Protein AF-0000000068241062 (afdb_homodimer)

Structure (mmCIF, N/CA/C/O backbone):
data_AF-0000000068241062-model_v1
#
loop_
_entity.id
_entity.type
_entity.pdbx_description
1 polymer 'Transcriptional regulator, RpiR family'
#
loop_
_atom_site.group_PDB
_atom_site.id
_atom_site.type_symbol
_atom_site.label_atom_id
_atom_site.label_alt_id
_atom_site.label_comp_id
_atom_site.label_asym_id
_atom_site.label_entity_id
_atom_site.label_seq_id
_atom_site.pdbx_PDB_ins_code
_atom_site.Cartn_x
_atom_site.Cartn_y
_atom_site.Cartn_z
_atom_site.occupancy
_atom_site.B_iso_or_equiv
_atom_site.auth_seq_id
_atom_site.auth_comp_id
_atom_site.auth_asym_id
_atom_site.auth_atom_id
_atom_site.pdbx_PDB_model_num
ATOM 1 N N . MET A 1 1 ? -17.297 17.781 17.875 1 52.09 1 MET A N 1
ATOM 2 C CA . MET A 1 1 ? -16.797 19.109 18.219 1 52.09 1 MET A CA 1
ATOM 3 C C . MET A 1 1 ? -17.516 20.188 17.406 1 52.09 1 MET A C 1
ATOM 5 O O . MET A 1 1 ? -17.906 19.953 16.25 1 52.09 1 MET A O 1
ATOM 9 N N . ASN A 1 2 ? -18.156 20.984 18.125 1 62 2 ASN A N 1
ATOM 10 C CA . ASN A 1 2 ? -18.906 22.125 17.594 1 62 2 ASN A CA 1
ATOM 11 C C . ASN A 1 2 ? -17.969 23.172 16.969 1 62 2 ASN A C 1
ATOM 13 O O . ASN A 1 2 ? -17.547 24.109 17.641 1 62 2 ASN A O 1
ATOM 17 N N . LEU A 1 3 ? -17.375 22.672 15.812 1 67.88 3 LEU A N 1
ATOM 18 C CA . LEU A 1 3 ? -16.531 23.656 15.133 1 67.88 3 LEU A CA 1
ATOM 19 C C . LEU A 1 3 ? -17.359 24.812 14.602 1 67.88 3 LEU A C 1
ATOM 21 O O . LEU A 1 3 ? -18.438 24.594 14.031 1 67.88 3 LEU A O 1
ATOM 25 N N . PRO A 1 4 ? -16.891 26.031 14.969 1 72.12 4 PRO A N 1
ATOM 26 C CA . PRO A 1 4 ? -17.625 27.141 14.367 1 72.12 4 PRO A CA 1
ATOM 27 C C . PRO A 1 4 ? -17.797 26.984 12.859 1 72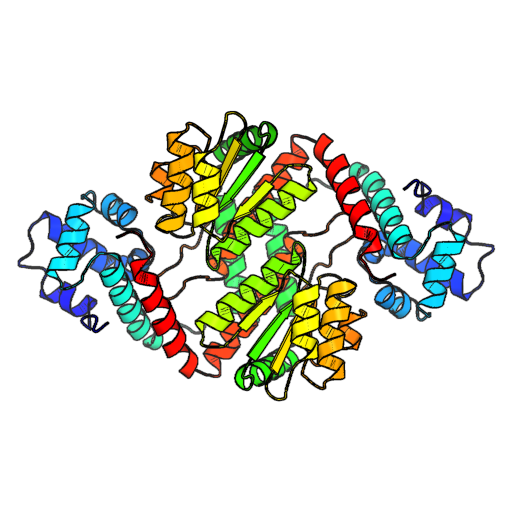.12 4 PRO A C 1
ATOM 29 O O . PRO A 1 4 ? -16.875 26.562 12.164 1 72.12 4 PRO A O 1
ATOM 32 N N . LYS A 1 5 ? -19 27.203 12.445 1 76.69 5 LYS A N 1
ATOM 33 C CA . LYS A 1 5 ? -19.344 27.016 11.031 1 76.69 5 LYS A CA 1
ATOM 34 C C . LYS A 1 5 ? -19 28.266 10.219 1 76.69 5 LYS A C 1
ATOM 36 O O . LYS A 1 5 ? -18.688 29.312 10.789 1 76.69 5 LYS A O 1
ATOM 41 N N . ASN A 1 6 ? -18.828 28.125 8.945 1 81.56 6 ASN A N 1
ATOM 42 C CA . ASN A 1 6 ? -18.656 29.219 7.988 1 81.56 6 ASN A CA 1
ATOM 43 C C . ASN A 1 6 ? -17.344 29.953 8.188 1 81.56 6 ASN A C 1
ATOM 45 O O . ASN A 1 6 ? -17.312 31.172 8.297 1 81.56 6 ASN A O 1
ATOM 49 N N . LEU A 1 7 ? -16.266 29.172 8.266 1 89.19 7 LEU A N 1
ATOM 50 C CA . LEU A 1 7 ? -14.938 29.703 8.531 1 89.19 7 LEU A CA 1
ATOM 51 C C . LEU A 1 7 ? -14.562 30.781 7.508 1 89.19 7 LEU A C 1
ATOM 53 O O . LEU A 1 7 ? -14.086 31.859 7.875 1 89.19 7 LEU A O 1
ATOM 57 N N . MET A 1 8 ? -14.844 30.516 6.289 1 89.38 8 MET A N 1
ATOM 58 C CA . MET A 1 8 ? -14.43 31.438 5.23 1 89.38 8 MET A CA 1
ATOM 59 C C . MET A 1 8 ? -15.156 32.781 5.352 1 89.38 8 MET A C 1
ATOM 61 O O . MET A 1 8 ? -14.562 33.844 5.141 1 89.38 8 MET A O 1
ATOM 65 N N . VAL A 1 9 ? -16.438 32.688 5.699 1 87.56 9 VAL A N 1
ATOM 66 C CA . VAL A 1 9 ? -17.234 33.906 5.871 1 87.56 9 VAL A CA 1
ATOM 67 C C . VAL A 1 9 ? -16.719 34.688 7.074 1 87.56 9 VAL A C 1
ATOM 69 O O . VAL A 1 9 ? -16.594 35.938 7.008 1 87.56 9 VAL A O 1
ATOM 72 N N . ARG A 1 10 ? -16.422 34.031 8.086 1 86.75 10 ARG A N 1
ATOM 73 C CA . ARG A 1 10 ? -15.93 34.656 9.305 1 86.75 10 ARG A CA 1
ATOM 74 C C . ARG A 1 10 ? -14.547 35.281 9.078 1 86.75 10 ARG A C 1
ATOM 76 O O . ARG A 1 10 ? -14.25 36.344 9.602 1 86.75 10 ARG A O 1
ATOM 83 N N . LEU A 1 11 ? -13.797 34.594 8.352 1 88.88 11 LEU A N 1
ATOM 84 C CA . LEU A 1 11 ? -12.453 35.062 8.047 1 88.88 11 LEU A CA 1
ATOM 85 C C . LEU A 1 11 ? -12.516 36.375 7.23 1 88.88 11 LEU A C 1
ATOM 87 O O . LEU A 1 11 ? -11.727 37.281 7.445 1 88.88 11 LEU A O 1
ATOM 91 N N . ARG A 1 12 ? -13.43 36.5 6.41 1 87.12 12 ARG A N 1
ATOM 92 C CA . ARG A 1 12 ? -13.602 37.656 5.566 1 87.12 12 ARG A CA 1
ATOM 93 C C . ARG A 1 12 ? -14.133 38.844 6.375 1 87.12 12 ARG A C 1
ATOM 95 O O . ARG A 1 12 ? -13.742 40 6.141 1 87.12 12 ARG A O 1
ATOM 102 N N . SER A 1 13 ? -14.984 38.531 7.316 1 84.56 13 SER A N 1
ATOM 103 C CA . SER A 1 13 ? -15.672 39.562 8.07 1 84.56 13 SER A CA 1
ATOM 104 C C . SER A 1 13 ? -14.812 40.062 9.227 1 84.56 13 SER A C 1
ATOM 106 O O . SER A 1 13 ? -15 41.188 9.695 1 84.56 13 SER A O 1
ATOM 108 N N . ASN A 1 14 ? -13.898 39.312 9.641 1 78.25 14 ASN A N 1
ATOM 109 C CA . ASN A 1 14 ? -13.164 39.656 10.852 1 78.25 14 ASN A CA 1
ATOM 110 C C . ASN A 1 14 ? -11.719 40.031 10.547 1 78.25 14 ASN A C 1
ATOM 112 O O . ASN A 1 14 ? -10.844 39.938 11.406 1 78.25 14 ASN A O 1
ATOM 116 N N . THR A 1 15 ? -11.43 40.5 9.445 1 73.88 15 THR A N 1
ATOM 117 C CA . THR A 1 15 ? -10.039 40.781 9.078 1 73.88 15 THR A CA 1
ATOM 118 C C . THR A 1 15 ? -9.609 42.156 9.562 1 73.88 15 THR A C 1
ATOM 120 O O . THR A 1 15 ? -8.43 42.375 9.852 1 73.88 15 THR A O 1
ATOM 123 N N . GLU A 1 16 ? -10.469 43.031 9.789 1 72.06 16 GLU A N 1
ATOM 124 C CA . GLU A 1 16 ? -10.117 44.406 10.047 1 72.06 16 GLU A CA 1
ATOM 125 C C . GLU A 1 16 ? -9.461 44.562 11.414 1 72.06 16 GLU A C 1
ATOM 127 O O . GLU A 1 16 ? -8.445 45.25 11.539 1 72.06 16 GLU A O 1
ATOM 132 N N . PRO A 1 17 ? -9.891 43.875 12.32 1 79.31 17 PRO A N 1
ATOM 133 C CA . PRO A 1 17 ? -9.305 44.094 13.648 1 79.31 17 PRO A CA 1
ATOM 134 C C . PRO A 1 17 ? -8 43.344 13.867 1 79.31 17 PRO A C 1
ATOM 136 O O . PRO A 1 17 ? -7.348 43.531 14.898 1 79.31 17 PRO A O 1
ATOM 139 N N . LEU A 1 18 ? -7.562 42.75 12.859 1 84.62 18 LEU A N 1
ATOM 140 C CA . LEU A 1 18 ? -6.395 41.906 13.047 1 84.62 18 LEU A CA 1
ATOM 141 C C . LEU A 1 18 ? -5.105 42.719 12.953 1 84.62 18 LEU A C 1
ATOM 143 O O . LEU A 1 18 ? -5.02 43.656 12.172 1 84.62 18 LEU A O 1
ATOM 147 N N . SER A 1 19 ? -4.18 42.344 13.852 1 87.56 19 SER A N 1
ATOM 148 C CA . SER A 1 19 ? -2.844 42.906 13.703 1 87.56 19 SER A CA 1
ATOM 149 C C . SER A 1 19 ? -2.279 42.625 12.312 1 87.56 19 SER A C 1
ATOM 151 O O . SER A 1 19 ? -2.793 41.781 11.578 1 87.56 19 SER A O 1
ATOM 153 N N . LYS A 1 20 ? -1.273 43.344 11.969 1 89.94 20 LYS A N 1
ATOM 154 C CA . LYS A 1 20 ? -0.668 43.25 10.648 1 89.94 20 LYS A CA 1
ATOM 155 C C . LYS A 1 20 ? -0.192 41.812 10.383 1 89.94 20 LYS A C 1
ATOM 157 O O . LYS A 1 20 ? -0.402 41.281 9.297 1 89.94 20 LYS A O 1
ATOM 162 N N . LYS A 1 21 ? 0.375 41.219 11.391 1 91.25 21 LYS A N 1
ATOM 163 C CA . LYS A 1 21 ? 0.924 39.875 11.227 1 91.25 21 LYS A CA 1
ATOM 164 C C . LYS A 1 21 ? -0.187 38.844 11.062 1 91.25 21 LYS A C 1
ATOM 166 O O . LYS A 1 21 ? -0.068 37.938 10.25 1 91.25 21 LYS A O 1
ATOM 171 N N . LEU A 1 22 ? -1.187 39 11.797 1 93.62 22 LEU A N 1
ATOM 172 C CA . LEU A 1 22 ? -2.314 38.094 11.695 1 93.62 22 LEU A CA 1
ATOM 173 C C . LEU A 1 22 ? -3.039 38.25 10.367 1 93.62 22 LEU A C 1
ATOM 175 O O . LEU A 1 22 ? -3.514 37.281 9.781 1 93.62 22 LEU A O 1
ATOM 179 N N . ARG A 1 23 ? -3.076 39.438 9.898 1 93.25 23 ARG A N 1
ATOM 180 C CA . ARG A 1 23 ? -3.758 39.75 8.648 1 93.25 23 ARG A CA 1
ATOM 181 C C . ARG A 1 23 ? -3.068 39.062 7.469 1 93.25 23 ARG A C 1
ATOM 183 O O . ARG A 1 23 ? -3.729 38.625 6.531 1 93.25 23 ARG A O 1
ATOM 190 N N . VAL A 1 24 ? -1.822 39.031 7.516 1 95.44 24 VAL A N 1
ATOM 191 C CA . VAL A 1 24 ? -1.068 38.375 6.445 1 95.44 24 VAL A CA 1
ATOM 192 C C . VAL A 1 24 ? -1.47 36.906 6.34 1 95.44 24 VAL A C 1
ATOM 194 O O . VAL A 1 24 ? -1.671 36.406 5.242 1 95.44 24 VAL A O 1
ATOM 197 N N . VAL A 1 25 ? -1.556 36.25 7.445 1 96.44 25 VAL A N 1
ATOM 198 C CA . VAL A 1 25 ? -1.942 34.844 7.473 1 96.44 25 VAL A CA 1
ATOM 199 C C . VAL A 1 25 ? -3.385 34.688 6.996 1 96.44 25 VAL A C 1
ATOM 201 O O . VAL A 1 25 ? -3.688 33.844 6.168 1 96.44 25 VAL A O 1
ATOM 204 N N . ALA A 1 26 ? -4.277 35.562 7.52 1 94.88 26 ALA A N 1
ATOM 205 C CA . ALA A 1 26 ? -5.691 35.5 7.164 1 94.88 26 ALA A CA 1
ATOM 206 C C . ALA A 1 26 ? -5.887 35.719 5.664 1 94.88 26 ALA A C 1
ATOM 208 O O . ALA A 1 26 ? -6.648 34.969 5.027 1 94.88 26 ALA A O 1
ATOM 209 N N . ASP A 1 27 ? -5.195 36.688 5.09 1 95.06 27 ASP A N 1
ATOM 210 C CA . ASP A 1 27 ? -5.285 36.969 3.664 1 95.06 27 ASP A CA 1
ATOM 211 C C . ASP A 1 27 ? -4.781 35.812 2.83 1 95.06 27 ASP A C 1
ATOM 213 O O . ASP A 1 27 ? -5.371 35.469 1.802 1 95.06 27 ASP A O 1
ATOM 217 N N . TYR A 1 28 ? -3.715 35.25 3.303 1 96.5 28 TYR A N 1
ATOM 218 C CA . TYR A 1 28 ? -3.168 34.094 2.596 1 96.5 28 TYR A CA 1
ATOM 219 C C . TYR A 1 28 ? -4.164 32.969 2.578 1 96.5 28 TYR A C 1
ATOM 221 O O . TYR A 1 28 ? -4.355 32.312 1.546 1 96.5 28 TYR A O 1
ATOM 229 N N . VAL A 1 29 ? -4.762 32.656 3.697 1 96.12 29 VAL A N 1
ATOM 230 C CA . VAL A 1 29 ? -5.738 31.594 3.795 1 96.12 29 VAL A CA 1
ATOM 231 C C . VAL A 1 29 ? -6.914 31.875 2.861 1 96.12 29 VAL A C 1
ATOM 233 O O . VAL A 1 29 ? -7.375 30.984 2.146 1 96.12 29 VAL A O 1
ATOM 236 N N . LEU A 1 30 ? -7.395 33.094 2.842 1 94.06 30 LEU A N 1
ATOM 237 C CA . LEU A 1 30 ? -8.531 33.469 2.008 1 94.06 30 LEU A CA 1
ATOM 238 C C . LEU A 1 30 ? -8.211 33.281 0.53 1 94.06 30 LEU A C 1
ATOM 240 O O . LEU A 1 30 ? -9.055 32.844 -0.24 1 94.06 30 LEU A O 1
ATOM 244 N N . GLU A 1 31 ? -6.996 33.562 0.169 1 94.88 31 GLU A N 1
ATOM 245 C CA . GLU A 1 31 ? -6.582 33.531 -1.23 1 94.88 31 GLU A CA 1
ATOM 246 C C . GLU A 1 31 ? -6.219 32.125 -1.667 1 94.88 31 GLU A C 1
ATOM 248 O O . GLU A 1 31 ? -6.262 31.812 -2.857 1 94.88 31 GLU A O 1
ATOM 253 N N . ASN A 1 32 ? -5.852 31.281 -0.685 1 96.25 32 ASN A N 1
ATOM 254 C CA . ASN A 1 32 ? -5.316 29.969 -1.004 1 96.25 32 ASN A CA 1
ATOM 255 C C . ASN A 1 32 ? -6.008 28.859 -0.198 1 96.25 32 ASN A C 1
ATOM 257 O O . ASN A 1 32 ? -5.367 27.906 0.217 1 96.25 32 ASN A O 1
ATOM 261 N N . ALA A 1 33 ? -7.246 29 0.032 1 93.62 33 ALA A N 1
ATOM 262 C CA . ALA A 1 33 ? -7.992 28.125 0.936 1 93.62 33 ALA A CA 1
ATOM 263 C C . ALA A 1 33 ? -7.871 26.672 0.514 1 93.62 33 ALA A C 1
ATOM 265 O O . ALA A 1 33 ? -7.668 25.781 1.354 1 93.62 33 ALA A O 1
ATOM 266 N N . HIS A 1 34 ? -7.887 26.391 -0.737 1 92.81 34 HIS A N 1
ATOM 267 C CA . HIS A 1 34 ? -7.832 25.016 -1.249 1 92.81 34 HIS A CA 1
ATOM 268 C C . HIS A 1 34 ? -6.465 24.391 -1.002 1 92.81 34 HIS A C 1
ATOM 270 O O . HIS A 1 34 ? -6.363 23.188 -0.763 1 92.81 34 HIS A O 1
ATOM 276 N N . GLU A 1 35 ? -5.5 25.188 -1.021 1 94.06 35 GLU A N 1
ATOM 277 C CA . GLU A 1 35 ? -4.148 24.703 -0.771 1 94.06 35 GLU A CA 1
ATOM 278 C C . GLU A 1 35 ? -3.875 24.578 0.725 1 94.06 35 GLU A C 1
ATOM 280 O O . GLU A 1 35 ? -3.209 23.625 1.162 1 94.06 35 GLU A O 1
ATOM 285 N N . VAL A 1 36 ? -4.41 25.5 1.479 1 94.75 36 VAL A N 1
ATOM 286 C CA . VAL A 1 36 ? -4.102 25.594 2.9 1 94.75 36 VAL A CA 1
ATOM 287 C C . VAL A 1 36 ? -4.617 24.359 3.631 1 94.75 36 VAL A C 1
ATOM 289 O O . VAL A 1 36 ? -3.988 23.891 4.582 1 94.75 36 VAL A O 1
ATOM 292 N N . GLN A 1 37 ? -5.68 23.797 3.182 1 92.5 37 GLN A N 1
ATOM 293 C CA . GLN A 1 37 ? -6.23 22.641 3.879 1 92.5 37 GLN A CA 1
ATOM 294 C C . GLN A 1 37 ? -5.254 21.453 3.848 1 92.5 37 GLN A C 1
ATOM 296 O O . GLN A 1 37 ? -5.391 20.516 4.625 1 92.5 37 GLN A O 1
ATOM 301 N N . TYR A 1 38 ? -4.223 21.547 3.01 1 93.12 38 TYR A N 1
ATOM 302 C CA . TYR A 1 38 ? -3.244 20.484 2.881 1 93.12 38 TYR A CA 1
ATOM 303 C C . TYR A 1 38 ? -1.907 20.875 3.492 1 93.12 38 TYR A C 1
ATOM 305 O O . TYR A 1 38 ? -0.929 20.141 3.406 1 93.12 38 TYR A O 1
ATOM 313 N N . GLN A 1 39 ? -1.822 22.016 4.078 1 92.12 39 GLN A N 1
ATOM 314 C CA . GLN A 1 39 ? -0.56 22.516 4.605 1 92.12 39 GLN A CA 1
ATOM 315 C C . GLN A 1 39 ? -0.443 22.25 6.102 1 92.12 39 GLN A C 1
ATOM 317 O O . GLN A 1 39 ? -1.433 22.344 6.832 1 92.12 39 GLN A O 1
ATOM 322 N N . THR A 1 40 ? 0.755 21.938 6.488 1 90.81 40 THR A N 1
ATOM 323 C CA . THR A 1 40 ? 1.044 21.922 7.918 1 90.81 40 THR A CA 1
ATOM 324 C C . THR A 1 40 ? 1.161 23.344 8.469 1 90.81 40 THR A C 1
ATOM 326 O O . THR A 1 40 ? 1.209 24.312 7.707 1 90.81 40 THR A O 1
ATOM 329 N N . ILE A 1 41 ? 1.12 23.375 9.797 1 91.06 41 ILE A N 1
ATOM 330 C CA . ILE A 1 41 ? 1.31 24.688 10.414 1 91.06 41 ILE A CA 1
ATOM 331 C C . ILE A 1 41 ? 2.678 25.25 10.031 1 91.06 41 ILE A C 1
ATOM 333 O O . ILE A 1 41 ? 2.822 26.453 9.812 1 91.06 41 ILE A O 1
ATOM 337 N N . THR A 1 42 ? 3.65 24.344 9.891 1 90.06 42 THR A N 1
ATOM 338 C CA . THR A 1 42 ? 4.996 24.766 9.508 1 90.06 42 THR A CA 1
ATOM 339 C C . THR A 1 42 ? 5.016 25.297 8.086 1 90.06 42 THR A C 1
ATOM 341 O O . THR A 1 42 ? 5.652 26.328 7.809 1 90.06 42 THR A O 1
ATOM 344 N N . ASP A 1 43 ? 4.293 24.672 7.246 1 91.25 43 ASP A N 1
ATOM 345 C CA . ASP A 1 43 ? 4.199 25.109 5.859 1 91.25 43 ASP A CA 1
ATOM 346 C C . ASP A 1 43 ? 3.488 26.453 5.754 1 91.25 43 ASP A C 1
ATOM 348 O O . ASP A 1 43 ? 3.922 27.328 5.004 1 91.25 43 ASP A O 1
ATOM 352 N N . LEU A 1 44 ? 2.373 26.594 6.441 1 93.62 44 LEU A N 1
ATOM 353 C CA . LEU A 1 44 ? 1.621 27.844 6.414 1 93.62 44 LEU A CA 1
ATOM 354 C C . LEU A 1 44 ? 2.457 29 6.969 1 93.62 44 LEU A C 1
ATOM 356 O O . LEU A 1 44 ? 2.486 30.078 6.387 1 93.62 44 LEU A O 1
ATOM 360 N N . ALA A 1 45 ? 3.148 28.719 8.086 1 94.44 45 ALA A N 1
ATOM 361 C CA . ALA A 1 45 ? 4.039 29.719 8.664 1 94.44 45 ALA A CA 1
ATOM 362 C C . ALA A 1 45 ? 5.137 30.109 7.68 1 94.44 45 ALA A C 1
ATOM 364 O O . ALA A 1 45 ? 5.441 31.297 7.516 1 94.44 45 ALA A O 1
ATOM 365 N N . PHE A 1 46 ? 5.629 29.156 7.051 1 92.94 46 PHE A N 1
ATOM 366 C CA . PHE A 1 46 ? 6.691 29.375 6.078 1 92.94 46 PHE A CA 1
ATOM 367 C C . PHE A 1 46 ? 6.191 30.188 4.898 1 92.94 46 PHE A C 1
ATOM 369 O O . PHE A 1 46 ? 6.824 31.172 4.504 1 92.94 46 PHE A O 1
ATOM 376 N N . ASN A 1 47 ? 5.055 29.859 4.379 1 93.81 47 ASN A N 1
ATOM 377 C CA . ASN A 1 47 ? 4.484 30.5 3.197 1 93.81 47 ASN A CA 1
ATOM 378 C C . ASN A 1 47 ? 4.043 31.938 3.494 1 93.81 47 ASN A C 1
ATOM 380 O O . ASN A 1 47 ? 4 32.781 2.594 1 93.81 47 ASN A O 1
ATOM 384 N N . THR A 1 48 ? 3.715 32.219 4.73 1 96.06 48 THR A N 1
ATOM 385 C CA . THR A 1 48 ? 3.254 33.531 5.109 1 96.06 48 THR A CA 1
ATOM 386 C C . THR A 1 48 ? 4.379 34.344 5.766 1 96.06 48 THR A C 1
ATOM 388 O O . THR A 1 48 ? 4.18 35.469 6.188 1 96.06 48 THR A O 1
ATOM 391 N N . LYS A 1 49 ? 5.559 33.688 5.875 1 96.12 49 LYS A N 1
ATOM 392 C CA . LYS A 1 49 ? 6.715 34.312 6.508 1 96.12 49 LYS A CA 1
ATOM 393 C C . LYS A 1 49 ? 6.375 34.812 7.91 1 96.12 49 LYS A C 1
ATOM 395 O O . LYS A 1 49 ? 6.68 35.969 8.258 1 96.12 49 LYS A O 1
ATOM 400 N N . THR A 1 50 ? 5.652 34.031 8.609 1 96 50 THR A N 1
ATOM 401 C CA . THR A 1 50 ? 5.312 34.281 10.008 1 96 50 THR A CA 1
ATOM 402 C C . THR A 1 50 ? 5.738 33.094 10.875 1 96 50 THR A C 1
ATOM 404 O O . THR A 1 50 ? 6.391 32.188 10.398 1 96 50 THR A O 1
ATOM 407 N N . SER A 1 51 ? 5.473 33.156 12.156 1 93.81 51 SER A N 1
ATOM 408 C CA . SER A 1 51 ? 5.801 32.062 13.078 1 93.81 51 SER A CA 1
ATOM 409 C C . SER A 1 51 ? 4.617 31.109 13.266 1 93.81 51 SER A C 1
ATOM 411 O O . SER A 1 51 ? 3.473 31.484 12.992 1 93.81 51 SER A O 1
ATOM 413 N N . GLU A 1 52 ? 4.934 29.938 13.68 1 93.44 52 GLU A N 1
ATOM 414 C CA . GLU A 1 52 ? 3.871 29 14.031 1 93.44 52 GLU A CA 1
ATOM 415 C C . GLU A 1 52 ? 2.982 29.562 15.133 1 93.44 52 GLU A C 1
ATOM 417 O O . GLU A 1 52 ? 1.773 29.312 15.148 1 93.44 52 GLU A O 1
ATOM 422 N N . ALA A 1 53 ? 3.561 30.328 16.031 1 94.56 53 ALA A N 1
ATOM 423 C CA . ALA A 1 53 ? 2.807 30.969 17.109 1 94.56 53 ALA A CA 1
ATOM 424 C C . ALA A 1 53 ? 1.781 31.953 16.547 1 94.56 53 ALA A C 1
ATOM 426 O O . ALA A 1 53 ? 0.662 32.062 17.047 1 94.56 53 ALA A O 1
AT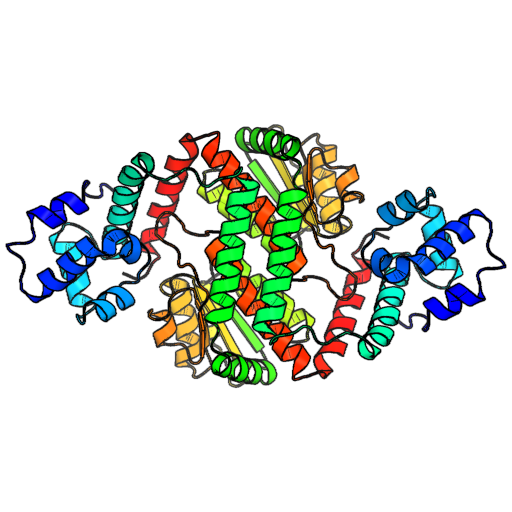OM 427 N N . THR A 1 54 ? 2.152 32.625 15.523 1 95.44 54 THR A N 1
ATOM 428 C CA . THR A 1 54 ? 1.254 33.562 14.867 1 95.44 54 THR A CA 1
ATOM 429 C C . THR A 1 54 ? 0.066 32.844 14.25 1 95.44 54 THR A C 1
ATOM 431 O O . THR A 1 54 ? -1.075 33.281 14.359 1 95.44 54 THR A O 1
ATOM 434 N N . VAL A 1 55 ? 0.338 31.719 13.625 1 95.81 55 VAL A N 1
ATOM 435 C CA . VAL A 1 55 ? -0.714 30.922 13.008 1 95.81 55 VAL A CA 1
ATOM 436 C C . VAL A 1 55 ? -1.68 30.422 14.086 1 95.81 55 VAL A C 1
ATOM 438 O O . VAL A 1 55 ? -2.898 30.531 13.93 1 95.81 55 VAL A O 1
ATOM 441 N N . VAL A 1 56 ? -1.139 29.953 15.18 1 94.62 56 VAL A N 1
ATOM 442 C CA . VAL A 1 56 ? -1.96 29.422 16.266 1 94.62 56 VAL A CA 1
ATOM 443 C C . VAL A 1 56 ? -2.812 30.547 16.859 1 94.62 56 VAL A C 1
ATOM 445 O O . VAL A 1 56 ? -3.984 30.344 17.188 1 94.62 56 VAL A O 1
ATOM 448 N N . ARG A 1 57 ? -2.254 31.625 16.984 1 94.81 57 ARG A N 1
ATOM 449 C CA . ARG A 1 57 ? -2.977 32.75 17.531 1 94.81 57 ARG A CA 1
ATOM 450 C C . ARG A 1 57 ? -4.168 33.125 16.656 1 94.81 57 ARG A C 1
ATOM 452 O O . ARG A 1 57 ? -5.254 33.406 17.156 1 94.81 57 ARG A O 1
ATOM 459 N N . LEU A 1 58 ? -3.93 33.188 15.367 1 94.31 58 LEU A N 1
ATOM 460 C CA . LEU A 1 58 ? -5.035 33.469 14.461 1 94.31 58 LEU A CA 1
ATOM 461 C C . LEU A 1 58 ? -6.156 32.438 14.648 1 94.31 58 LEU A C 1
ATOM 463 O O . LEU A 1 58 ? -7.332 32.812 14.719 1 94.31 58 LEU A O 1
ATOM 467 N N . CYS A 1 59 ? -5.766 31.172 14.695 1 93.69 59 CYS A N 1
ATOM 468 C CA . CYS A 1 59 ? -6.75 30.109 14.859 1 93.69 59 CYS A CA 1
ATOM 469 C C . CYS A 1 59 ? -7.551 30.297 16.141 1 93.69 59 CYS A C 1
ATOM 471 O O . CYS A 1 59 ? -8.773 30.188 16.141 1 93.69 59 CYS A O 1
ATOM 473 N N . ARG A 1 60 ? -6.883 30.656 17.172 1 92.44 60 ARG A N 1
ATOM 474 C CA . ARG A 1 60 ? -7.527 30.844 18.453 1 92.44 60 ARG A CA 1
ATOM 475 C C . ARG A 1 60 ? -8.43 32.062 18.453 1 92.44 60 ARG A C 1
ATOM 477 O O . ARG A 1 60 ? -9.523 32.062 19.016 1 92.44 60 ARG A O 1
ATOM 484 N N . ASP A 1 61 ? -7.984 33.062 17.828 1 91.38 61 ASP A N 1
ATOM 485 C CA . ASP A 1 61 ? -8.781 34.281 17.703 1 91.38 61 ASP A CA 1
ATOM 486 C C . ASP A 1 61 ? -10.086 34.031 16.953 1 91.38 61 ASP A C 1
ATOM 488 O O . ASP A 1 61 ? -11.094 34.688 17.219 1 91.38 61 ASP A O 1
ATOM 492 N N . LEU A 1 62 ? -9.977 33.094 16.125 1 91.12 62 LEU A N 1
ATOM 493 C CA . LEU A 1 62 ? -11.148 32.781 15.336 1 91.12 62 LEU A CA 1
ATOM 494 C C . LEU A 1 62 ? -12 31.719 16.031 1 91.12 62 LEU A C 1
ATOM 496 O O . LEU A 1 62 ? -13.023 31.281 15.5 1 91.12 62 LEU A O 1
ATOM 500 N N . GLY A 1 63 ? -11.523 31.266 17.219 1 90.25 63 GLY A N 1
ATOM 501 C CA . GLY A 1 63 ? -12.352 30.422 18.047 1 90.25 63 GLY A CA 1
ATOM 502 C C . GLY A 1 63 ? -11.992 28.938 17.938 1 90.25 63 GLY A C 1
ATOM 503 O O . GLY A 1 63 ? -12.742 28.078 18.406 1 90.25 63 GLY A O 1
ATOM 504 N N . TYR A 1 64 ? -10.867 28.688 17.328 1 92.44 64 TYR A N 1
ATOM 505 C CA . TYR A 1 64 ? -10.453 27.297 17.203 1 92.44 64 TYR A CA 1
ATOM 506 C C . TYR A 1 64 ? -9.398 26.938 18.25 1 92.44 64 TYR A C 1
ATOM 508 O O . TYR A 1 64 ? -8.648 27.812 18.703 1 92.44 64 TYR A O 1
ATOM 516 N N . LYS A 1 65 ? -9.305 25.672 18.594 1 89.81 65 LYS A N 1
ATOM 517 C CA . LYS A 1 65 ? -8.367 25.234 19.625 1 89.81 65 LYS A CA 1
ATOM 518 C C . LYS A 1 65 ? -6.926 25.312 19.125 1 89.81 65 LYS A C 1
ATOM 520 O O . LYS A 1 65 ? -6 25.516 19.906 1 89.81 65 LYS A O 1
ATOM 525 N N . GLY A 1 66 ? -6.785 25.109 17.859 1 91.31 66 GLY A N 1
ATOM 526 C CA . GLY A 1 66 ? -5.484 25.125 17.203 1 91.31 66 GLY A CA 1
ATOM 527 C C . GLY A 1 66 ? -5.574 25 15.688 1 91.31 66 GLY A C 1
ATOM 528 O O . GLY A 1 66 ? -6.648 25.172 15.109 1 91.31 66 GLY A O 1
ATOM 529 N N . TYR A 1 67 ? -4.438 24.828 15.156 1 92.69 67 TYR A N 1
ATOM 530 C CA . TYR A 1 67 ? -4.371 24.797 13.695 1 92.69 67 TYR A CA 1
ATOM 531 C C . TYR A 1 67 ? -5.117 23.594 13.133 1 92.69 67 TYR A C 1
ATOM 533 O O . TYR A 1 67 ? -5.766 23.703 12.094 1 92.69 67 TYR A O 1
ATOM 541 N N . SER A 1 68 ? -5 22.422 13.82 1 91.25 68 SER A N 1
ATOM 542 C CA . SER A 1 68 ? -5.676 21.219 13.336 1 91.25 68 SER A CA 1
ATOM 543 C C . SER A 1 68 ? -7.188 21.422 13.281 1 91.25 68 SER A C 1
ATOM 545 O O . SER A 1 68 ? -7.836 21.016 12.312 1 91.25 68 SER A O 1
ATOM 547 N N . ASP A 1 69 ? -7.727 22.047 14.297 1 91.38 69 ASP A N 1
ATOM 548 C CA . ASP A 1 69 ? -9.148 22.359 14.328 1 91.38 69 ASP A CA 1
ATOM 549 C C . ASP A 1 69 ? -9.523 23.328 13.219 1 91.38 69 ASP A C 1
ATOM 551 O O . ASP A 1 69 ? -10.547 23.172 12.555 1 91.38 69 ASP A O 1
ATOM 555 N N . PHE A 1 70 ? -8.727 24.344 13.133 1 93.38 70 PHE A N 1
ATOM 556 C CA . PHE A 1 70 ? -8.93 25.359 12.102 1 93.38 70 PHE A CA 1
ATOM 557 C C . PHE A 1 70 ? -8.938 24.734 10.711 1 93.38 70 PHE A C 1
ATOM 559 O O . PHE A 1 70 ? -9.828 25 9.906 1 93.38 70 PHE A O 1
ATOM 566 N N . ARG A 1 71 ? -7.949 23.875 10.5 1 93.12 71 ARG A N 1
ATOM 567 C CA . ARG A 1 71 ? -7.797 23.219 9.203 1 93.12 71 ARG A CA 1
ATOM 568 C C . ARG A 1 71 ? -8.984 22.312 8.906 1 93.12 71 ARG A C 1
ATOM 570 O O . ARG A 1 71 ? -9.445 22.234 7.766 1 93.12 71 ARG A O 1
ATOM 577 N N . MET A 1 72 ? -9.453 21.625 9.852 1 92.31 72 MET A N 1
ATOM 578 C CA . MET A 1 72 ? -10.633 20.766 9.711 1 92.31 72 MET A CA 1
ATOM 579 C C . MET A 1 72 ? -11.859 21.609 9.32 1 92.31 72 MET A C 1
ATOM 581 O O . MET A 1 72 ? -12.594 21.234 8.406 1 92.31 72 MET A O 1
ATOM 585 N N . ALA A 1 73 ? -12.047 22.672 10.023 1 92.81 73 ALA A N 1
ATOM 586 C CA . ALA A 1 73 ? -13.164 23.562 9.719 1 92.81 73 ALA A CA 1
ATOM 587 C C . ALA A 1 73 ? -13.07 24.094 8.297 1 92.81 73 ALA A C 1
ATOM 589 O O . ALA A 1 73 ? -14.086 24.219 7.605 1 92.81 73 ALA A O 1
ATOM 590 N N . LEU A 1 74 ? -11.859 24.422 7.938 1 94 74 LEU A N 1
ATOM 591 C CA . LEU A 1 74 ? -11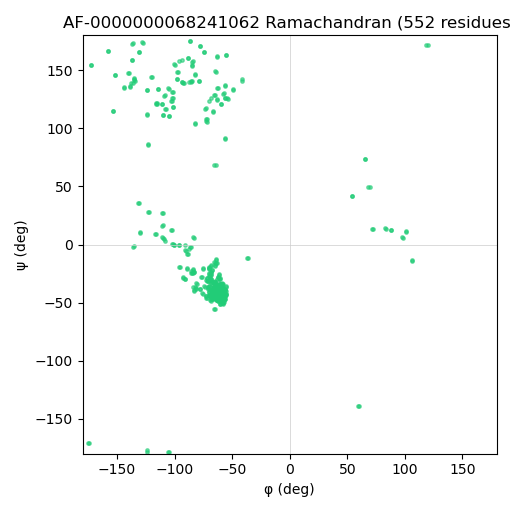.625 24.891 6.582 1 94 74 LEU A CA 1
ATOM 592 C C . LEU A 1 74 ? -12.016 23.828 5.555 1 94 74 LEU A C 1
ATOM 594 O O . LEU A 1 74 ? -12.695 24.141 4.574 1 94 74 LEU A O 1
ATOM 598 N N . ALA A 1 75 ? -11.602 22.641 5.797 1 92.88 75 ALA A N 1
ATOM 599 C CA . ALA A 1 75 ? -11.891 21.531 4.891 1 92.88 75 ALA A CA 1
ATOM 600 C C . ALA A 1 75 ? -13.398 21.312 4.766 1 92.88 75 ALA A C 1
ATOM 602 O O . ALA A 1 75 ? -13.914 21.094 3.666 1 92.88 75 ALA A O 1
ATOM 603 N N . VAL A 1 76 ? -14.031 21.344 5.875 1 90.56 76 VAL A N 1
ATOM 604 C CA . VAL A 1 76 ? -15.477 21.156 5.898 1 90.56 76 VAL A CA 1
ATOM 605 C C . VAL A 1 76 ? -16.156 22.266 5.105 1 90.56 76 VAL A C 1
ATOM 607 O O . VAL A 1 76 ? -17.047 22 4.285 1 90.56 76 VAL A O 1
ATOM 610 N N . ASP A 1 77 ? -15.719 23.422 5.312 1 90.88 77 ASP A N 1
ATOM 611 C CA . ASP A 1 77 ? -16.281 24.578 4.621 1 90.88 77 ASP A CA 1
ATOM 612 C C . ASP A 1 77 ? -16.109 24.453 3.107 1 90.88 77 ASP A C 1
ATOM 614 O O . ASP A 1 77 ? -17.047 24.703 2.348 1 90.88 77 ASP A O 1
ATOM 618 N N . LEU A 1 78 ? -15 24.109 2.775 1 90.44 78 LEU A N 1
ATOM 619 C CA . LEU A 1 78 ? -14.688 23.984 1.354 1 90.44 78 LEU A CA 1
ATOM 620 C C . LEU A 1 78 ? -15.484 22.844 0.726 1 90.44 78 LEU A C 1
ATOM 622 O O . LEU A 1 78 ? -15.891 22.938 -0.435 1 90.44 78 LEU A O 1
ATOM 626 N N . SER A 1 79 ? -15.578 21.734 1.396 1 87 79 SER A N 1
ATOM 627 C CA . SER A 1 79 ? -16.297 20.578 0.882 1 87 79 SER A CA 1
ATOM 628 C C . SER A 1 79 ? -17.781 20.906 0.655 1 87 79 SER A C 1
ATOM 630 O O . SER A 1 79 ? -18.406 20.375 -0.266 1 87 79 SER A O 1
ATOM 632 N N . GLN A 1 80 ? -18.328 21.703 1.46 1 82.56 80 GLN A N 1
ATOM 633 C CA . GLN A 1 80 ? -19.719 22.109 1.348 1 82.56 80 GLN A CA 1
ATOM 634 C C . GLN A 1 80 ? -19.938 23.047 0.167 1 82.56 80 GLN A C 1
ATOM 636 O O . GLN A 1 80 ? -21 23.047 -0.457 1 82.56 80 GLN A O 1
ATOM 641 N N . SER A 1 81 ? -18.844 23.734 -0.08 1 76.06 81 SER A N 1
ATOM 642 C CA . SER A 1 81 ? -18.938 24.656 -1.208 1 76.06 81 SER A CA 1
ATOM 643 C C . SER A 1 81 ? -18.734 23.938 -2.533 1 76.06 81 SER A C 1
ATOM 645 O O . SER A 1 81 ? -19.266 24.344 -3.561 1 76.06 81 SER A O 1
ATOM 647 N N . ALA A 1 82 ? -17.828 22.953 -2.588 1 64.12 82 ALA A N 1
ATOM 648 C CA . ALA A 1 82 ? -17.531 22.188 -3.799 1 64.12 82 ALA A CA 1
ATOM 649 C C . ALA A 1 82 ? -18.734 21.359 -4.227 1 64.12 82 ALA A C 1
ATOM 651 O O . ALA A 1 82 ? -18.953 21.141 -5.422 1 64.12 82 ALA A O 1
ATOM 652 N N . ASN A 1 83 ? -19.203 20.562 -3.312 1 59 83 ASN A N 1
ATOM 653 C CA . ASN A 1 83 ? -20.406 19.781 -3.629 1 59 83 ASN A CA 1
ATOM 654 C C . ASN A 1 83 ? -21.391 20.578 -4.477 1 59 83 ASN A C 1
ATOM 656 O O . ASN A 1 83 ? -22.219 20 -5.176 1 59 83 ASN A O 1
ATOM 660 N N . GLN A 1 84 ? -21.047 21.875 -4.52 1 48.62 84 GLN A N 1
ATOM 661 C CA . GLN A 1 84 ? -21.922 22.719 -5.32 1 48.62 84 GLN A CA 1
ATOM 662 C C . GLN A 1 84 ? -21.359 22.906 -6.727 1 48.62 84 GLN A C 1
ATOM 664 O O . GLN A 1 84 ? -22.109 23.219 -7.66 1 48.62 84 GLN A O 1
ATOM 669 N N . SER A 1 85 ? -19.984 22.641 -6.941 1 46.78 85 SER A N 1
ATOM 670 C CA . SER A 1 85 ? -19.453 23.078 -8.227 1 46.78 85 SER A CA 1
ATOM 671 C C . SER A 1 85 ? -18.562 22 -8.852 1 46.78 85 SER A C 1
ATOM 673 O O . SER A 1 85 ? -17.859 22.266 -9.828 1 46.78 85 SER A O 1
ATOM 675 N N . GLN A 1 86 ? -18.297 20.844 -8.273 1 51.53 86 GLN A N 1
ATOM 676 C CA . GLN A 1 86 ? -17.172 20.109 -8.852 1 51.53 86 GLN A CA 1
ATOM 677 C C . GLN A 1 86 ? -17.547 19.5 -10.195 1 51.53 86 GLN A C 1
ATOM 679 O O . GLN A 1 86 ? -18.562 18.812 -10.305 1 51.53 86 GLN A O 1
ATOM 684 N N . PRO A 1 87 ? -16.891 19.938 -11.156 1 47.59 87 PRO A N 1
ATOM 685 C CA . PRO A 1 87 ? -17.109 19.359 -12.484 1 47.59 87 PRO A CA 1
ATOM 686 C C . PRO A 1 87 ? -16.938 17.844 -12.492 1 47.59 87 PRO A C 1
ATOM 688 O O . PRO A 1 87 ? -16.078 17.312 -11.805 1 47.59 87 PRO A O 1
ATOM 691 N N . LYS A 1 88 ? -17.906 17.234 -12.961 1 55.28 88 LYS A N 1
ATOM 692 C CA . LYS A 1 88 ? -17.922 15.781 -13.164 1 55.28 88 LYS A CA 1
ATOM 693 C C . LYS A 1 88 ? -16.75 15.344 -14.055 1 55.28 88 LYS A C 1
ATOM 695 O O . LYS A 1 88 ? -16.578 15.867 -15.156 1 55.28 88 LYS A O 1
ATOM 700 N N . MET A 1 89 ? -15.602 15 -13.398 1 60.91 89 MET A N 1
ATOM 701 C CA . MET A 1 89 ? -14.594 14.414 -14.273 1 60.91 89 MET A CA 1
ATOM 702 C C . MET A 1 89 ? -15.227 13.445 -15.266 1 60.91 89 MET A C 1
ATOM 704 O O . MET A 1 89 ? -16.203 12.758 -14.93 1 60.91 89 MET A O 1
ATOM 708 N N . ASP A 1 90 ? -14.672 13.5 -16.469 1 73.88 90 ASP A N 1
ATOM 709 C CA . ASP A 1 90 ? -15.125 12.57 -17.5 1 73.88 90 ASP A CA 1
ATOM 710 C C . ASP A 1 90 ? -14.688 11.141 -17.188 1 73.88 90 ASP A C 1
ATOM 712 O O . ASP A 1 90 ? -13.594 10.93 -16.656 1 73.88 90 ASP A O 1
ATOM 716 N N . GLY A 1 91 ? -15.586 10.289 -17.125 1 85.62 91 GLY A N 1
ATOM 717 C CA . GLY A 1 91 ? -15.344 8.875 -16.906 1 85.62 91 GLY A CA 1
ATOM 718 C C . GLY A 1 91 ? -16.016 8.352 -15.648 1 85.62 91 GLY A C 1
ATOM 719 O O . GLY A 1 91 ? -16.516 9.125 -14.836 1 85.62 91 GLY A O 1
ATOM 720 N N . ASP A 1 92 ? -15.945 7.062 -15.555 1 94.12 92 ASP A N 1
ATOM 721 C CA . ASP A 1 92 ? -16.562 6.473 -14.367 1 94.12 92 ASP A CA 1
ATOM 722 C C . ASP A 1 92 ? -15.586 6.449 -13.195 1 94.12 92 ASP A C 1
ATOM 724 O O . ASP A 1 92 ? -14.469 6.961 -13.297 1 94.12 92 ASP A O 1
ATOM 728 N N . ILE A 1 93 ? -15.953 6.07 -12.078 1 95.81 93 ILE A N 1
ATOM 729 C CA . ILE A 1 93 ? -15.203 6.113 -10.828 1 95.81 93 ILE A CA 1
ATOM 730 C C . ILE A 1 93 ? -13.875 5.383 -11 1 95.81 93 ILE A C 1
ATOM 732 O O . ILE A 1 93 ? -12.852 5.816 -10.469 1 95.81 93 ILE A O 1
ATOM 736 N N . CYS A 1 94 ? -13.82 4.215 -11.734 1 97 94 CYS A N 1
ATOM 737 C CA . CYS A 1 94 ? -12.602 3.453 -11.961 1 97 94 CYS A CA 1
ATOM 738 C C . CYS A 1 94 ? -11.57 4.289 -12.711 1 97 94 CYS A C 1
ATOM 740 O O . CYS A 1 94 ? -10.406 4.344 -12.312 1 97 94 CYS A O 1
ATOM 742 N N . GLU A 1 95 ? -11.984 4.965 -13.703 1 96 95 GLU A N 1
ATOM 743 C CA . GLU A 1 95 ? -11.102 5.781 -14.531 1 96 95 GLU A CA 1
ATOM 744 C C . GLU A 1 95 ? -10.602 7.004 -13.766 1 96 95 GLU A C 1
ATOM 746 O O . GLU A 1 95 ? -9.422 7.359 -13.852 1 96 95 GLU A O 1
ATOM 751 N N . VAL A 1 96 ? -11.508 7.641 -13.055 1 96.5 96 VAL A N 1
ATOM 752 C CA . VAL A 1 96 ? -11.164 8.844 -12.305 1 96.5 96 VAL A CA 1
ATOM 753 C C . VAL A 1 96 ? -10.156 8.508 -11.219 1 96.5 96 VAL A C 1
ATOM 755 O O . VAL A 1 96 ? -9.172 9.227 -11.031 1 96.5 96 VAL A O 1
ATOM 758 N N . SER A 1 97 ? -10.414 7.414 -10.492 1 97.44 97 SER A N 1
ATOM 759 C CA . SER A 1 97 ? -9.5 6.977 -9.445 1 97.44 97 SER A CA 1
ATOM 760 C C . SER A 1 97 ? -8.125 6.633 -10.016 1 97.44 97 SER A C 1
ATOM 762 O O . SER A 1 97 ? -7.098 7.031 -9.461 1 97.44 97 SER A O 1
ATOM 764 N N . ALA A 1 98 ? -8.109 5.883 -11.117 1 98.19 98 ALA A N 1
ATOM 765 C CA . ALA A 1 98 ? -6.855 5.523 -11.766 1 98.19 98 ALA A CA 1
ATOM 766 C C . ALA A 1 98 ? -6.094 6.77 -12.211 1 98.19 98 ALA A C 1
ATOM 768 O O . ALA A 1 98 ? -4.883 6.875 -11.984 1 98.19 98 ALA A O 1
ATOM 769 N N . GLN A 1 99 ? -6.785 7.695 -12.781 1 97.31 99 GLN A N 1
ATOM 770 C CA . GLN A 1 99 ? -6.133 8.891 -13.305 1 97.31 99 GLN A CA 1
ATOM 771 C C . GLN A 1 99 ? -5.559 9.742 -12.172 1 97.31 99 GLN A C 1
ATOM 773 O O . GLN A 1 99 ? -4.473 10.312 -12.305 1 97.31 99 GLN A O 1
ATOM 778 N N . SER A 1 100 ? -6.305 9.875 -11.102 1 97.31 100 SER A N 1
ATOM 779 C CA . SER A 1 100 ? -5.797 10.594 -9.938 1 97.31 100 SER A CA 1
ATOM 780 C C . SER A 1 100 ? -4.5 9.977 -9.43 1 97.31 100 SER A C 1
ATOM 782 O O . SER A 1 100 ? -3.557 10.695 -9.094 1 97.31 100 SER A O 1
ATOM 784 N N . ALA A 1 101 ? -4.465 8.672 -9.383 1 98.5 101 ALA A N 1
ATOM 785 C CA . ALA A 1 101 ? -3.262 7.961 -8.953 1 98.5 101 ALA A CA 1
ATOM 786 C C . ALA A 1 101 ? -2.127 8.141 -9.953 1 98.5 101 ALA A C 1
ATOM 788 O O . ALA A 1 101 ? -0.97 8.32 -9.562 1 98.5 101 ALA A O 1
ATOM 789 N N . VAL A 1 102 ? -2.469 8.102 -11.219 1 98.62 102 VAL A N 1
ATOM 790 C CA . VAL A 1 102 ? -1.488 8.297 -12.281 1 98.62 102 VAL A CA 1
ATOM 791 C C . VAL A 1 102 ? -0.843 9.672 -12.148 1 98.62 102 VAL A C 1
ATOM 793 O O . VAL A 1 102 ? 0.384 9.797 -12.188 1 98.62 102 VAL A O 1
ATOM 796 N N . ASP A 1 103 ? -1.659 10.672 -11.945 1 98 103 ASP A N 1
ATOM 797 C CA . ASP A 1 103 ? -1.144 12.031 -11.781 1 98 103 ASP A CA 1
ATOM 798 C C . ASP A 1 103 ? -0.193 12.117 -10.594 1 98 103 ASP A C 1
ATOM 800 O O . ASP A 1 103 ? 0.852 12.766 -10.672 1 98 103 ASP A O 1
ATOM 804 N N . SER A 1 104 ? -0.576 11.461 -9.547 1 98.44 104 SER A N 1
ATOM 805 C CA . SER A 1 104 ? 0.246 11.453 -8.344 1 98.44 104 SER A CA 1
ATOM 806 C C . SER A 1 104 ? 1.598 10.797 -8.602 1 98.44 104 SER A C 1
ATOM 808 O O . SER A 1 104 ? 2.635 11.312 -8.172 1 98.44 104 SER A O 1
ATOM 810 N N . LEU A 1 105 ? 1.562 9.672 -9.289 1 98.75 105 LEU A N 1
ATOM 811 C CA . LEU A 1 105 ? 2.791 8.953 -9.602 1 98.75 105 LEU A CA 1
ATOM 812 C C . LEU A 1 105 ? 3.723 9.812 -10.445 1 98.75 105 LEU A C 1
ATOM 814 O O . LEU A 1 105 ? 4.914 9.922 -10.148 1 98.75 105 LEU A O 1
ATOM 818 N N . MET A 1 106 ? 3.146 10.438 -11.43 1 98.12 106 MET A N 1
ATOM 819 C CA . MET A 1 106 ? 3.945 11.25 -12.344 1 98.12 106 MET A CA 1
ATOM 820 C C . MET A 1 106 ? 4.512 12.469 -11.625 1 98.12 106 MET A C 1
ATOM 822 O O . MET A 1 106 ? 5.684 12.805 -11.797 1 98.12 106 MET A O 1
ATOM 826 N N . ASP A 1 107 ? 3.729 13.117 -10.828 1 98.38 107 ASP A N 1
ATOM 827 C CA . ASP A 1 107 ? 4.184 14.273 -10.062 1 98.38 107 ASP A CA 1
ATOM 828 C C . ASP A 1 107 ? 5.27 13.867 -9.062 1 98.38 107 ASP A C 1
ATOM 830 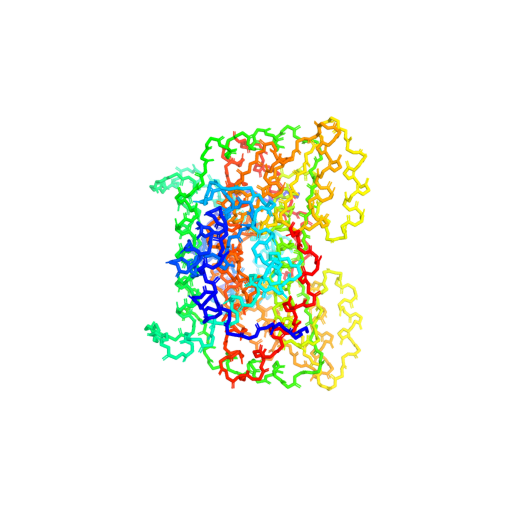O O . ASP A 1 107 ? 6.254 14.586 -8.891 1 98.38 107 ASP A O 1
ATOM 834 N N . THR A 1 108 ? 5.098 12.727 -8.414 1 98.62 108 THR A N 1
ATOM 835 C CA . THR A 1 108 ? 6.066 12.25 -7.438 1 98.62 108 THR A CA 1
ATOM 836 C C . THR A 1 108 ? 7.406 11.945 -8.102 1 98.62 108 THR A C 1
ATOM 838 O O . THR A 1 108 ? 8.461 12.328 -7.586 1 98.62 108 THR A O 1
ATOM 841 N N . ALA A 1 109 ? 7.348 11.312 -9.266 1 98.38 109 ALA A N 1
ATOM 842 C CA . ALA A 1 109 ? 8.578 10.977 -9.984 1 98.38 109 ALA A CA 1
ATOM 843 C C . ALA A 1 109 ? 9.391 12.227 -10.289 1 98.38 109 ALA A C 1
ATOM 845 O O . ALA A 1 109 ? 10.625 12.195 -10.258 1 98.38 109 ALA A O 1
ATOM 846 N N . LYS A 1 110 ? 8.695 13.297 -10.531 1 97 110 LYS A N 1
ATOM 847 C CA . LYS A 1 110 ? 9.352 14.562 -10.828 1 97 110 LYS A CA 1
ATOM 848 C C . LYS A 1 110 ? 9.914 15.211 -9.57 1 97 110 LYS A C 1
ATOM 850 O O . LYS A 1 110 ? 10.93 15.906 -9.617 1 97 110 LYS A O 1
ATOM 855 N N . LEU A 1 111 ? 9.32 14.945 -8.453 1 96.5 111 LEU A N 1
ATOM 856 C CA . LEU A 1 111 ? 9.633 15.617 -7.199 1 96.5 111 LEU A CA 1
ATOM 857 C C . LEU A 1 111 ? 10.812 14.945 -6.508 1 96.5 111 LEU A C 1
ATOM 859 O O . LEU A 1 111 ? 11.523 15.586 -5.723 1 96.5 111 LEU A O 1
ATOM 863 N N . ILE A 1 112 ? 11.055 13.711 -6.781 1 98.06 112 ILE A N 1
ATOM 864 C CA . ILE A 1 112 ? 12.039 12.93 -6.047 1 98.06 112 ILE A CA 1
ATOM 865 C C . ILE A 1 112 ? 13.422 13.578 -6.18 1 98.06 112 ILE A C 1
ATOM 867 O O . ILE A 1 112 ? 13.883 13.844 -7.293 1 98.06 112 ILE A O 1
ATOM 871 N N . ASP A 1 113 ? 14.008 13.945 -5.082 1 97.88 113 ASP A N 1
ATOM 872 C CA . ASP A 1 113 ? 15.391 14.398 -5.035 1 97.88 113 ASP A CA 1
ATOM 873 C C . ASP A 1 113 ? 16.359 13.234 -5.234 1 97.88 113 ASP A C 1
ATOM 875 O O . ASP A 1 113 ? 16.625 12.477 -4.301 1 97.88 113 ASP A O 1
ATOM 879 N N . ARG A 1 114 ? 16.938 13.195 -6.398 1 97.94 114 ARG A N 1
ATOM 880 C CA . ARG A 1 114 ? 17.797 12.07 -6.766 1 97.94 114 ARG A CA 1
ATOM 881 C C . ARG A 1 114 ? 19.016 12 -5.867 1 97.94 114 ARG A C 1
ATOM 883 O O . ARG A 1 114 ? 19.516 10.906 -5.562 1 97.94 114 ARG A O 1
ATOM 890 N N . ALA A 1 115 ? 19.516 13.133 -5.469 1 98.31 115 ALA A N 1
ATOM 891 C CA . ALA A 1 115 ? 20.672 13.148 -4.582 1 98.31 115 ALA A CA 1
ATOM 892 C C . ALA A 1 115 ? 20.328 12.586 -3.207 1 98.31 115 ALA A C 1
ATOM 894 O O . ALA A 1 115 ? 21.094 11.805 -2.635 1 98.31 115 ALA A O 1
ATOM 895 N N . ALA A 1 116 ? 19.188 12.977 -2.703 1 98.5 116 ALA A N 1
ATOM 896 C CA . ALA A 1 116 ? 18.719 12.43 -1.432 1 98.5 116 ALA A CA 1
ATOM 897 C C . ALA A 1 116 ? 18.5 10.922 -1.534 1 98.5 116 ALA A C 1
ATOM 899 O O . ALA A 1 116 ? 18.859 10.172 -0.623 1 98.5 116 ALA A O 1
ATOM 900 N N . LEU A 1 117 ? 17.938 10.516 -2.658 1 98.69 117 LEU A N 1
ATOM 901 C CA . LEU A 1 117 ? 17.703 9.094 -2.902 1 98.69 117 LEU A CA 1
ATOM 902 C C . LEU A 1 117 ? 19.016 8.312 -2.83 1 98.69 117 LEU A C 1
ATOM 904 O O . LEU A 1 117 ? 19.078 7.266 -2.188 1 98.69 117 LEU A O 1
ATOM 908 N N . ASN A 1 118 ? 20.031 8.836 -3.426 1 98.5 118 ASN A N 1
ATOM 909 C CA . ASN A 1 118 ? 21.328 8.164 -3.422 1 98.5 118 ASN A CA 1
ATOM 910 C C . ASN A 1 118 ? 21.922 8.102 -2.018 1 98.5 118 ASN A C 1
ATOM 912 O O . ASN A 1 118 ? 22.5 7.082 -1.62 1 98.5 118 ASN A O 1
ATOM 916 N N . ARG A 1 119 ? 21.781 9.172 -1.262 1 98.75 119 ARG A N 1
ATOM 917 C CA . ARG A 1 119 ? 22.297 9.195 0.105 1 98.75 119 ARG A CA 1
ATOM 918 C C . ARG A 1 119 ? 21.547 8.203 0.984 1 98.75 119 ARG A C 1
ATOM 920 O O . ARG A 1 119 ? 22.141 7.531 1.83 1 98.75 119 ARG A O 1
ATOM 927 N N . ILE A 1 120 ? 20.297 8.094 0.741 1 98.88 120 ILE A N 1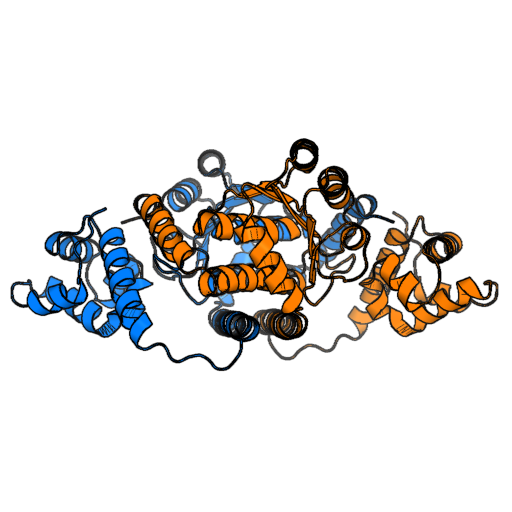
ATOM 928 C CA . ILE A 1 120 ? 19.484 7.156 1.504 1 98.88 120 ILE A CA 1
ATOM 929 C C . ILE A 1 120 ? 19.875 5.723 1.145 1 98.88 120 ILE A C 1
ATOM 931 O O . ILE A 1 120 ? 19.938 4.852 2.016 1 98.88 120 ILE A O 1
ATOM 935 N N . CYS A 1 121 ? 20.156 5.473 -0.131 1 98.81 121 CYS A N 1
ATOM 936 C CA . CYS A 1 121 ? 20.609 4.152 -0.548 1 98.81 121 CYS A CA 1
ATOM 937 C C . CYS A 1 121 ? 21.891 3.762 0.185 1 98.81 121 CYS A C 1
ATOM 939 O O . CYS A 1 121 ? 22.031 2.627 0.643 1 98.81 121 CYS A O 1
ATOM 941 N N . GLU A 1 122 ? 22.766 4.695 0.318 1 98.69 122 GLU A N 1
ATOM 942 C CA . GLU A 1 122 ? 24.016 4.438 1.034 1 98.69 122 GLU A CA 1
ATOM 943 C C . GLU A 1 122 ? 23.75 4.129 2.506 1 98.69 122 GLU A C 1
ATOM 945 O O . GLU A 1 122 ? 24.359 3.219 3.072 1 98.69 122 GLU A O 1
ATOM 950 N N . LEU A 1 123 ? 22.859 4.898 3.043 1 98.69 123 LEU A N 1
ATOM 951 C CA . LEU A 1 123 ? 22.484 4.688 4.438 1 98.69 123 LEU A CA 1
ATOM 952 C C . LEU A 1 123 ? 21.906 3.289 4.641 1 98.69 123 LEU A C 1
ATOM 954 O O . LEU A 1 123 ? 22.312 2.58 5.57 1 98.69 123 LEU A O 1
ATOM 958 N N . VAL A 1 124 ? 21.062 2.871 3.791 1 98.88 124 VAL A N 1
ATOM 959 C CA . VAL A 1 124 ? 20.391 1.573 3.885 1 98.88 124 VAL A CA 1
ATOM 960 C C . VAL A 1 124 ? 21.422 0.457 3.689 1 98.88 124 VAL A C 1
ATOM 962 O O . VAL A 1 124 ? 21.422 -0.53 4.43 1 98.88 124 VAL A O 1
ATOM 965 N N . HIS A 1 125 ? 22.266 0.659 2.711 1 98.75 125 HIS A N 1
ATOM 966 C CA . HIS A 1 125 ? 23.266 -0.35 2.422 1 98.75 125 HIS A CA 1
ATOM 967 C C . HIS A 1 125 ? 24.156 -0.606 3.637 1 98.75 125 HIS A C 1
ATOM 969 O O . HIS A 1 125 ? 24.5 -1.753 3.924 1 98.75 125 HIS A O 1
ATOM 975 N N . GLY A 1 126 ? 24.422 0.407 4.336 1 98.38 126 GLY A N 1
ATOM 976 C CA . GLY A 1 126 ? 25.328 0.297 5.461 1 98.38 126 GLY A CA 1
ATOM 977 C C . GLY A 1 126 ? 24.641 -0.078 6.758 1 98.38 126 GLY A C 1
ATOM 978 O O . GLY A 1 126 ? 25.297 -0.415 7.742 1 98.38 126 GLY A O 1
ATOM 979 N N . ALA A 1 127 ? 23.359 -0.096 6.766 1 98.69 127 ALA A N 1
ATOM 980 C CA . ALA A 1 127 ? 22.609 -0.301 8.008 1 98.69 127 ALA A CA 1
ATOM 981 C C . ALA A 1 127 ? 22.578 -1.778 8.391 1 98.69 127 ALA A C 1
ATOM 983 O O . ALA A 1 127 ? 22.438 -2.646 7.527 1 98.69 127 ALA A O 1
ATOM 984 N N . LYS A 1 128 ? 22.703 -2.041 9.688 1 98.5 128 LYS A N 1
ATOM 985 C CA . LYS A 1 128 ? 22.625 -3.396 10.227 1 98.5 128 LYS A CA 1
ATOM 986 C C . LYS A 1 128 ? 21.203 -3.73 10.656 1 98.5 128 LYS A C 1
ATOM 988 O O . LYS A 1 128 ? 20.812 -4.902 10.68 1 98.5 128 LYS A O 1
ATOM 993 N N . PHE A 1 129 ? 20.516 -2.73 11.008 1 98.75 129 PHE A N 1
ATOM 994 C CA . PHE A 1 129 ? 19.109 -2.828 11.398 1 98.75 129 PHE A CA 1
ATOM 995 C C . PHE A 1 129 ? 18.328 -1.606 10.93 1 98.75 129 PHE A C 1
ATOM 997 O O . PHE A 1 129 ? 18.828 -0.482 10.992 1 98.75 129 PHE A O 1
ATOM 1004 N N . ILE A 1 130 ? 17.188 -1.861 10.383 1 98.94 130 ILE A N 1
ATOM 1005 C CA . ILE A 1 130 ? 16.344 -0.765 9.922 1 98.94 130 ILE A CA 1
ATOM 1006 C C . ILE A 1 130 ? 14.969 -0.855 10.586 1 98.94 130 ILE A C 1
ATOM 1008 O O . ILE A 1 130 ? 14.227 -1.817 10.367 1 98.94 130 ILE A O 1
ATOM 1012 N N . GLY A 1 131 ? 14.641 0.098 11.461 1 98.94 131 GLY A N 1
ATOM 1013 C CA . GLY A 1 131 ? 13.305 0.24 12.023 1 98.94 131 GLY A CA 1
ATOM 1014 C C . GLY A 1 131 ? 12.422 1.187 11.234 1 98.94 131 GLY A C 1
ATOM 1015 O O . GLY A 1 131 ? 12.891 2.207 10.727 1 98.94 131 GLY A O 1
ATOM 1016 N N . CYS A 1 132 ? 11.18 0.823 11.062 1 98.94 132 CYS A N 1
ATOM 1017 C CA . CYS A 1 132 ? 10.172 1.674 10.438 1 98.94 132 CYS A CA 1
ATOM 1018 C C . CYS A 1 132 ? 9.016 1.943 11.391 1 98.94 132 CYS A C 1
ATOM 1020 O O . CYS A 1 132 ? 8.648 1.074 12.188 1 98.94 132 CYS A O 1
ATOM 1022 N N . VAL A 1 133 ? 8.461 3.148 11.328 1 98.94 133 VAL A N 1
ATOM 1023 C CA . VAL A 1 133 ? 7.297 3.479 12.148 1 98.94 133 VAL A CA 1
ATOM 1024 C C . VAL A 1 133 ? 6.301 4.297 11.328 1 98.94 133 VAL A C 1
ATOM 1026 O O . VAL A 1 133 ? 6.695 5.148 10.531 1 98.94 133 VAL A O 1
ATOM 1029 N N . GLY A 1 134 ? 5.125 4.012 11.406 1 98.56 134 GLY A N 1
ATOM 1030 C CA . GLY A 1 134 ? 3.98 4.66 10.781 1 98.56 134 GLY A CA 1
ATOM 1031 C C . GLY A 1 134 ? 2.648 4.117 11.266 1 98.56 134 GLY A C 1
ATOM 1032 O O . GLY A 1 134 ? 2.564 2.969 11.703 1 98.56 134 GLY A O 1
ATOM 1033 N N . VAL A 1 135 ? 1.64 4.91 11.195 1 98.06 135 VAL A N 1
ATOM 1034 C CA . VAL A 1 135 ? 0.334 4.496 11.703 1 98.06 135 VAL A CA 1
ATOM 1035 C C . VAL A 1 135 ? -0.737 4.773 10.648 1 98.06 135 VAL A C 1
ATOM 1037 O O . VAL A 1 135 ? -0.496 5.512 9.688 1 98.06 135 VAL A O 1
ATOM 1040 N N . GLY A 1 136 ? -1.947 4.145 10.875 1 96.94 136 GLY A N 1
ATOM 1041 C CA . GLY A 1 136 ? -3.049 4.363 9.953 1 96.94 136 GLY A CA 1
ATOM 1042 C C . GLY A 1 136 ? -2.729 3.949 8.523 1 96.94 136 GLY A C 1
ATOM 1043 O O . GLY A 1 136 ? -2.119 2.9 8.305 1 96.94 136 GLY A O 1
ATOM 1044 N N . ALA A 1 137 ? -3.154 4.754 7.598 1 97.69 137 ALA A N 1
ATOM 1045 C CA . ALA A 1 137 ? -2.928 4.418 6.195 1 97.69 137 ALA A CA 1
ATOM 1046 C C . ALA A 1 137 ? -1.445 4.496 5.844 1 97.69 137 ALA A C 1
ATOM 1048 O O . ALA A 1 137 ? -0.973 3.785 4.953 1 97.69 137 ALA A O 1
ATOM 1049 N N . SER A 1 138 ? -0.739 5.289 6.566 1 98.12 138 SER A N 1
ATOM 1050 C CA . SER A 1 138 ? 0.686 5.438 6.293 1 98.12 138 SER A CA 1
ATOM 1051 C C . SER A 1 138 ? 1.447 4.16 6.617 1 98.12 138 SER A C 1
ATOM 1053 O O . SER A 1 138 ? 2.551 3.941 6.109 1 98.12 138 SER A O 1
ATOM 1055 N N . SER A 1 139 ? 0.875 3.34 7.496 1 98.44 139 SER A N 1
ATOM 1056 C CA . SER A 1 139 ? 1.554 2.105 7.875 1 98.44 139 SER A CA 1
ATOM 1057 C C . SER A 1 139 ? 1.747 1.188 6.672 1 98.44 139 SER A C 1
ATOM 1059 O O . SER A 1 139 ? 2.684 0.385 6.641 1 98.44 139 SER A O 1
ATOM 1061 N N . ILE A 1 140 ? 0.901 1.297 5.645 1 98.81 140 ILE A N 1
ATOM 1062 C CA . ILE A 1 140 ? 1.035 0.385 4.512 1 98.81 140 ILE A CA 1
ATOM 1063 C C . ILE A 1 140 ? 2.326 0.69 3.756 1 98.81 140 ILE A C 1
ATOM 1065 O O . ILE A 1 140 ? 2.955 -0.213 3.199 1 98.81 140 ILE A O 1
ATOM 1069 N N . VAL A 1 141 ? 2.744 1.96 3.787 1 98.94 141 VAL A N 1
ATOM 1070 C CA . VAL A 1 141 ? 3.984 2.357 3.129 1 98.94 141 VAL A CA 1
ATOM 1071 C C . VAL A 1 141 ? 5.176 1.76 3.869 1 98.94 141 VAL A C 1
ATOM 1073 O O . VAL A 1 141 ? 6.086 1.203 3.248 1 98.94 141 VAL A O 1
ATOM 1076 N N . GLY A 1 142 ? 5.156 1.829 5.16 1 98.88 142 GLY A N 1
ATOM 1077 C CA . GLY A 1 142 ? 6.219 1.248 5.969 1 98.88 142 GLY A CA 1
ATOM 1078 C C . GLY A 1 142 ? 6.281 -0.265 5.871 1 98.88 142 GLY A C 1
ATOM 1079 O O . GLY A 1 142 ? 7.367 -0.843 5.824 1 98.88 142 GLY A O 1
ATOM 1080 N N . ARG A 1 143 ? 5.152 -0.875 5.883 1 98.81 143 ARG A N 1
ATOM 1081 C CA . ARG A 1 143 ? 5.09 -2.328 5.758 1 98.81 143 ARG A CA 1
ATOM 1082 C C . ARG A 1 143 ? 5.652 -2.785 4.414 1 98.81 143 ARG A C 1
ATOM 1084 O O . ARG A 1 143 ? 6.367 -3.785 4.344 1 98.81 143 ARG A O 1
ATOM 1091 N N . TYR A 1 144 ? 5.324 -2.059 3.396 1 98.94 144 TYR A N 1
ATOM 1092 C CA . TYR A 1 144 ? 5.855 -2.377 2.076 1 98.94 144 TYR A CA 1
ATOM 1093 C C . TYR A 1 144 ? 7.371 -2.199 2.043 1 98.94 144 TYR A C 1
ATOM 1095 O O . TYR A 1 144 ? 8.086 -3.047 1.507 1 98.94 144 TYR A O 1
ATOM 1103 N N . LEU A 1 145 ? 7.824 -1.141 2.662 1 98.94 145 LEU A N 1
ATOM 1104 C CA . LEU A 1 145 ? 9.258 -0.89 2.742 1 98.94 145 LEU A CA 1
ATOM 1105 C C . LEU A 1 145 ? 9.969 -2.023 3.477 1 98.94 145 LEU A C 1
ATOM 1107 O O . LEU A 1 145 ? 10.945 -2.582 2.969 1 98.94 145 LEU A O 1
ATOM 1111 N N . ALA A 1 146 ? 9.453 -2.334 4.637 1 98.88 146 ALA A N 1
ATOM 1112 C CA . ALA A 1 146 ? 10.078 -3.398 5.418 1 98.88 146 ALA A CA 1
ATOM 1113 C C . ALA A 1 146 ? 10.086 -4.715 4.645 1 98.88 146 ALA A C 1
ATOM 1115 O O . ALA A 1 146 ? 11.086 -5.434 4.645 1 98.88 146 ALA A O 1
ATOM 1116 N N . TYR A 1 147 ? 8.992 -4.996 4.016 1 98.69 147 TYR A N 1
ATOM 1117 C CA . TYR A 1 147 ? 8.906 -6.211 3.209 1 98.69 147 TYR A CA 1
ATOM 1118 C C . TYR A 1 147 ? 9.984 -6.223 2.129 1 98.69 147 TYR A C 1
ATOM 1120 O O . TYR A 1 147 ? 10.703 -7.211 1.976 1 98.69 147 TYR A O 1
ATOM 1128 N N . ARG A 1 148 ? 10.094 -5.145 1.365 1 98.69 148 ARG A N 1
ATOM 1129 C CA . ARG A 1 148 ? 11.031 -5.086 0.247 1 98.69 148 ARG A CA 1
ATOM 1130 C C . ARG A 1 148 ? 12.469 -5.109 0.74 1 98.69 148 ARG A C 1
ATOM 1132 O O . ARG A 1 148 ? 13.352 -5.652 0.071 1 98.69 148 ARG A O 1
ATOM 1139 N N . LEU A 1 149 ? 12.695 -4.527 1.909 1 98.94 149 LEU A N 1
ATOM 1140 C CA . LEU A 1 149 ? 14.031 -4.562 2.498 1 98.94 149 LEU A CA 1
ATOM 1141 C C . LEU A 1 149 ? 14.398 -5.984 2.912 1 98.94 149 LEU A C 1
ATOM 1143 O O . LEU A 1 149 ? 15.523 -6.43 2.67 1 98.94 149 LEU A O 1
ATOM 1147 N N . VAL A 1 150 ? 13.461 -6.707 3.523 1 98.62 150 VAL A N 1
ATOM 1148 C CA . VAL A 1 150 ? 13.703 -8.094 3.908 1 98.62 150 VAL A CA 1
ATOM 1149 C C . VAL A 1 150 ? 13.977 -8.938 2.664 1 98.62 150 VAL A C 1
ATOM 1151 O O . VAL A 1 150 ? 14.844 -9.812 2.678 1 98.62 150 VAL A O 1
ATOM 1154 N N . ARG A 1 151 ? 13.305 -8.656 1.58 1 97.75 151 ARG A N 1
ATOM 1155 C CA . ARG A 1 151 ? 13.461 -9.383 0.324 1 97.75 151 ARG A CA 1
ATOM 1156 C C . ARG A 1 151 ? 14.891 -9.273 -0.2 1 97.75 151 ARG A C 1
ATOM 1158 O O . ARG A 1 151 ? 15.391 -10.18 -0.863 1 97.75 151 ARG A O 1
ATOM 1165 N N . ILE A 1 152 ? 15.547 -8.133 0.133 1 97.94 152 ILE A N 1
ATOM 1166 C CA . ILE A 1 152 ? 16.906 -7.969 -0.379 1 97.94 152 ILE A CA 1
ATOM 1167 C C . ILE A 1 152 ? 17.906 -8.258 0.731 1 97.94 152 ILE A C 1
ATOM 1169 O O . ILE A 1 152 ? 19.078 -7.863 0.639 1 97.94 152 ILE A O 1
ATOM 1173 N N . GLY A 1 153 ? 17.453 -8.836 1.825 1 98.06 153 GLY A N 1
ATOM 1174 C CA . GLY A 1 153 ? 18.359 -9.406 2.809 1 98.06 153 GLY A CA 1
ATOM 1175 C C . GLY A 1 153 ? 18.641 -8.484 3.98 1 98.06 153 GLY A C 1
ATOM 1176 O O . GLY A 1 153 ? 19.484 -8.781 4.824 1 98.06 153 GLY A O 1
ATOM 1177 N N . LYS A 1 154 ? 17.953 -7.344 4.047 1 98.75 154 LYS A N 1
ATOM 1178 C CA . LYS A 1 154 ? 18.109 -6.434 5.176 1 98.75 154 LYS A CA 1
ATOM 1179 C C . LYS A 1 154 ? 17.266 -6.867 6.363 1 98.75 154 LYS A C 1
ATOM 1181 O O . LYS A 1 154 ? 16.203 -7.473 6.188 1 98.75 154 LYS A O 1
ATOM 1186 N N . LYS A 1 155 ? 17.766 -6.621 7.539 1 98.62 155 LYS A N 1
ATOM 1187 C CA . LYS A 1 155 ? 16.953 -6.758 8.742 1 98.62 155 LYS A CA 1
ATOM 1188 C C . LYS A 1 155 ? 16.109 -5.512 8.984 1 98.62 155 LYS A C 1
ATOM 1190 O O . LYS A 1 155 ? 16.641 -4.473 9.391 1 98.62 155 LYS A O 1
ATOM 1195 N N . ALA A 1 156 ? 14.859 -5.633 8.695 1 98.88 156 ALA A N 1
ATOM 1196 C CA . ALA A 1 156 ? 13.961 -4.488 8.789 1 98.88 156 ALA A CA 1
ATOM 1197 C C . ALA A 1 156 ? 12.656 -4.871 9.484 1 98.88 156 ALA A C 1
ATOM 1199 O O . ALA A 1 156 ? 12.148 -5.977 9.297 1 98.88 156 ALA A O 1
ATOM 1200 N N . ILE A 1 157 ? 12.117 -3.984 10.281 1 98.75 157 ILE A N 1
ATOM 1201 C CA . ILE A 1 157 ? 10.852 -4.211 10.977 1 98.75 157 ILE A CA 1
ATOM 1202 C C . ILE A 1 157 ? 9.984 -2.963 10.891 1 98.75 157 ILE A C 1
ATOM 1204 O O . ILE A 1 157 ? 10.484 -1.84 10.992 1 98.75 157 ILE A O 1
ATOM 1208 N N . MET A 1 158 ? 8.711 -3.164 10.672 1 98.81 158 MET A N 1
ATOM 1209 C CA . MET A 1 158 ? 7.727 -2.086 10.719 1 98.81 158 MET A CA 1
ATOM 1210 C C . MET A 1 158 ? 6.938 -2.125 12.023 1 98.81 158 MET A C 1
ATOM 1212 O O . MET A 1 158 ? 6.34 -3.15 12.367 1 98.81 158 MET A O 1
ATOM 1216 N N . TYR A 1 159 ? 6.938 -1.018 12.789 1 98.69 159 TYR A N 1
ATOM 1217 C CA . TYR A 1 159 ? 6.133 -0.872 13.992 1 98.69 159 TYR A CA 1
ATOM 1218 C C . TYR A 1 159 ? 4.891 -0.03 13.727 1 98.69 159 TYR A C 1
ATOM 1220 O O . TYR A 1 159 ? 4.996 1.136 13.336 1 98.69 159 TYR A O 1
ATOM 1228 N N . GLU A 1 160 ? 3.779 -0.667 13.922 1 97.5 160 GLU A N 1
ATOM 1229 C CA . GLU A 1 160 ? 2.545 0.109 14 1 97.5 160 GLU A CA 1
ATOM 1230 C C . GLU A 1 160 ? 2.232 0.507 15.438 1 97.5 160 GLU A C 1
ATOM 1232 O O . GLU A 1 160 ? 1.578 1.524 15.672 1 97.5 160 GLU A O 1
ATOM 1237 N N . ASP A 1 161 ? 2.674 -0.339 16.359 1 98 161 ASP A N 1
ATOM 1238 C CA . ASP A 1 161 ? 2.646 0.036 17.766 1 98 161 ASP A CA 1
ATOM 1239 C C . ASP A 1 161 ? 3.715 1.082 18.078 1 98 161 ASP A C 1
ATOM 1241 O O . ASP A 1 161 ? 4.902 0.757 18.172 1 98 161 ASP A O 1
ATOM 1245 N N . THR A 1 162 ? 3.242 2.279 18.297 1 98.06 162 THR A N 1
ATOM 1246 C CA . THR A 1 162 ? 4.176 3.396 18.391 1 98.06 162 THR A CA 1
ATOM 1247 C C . THR A 1 162 ? 4.91 3.379 19.719 1 98.06 162 THR A C 1
ATOM 1249 O O . THR A 1 162 ? 5.98 3.973 19.859 1 98.06 162 THR A O 1
ATOM 1252 N N . HIS A 1 163 ? 4.352 2.709 20.703 1 98.31 163 HIS A N 1
ATOM 1253 C CA . HIS A 1 163 ? 5.078 2.521 21.953 1 98.31 163 HIS A CA 1
ATOM 1254 C C . HIS A 1 163 ? 6.289 1.612 21.766 1 98.31 163 HIS A C 1
ATOM 1256 O O . HIS A 1 163 ? 7.387 1.927 22.219 1 98.31 163 HIS A O 1
ATOM 1262 N N . LEU A 1 164 ? 6.051 0.539 21.078 1 98.62 164 LEU A N 1
ATOM 1263 C CA . LEU A 1 164 ? 7.152 -0.37 20.781 1 98.62 164 LEU A CA 1
ATOM 1264 C C . LEU A 1 164 ? 8.188 0.31 19.891 1 98.62 164 LEU A C 1
ATOM 1266 O O . LEU A 1 164 ? 9.391 0.096 20.062 1 98.62 164 LEU A O 1
ATOM 1270 N N . ALA A 1 165 ? 7.676 1.108 18.953 1 98.81 165 ALA A N 1
ATOM 1271 C CA . ALA A 1 165 ? 8.594 1.854 18.094 1 98.81 165 ALA A CA 1
ATOM 1272 C C . ALA A 1 165 ? 9.492 2.773 18.922 1 98.81 165 ALA A C 1
ATOM 1274 O O . ALA A 1 165 ? 10.711 2.795 18.75 1 98.81 165 ALA A O 1
ATOM 1275 N N . ALA A 1 166 ? 8.859 3.496 19.812 1 98.75 166 ALA A N 1
ATOM 1276 C CA . ALA A 1 166 ? 9.602 4.438 20.656 1 98.75 166 ALA A CA 1
ATOM 1277 C C . ALA A 1 166 ? 10.602 3.709 21.547 1 98.75 166 ALA A C 1
ATOM 1279 O O . ALA A 1 166 ? 11.75 4.145 21.688 1 98.75 166 ALA A O 1
ATOM 1280 N N . MET A 1 167 ? 10.156 2.598 22.172 1 98.69 167 MET A N 1
ATOM 1281 C CA . MET A 1 167 ? 11.039 1.797 23.016 1 98.69 167 MET A CA 1
ATOM 1282 C C . MET A 1 167 ? 12.242 1.292 22.203 1 98.69 167 MET A C 1
ATOM 1284 O O . MET A 1 167 ? 13.383 1.404 22.656 1 98.69 167 MET A O 1
ATOM 1288 N N . SER A 1 168 ? 11.992 0.816 21.047 1 98.75 168 SER A N 1
ATOM 1289 C CA . SER A 1 168 ? 13.055 0.272 20.203 1 98.75 168 SER A CA 1
ATOM 1290 C C . SER A 1 168 ? 13.992 1.371 19.703 1 98.75 168 SER A C 1
ATOM 1292 O O . SER A 1 168 ? 15.211 1.228 19.766 1 98.75 168 SER A O 1
ATOM 1294 N N . ALA A 1 169 ? 13.406 2.418 19.203 1 98.75 169 ALA A N 1
ATOM 1295 C CA . ALA A 1 169 ? 14.195 3.551 18.734 1 98.75 169 ALA A CA 1
ATOM 1296 C C . ALA A 1 169 ? 15.07 4.121 19.844 1 98.75 169 ALA A C 1
ATOM 1298 O O . ALA A 1 169 ? 16.219 4.512 19.609 1 98.75 169 ALA A O 1
ATOM 1299 N N . GLY A 1 170 ? 14.516 4.141 20.984 1 98.62 170 GLY A N 1
ATOM 1300 C CA . GLY A 1 170 ? 15.242 4.656 22.141 1 98.62 170 GLY A CA 1
ATOM 1301 C C . GLY A 1 170 ? 16.453 3.816 22.516 1 98.62 170 GLY A C 1
ATOM 1302 O O . GLY A 1 170 ? 17.312 4.262 23.266 1 98.62 170 GLY A O 1
ATOM 1303 N N . GLN A 1 171 ? 16.516 2.66 22.016 1 98.44 171 GLN A N 1
ATOM 1304 C CA . GLN A 1 171 ? 17.641 1.762 22.281 1 98.44 171 GLN A CA 1
ATOM 1305 C C . GLN A 1 171 ? 18.5 1.574 21.047 1 98.44 171 GLN A C 1
ATOM 1307 O O . GLN A 1 171 ? 19.281 0.615 20.953 1 98.44 171 GLN A O 1
ATOM 1312 N N . SER A 1 172 ? 18.359 2.438 20.062 1 98.12 172 SER A N 1
ATOM 1313 C CA . SER A 1 172 ? 19.094 2.334 18.797 1 98.12 172 SER A CA 1
ATOM 1314 C C . SER A 1 172 ? 20.594 2.512 19.031 1 98.12 172 SER A C 1
ATOM 1316 O O . SER A 1 172 ? 21.016 3.217 19.953 1 98.12 172 SER A O 1
ATOM 1318 N N . VAL A 1 173 ? 21.391 1.875 18.219 1 98.12 173 VAL A N 1
ATOM 1319 C CA . VAL A 1 173 ? 22.844 1.937 18.297 1 98.12 173 VAL A CA 1
ATOM 1320 C C . VAL A 1 173 ? 23.406 2.289 16.922 1 98.12 173 VAL A C 1
ATOM 1322 O O . VAL A 1 173 ? 22.672 2.34 15.93 1 98.12 173 VAL A O 1
ATOM 1325 N N . VAL A 1 174 ? 24.703 2.492 16.922 1 97.5 174 VAL A N 1
ATOM 1326 C CA . VAL A 1 174 ? 25.391 2.779 15.664 1 97.5 174 VAL A CA 1
ATOM 1327 C C . VAL A 1 174 ? 25.156 1.641 14.672 1 97.5 174 VAL A C 1
ATOM 1329 O O . VAL A 1 174 ? 25.266 0.465 15.031 1 97.5 174 VAL A O 1
ATOM 1332 N N . GLY A 1 175 ? 24.766 1.93 13.523 1 98 175 GLY A N 1
ATOM 1333 C CA . GLY A 1 175 ? 24.453 0.934 12.508 1 98 175 GLY A CA 1
ATOM 1334 C C . GLY A 1 175 ? 22.969 0.775 12.266 1 98 175 GLY A C 1
ATOM 1335 O O . GLY A 1 175 ? 22.562 0.199 11.258 1 98 175 GLY A O 1
ATOM 1336 N N . ASP A 1 176 ? 22.203 1.338 13.188 1 98.75 176 ASP A N 1
ATOM 1337 C CA . ASP A 1 176 ? 20.75 1.339 13 1 98.75 176 ASP A CA 1
ATOM 1338 C C . ASP A 1 176 ? 20.312 2.518 12.133 1 98.75 176 ASP A C 1
ATOM 1340 O O . ASP A 1 176 ? 21.031 3.512 12.016 1 98.75 176 ASP A O 1
ATOM 1344 N N . ALA A 1 177 ? 19.25 2.385 11.484 1 98.88 177 ALA A N 1
ATOM 1345 C CA . ALA A 1 177 ? 18.562 3.469 10.781 1 98.88 177 ALA A CA 1
ATOM 1346 C C . ALA A 1 177 ? 17.047 3.371 10.961 1 98.88 177 ALA A C 1
ATOM 1348 O O . ALA A 1 177 ? 16.516 2.275 11.133 1 98.88 177 ALA A O 1
ATOM 1349 N N . TRP A 1 178 ? 16.422 4.484 10.984 1 98.94 178 TRP A N 1
ATOM 1350 C CA . TRP A 1 178 ? 14.969 4.5 11.172 1 98.94 178 TRP A CA 1
ATOM 1351 C C . TRP A 1 178 ? 14.281 5.234 10.023 1 98.94 178 TRP A C 1
ATOM 1353 O O . TRP A 1 178 ? 14.75 6.281 9.578 1 98.94 178 TRP A O 1
ATOM 1363 N N . PHE A 1 179 ? 13.266 4.625 9.508 1 99 179 PHE A N 1
ATOM 1364 C CA . PHE A 1 179 ? 12.336 5.281 8.594 1 99 179 PHE A CA 1
ATOM 1365 C C . PHE A 1 179 ? 11.055 5.676 9.328 1 99 179 PHE A C 1
ATOM 1367 O O . PHE A 1 179 ? 10.445 4.852 10.008 1 99 179 PHE A O 1
ATOM 1374 N N . ALA A 1 180 ? 10.672 6.906 9.25 1 98.94 180 ALA A N 1
ATOM 1375 C CA . ALA A 1 180 ? 9.406 7.41 9.781 1 98.94 180 ALA A CA 1
ATOM 1376 C C . ALA A 1 180 ? 8.453 7.809 8.656 1 98.94 180 ALA A C 1
ATOM 1378 O O . ALA A 1 180 ? 8.789 8.648 7.824 1 98.94 180 ALA A O 1
ATOM 1379 N N . ILE A 1 181 ? 7.301 7.184 8.625 1 98.88 181 ILE A N 1
ATOM 1380 C CA . ILE A 1 181 ? 6.328 7.395 7.559 1 98.88 181 ILE A CA 1
ATOM 1381 C C . ILE A 1 181 ? 5.145 8.195 8.086 1 98.88 181 ILE A C 1
ATOM 1383 O O . ILE A 1 181 ? 4.422 7.73 8.977 1 98.88 181 ILE A O 1
ATOM 1387 N N . SER A 1 182 ? 4.941 9.336 7.582 1 97.81 182 SER A N 1
ATOM 1388 C CA . SER A 1 182 ? 3.838 10.227 7.934 1 97.81 182 SER A CA 1
ATOM 1389 C C . SER A 1 182 ? 3.49 11.156 6.777 1 97.81 182 SER A C 1
ATOM 1391 O O . SER A 1 182 ? 4.285 12.031 6.414 1 97.81 182 SER A O 1
ATOM 1393 N N . SER A 1 183 ? 2.299 11 6.242 1 96.75 183 SER A N 1
ATOM 1394 C CA . SER A 1 183 ? 1.912 11.82 5.102 1 96.75 183 SER A CA 1
ATOM 1395 C C . SER A 1 183 ? 1.997 13.305 5.438 1 96.75 183 SER A C 1
ATOM 1397 O O . SER A 1 183 ? 2.494 14.102 4.637 1 96.75 183 SER A O 1
ATOM 1399 N N . SER A 1 184 ? 1.604 13.633 6.625 1 93.06 184 SER A N 1
ATOM 1400 C CA . SER A 1 184 ? 1.568 15.031 7.039 1 93.06 184 SER A CA 1
ATOM 1401 C C . SER A 1 184 ? 2.9 15.461 7.645 1 93.06 184 SER A C 1
ATOM 1403 O O . SER A 1 184 ? 3.152 16.656 7.816 1 93.06 184 SER A O 1
ATOM 1405 N N . GLY A 1 185 ? 3.645 14.516 8.078 1 95.62 185 GLY A N 1
ATOM 1406 C CA . GLY A 1 185 ? 4.859 14.828 8.812 1 95.62 185 GLY A CA 1
ATOM 1407 C C . GLY A 1 185 ? 4.59 15.344 10.211 1 95.62 185 GLY A C 1
ATOM 1408 O O . GLY A 1 185 ? 5.496 15.859 10.875 1 95.62 185 GLY A O 1
ATOM 1409 N N . SER A 1 186 ? 3.352 15.18 10.641 1 93.5 186 SER A N 1
ATOM 1410 C CA . SER A 1 186 ? 2.99 15.812 11.898 1 93.5 186 SER A CA 1
ATOM 1411 C C . SER A 1 186 ? 2.312 14.82 12.844 1 93.5 186 SER A C 1
ATOM 1413 O O . SER A 1 186 ? 1.707 15.219 13.836 1 93.5 186 SER A O 1
ATOM 1415 N N . THR A 1 187 ? 2.35 13.547 12.5 1 95.31 187 THR A N 1
ATOM 1416 C CA . THR A 1 187 ? 1.775 12.539 13.383 1 95.31 187 THR A CA 1
ATOM 1417 C C . THR A 1 187 ? 2.57 12.438 14.68 1 95.31 187 THR A C 1
ATOM 1419 O O . THR A 1 187 ? 3.705 11.953 14.688 1 95.31 187 THR A O 1
ATOM 1422 N N . LYS A 1 188 ? 1.943 12.805 15.789 1 95.69 188 LYS A N 1
ATOM 1423 C CA . LYS A 1 188 ? 2.641 13.047 17.047 1 95.69 188 LYS A CA 1
ATOM 1424 C C . LYS A 1 188 ? 3.424 11.812 17.484 1 95.69 188 LYS A C 1
ATOM 1426 O O . LYS A 1 188 ? 4.609 11.914 17.812 1 95.69 188 LYS A O 1
ATOM 1431 N N . GLU A 1 189 ? 2.76 10.688 17.484 1 97.25 189 GLU A N 1
ATOM 1432 C CA . GLU A 1 189 ? 3.389 9.477 18 1 97.25 189 GLU A CA 1
ATOM 1433 C C . GLU A 1 189 ? 4.516 9 17.094 1 97.25 189 GLU A C 1
ATOM 1435 O O . GLU A 1 189 ? 5.508 8.438 17.562 1 97.25 189 GLU A O 1
ATOM 1440 N N . VAL A 1 190 ? 4.422 9.258 15.812 1 98.38 190 VAL A N 1
ATOM 1441 C CA . VAL A 1 190 ? 5.477 8.898 14.867 1 98.38 190 VAL A CA 1
ATOM 1442 C C . VAL A 1 190 ? 6.672 9.828 15.055 1 98.38 190 VAL A C 1
ATOM 1444 O O . VAL A 1 190 ? 7.816 9.375 15.117 1 98.38 190 VAL A O 1
ATOM 1447 N N . VAL A 1 191 ? 6.355 11.133 15.188 1 97.81 191 VAL A N 1
ATOM 1448 C CA . VAL A 1 191 ? 7.41 12.109 15.438 1 97.81 191 VAL A CA 1
ATOM 1449 C C . VAL A 1 191 ? 8.125 11.781 16.75 1 97.81 191 VAL A C 1
ATOM 1451 O O . VAL A 1 191 ? 9.352 11.836 16.812 1 97.81 191 VAL A O 1
ATOM 1454 N N . HIS A 1 192 ? 7.383 11.383 17.719 1 98.31 192 HIS A N 1
ATOM 1455 C CA . HIS A 1 192 ? 7.957 11.039 19.016 1 98.31 192 HIS A CA 1
ATOM 1456 C C . HIS A 1 192 ? 8.914 9.859 18.906 1 98.31 192 HIS A C 1
ATOM 1458 O O . HIS A 1 192 ? 10.031 9.898 19.422 1 98.31 192 HIS A O 1
ATOM 1464 N N . ALA A 1 193 ? 8.492 8.82 18.25 1 98.69 193 ALA A N 1
ATOM 1465 C CA . ALA A 1 193 ? 9.352 7.652 18.062 1 98.69 193 ALA A CA 1
ATOM 1466 C C . ALA A 1 193 ? 10.617 8.016 17.297 1 98.69 193 ALA A C 1
ATOM 1468 O O . ALA A 1 193 ? 11.727 7.648 17.688 1 98.69 193 ALA A O 1
ATOM 1469 N N . ALA A 1 194 ? 10.461 8.742 16.234 1 98.62 194 ALA A N 1
ATOM 1470 C CA . ALA A 1 194 ? 11.602 9.156 15.414 1 98.62 194 ALA A CA 1
ATOM 1471 C C . ALA A 1 194 ? 12.57 10.016 16.219 1 98.62 194 ALA A C 1
ATOM 1473 O O . ALA A 1 194 ? 13.789 9.938 16.031 1 98.62 194 ALA A O 1
ATOM 1474 N N . THR A 1 195 ? 12.016 10.82 17.062 1 98.62 195 THR A N 1
ATOM 1475 C CA . THR A 1 195 ? 12.828 11.711 17.891 1 98.62 195 THR A CA 1
ATOM 1476 C C . THR A 1 195 ? 13.75 10.898 18.797 1 98.62 195 THR A C 1
ATOM 1478 O O . THR A 1 195 ? 14.883 11.305 19.062 1 98.62 195 THR A O 1
ATOM 1481 N N . GLN A 1 196 ? 13.25 9.742 19.297 1 98.75 196 GLN A N 1
ATOM 1482 C CA . GLN A 1 196 ? 14.102 8.898 20.125 1 98.75 196 GLN A CA 1
ATOM 1483 C C . GLN A 1 196 ? 15.359 8.477 19.391 1 98.75 196 GLN A C 1
ATOM 1485 O O . GLN A 1 196 ? 16.453 8.516 19.953 1 98.75 196 GLN A O 1
ATOM 1490 N N . ALA A 1 197 ? 15.234 8.102 18.141 1 98.62 197 ALA A N 1
ATOM 1491 C CA . ALA A 1 197 ? 16.375 7.719 17.328 1 98.62 197 ALA A CA 1
ATOM 1492 C C . ALA A 1 197 ? 17.281 8.914 17.047 1 98.62 197 ALA A C 1
ATOM 1494 O O . ALA A 1 197 ? 18.516 8.812 17.156 1 98.62 197 ALA A O 1
ATOM 1495 N N . HIS A 1 198 ? 16.656 10.008 16.719 1 98.44 198 HIS A N 1
ATOM 1496 C CA . HIS A 1 198 ? 17.391 11.242 16.438 1 98.44 198 HIS A CA 1
ATOM 1497 C C . HIS A 1 198 ? 18.266 11.641 17.625 1 98.44 198 HIS A C 1
ATOM 1499 O O . HIS A 1 198 ? 19.422 12.008 17.438 1 98.44 198 HIS A O 1
ATOM 1505 N N . GLN A 1 199 ? 17.703 11.523 18.75 1 98.06 199 GLN A N 1
ATOM 1506 C CA . GLN A 1 199 ? 18.406 11.922 19.953 1 98.06 199 GLN A CA 1
ATOM 1507 C C . GLN A 1 199 ? 19.594 11 20.234 1 98.06 199 GLN A C 1
ATOM 1509 O O . GLN A 1 199 ? 20.547 11.391 20.922 1 98.06 199 GLN A O 1
ATOM 1514 N N . ARG A 1 200 ? 19.609 9.828 19.719 1 97.69 200 ARG A N 1
ATOM 1515 C CA . ARG A 1 200 ? 20.688 8.859 19.891 1 97.69 200 ARG A CA 1
ATOM 1516 C C . ARG A 1 200 ? 21.734 8.992 18.781 1 97.69 200 ARG A C 1
ATOM 1518 O O . ARG A 1 200 ? 22.703 8.25 18.75 1 97.69 200 ARG A O 1
ATOM 1525 N N . GLY A 1 201 ? 21.438 9.844 17.859 1 97.81 201 GLY A N 1
ATOM 1526 C CA . GLY A 1 201 ? 22.375 10.062 16.75 1 97.81 201 GLY A CA 1
ATOM 1527 C C . GLY A 1 201 ? 22.234 9.031 15.648 1 97.81 201 GLY A C 1
ATOM 1528 O O . GLY A 1 201 ? 23.125 8.867 14.828 1 97.81 201 GLY A O 1
ATOM 1529 N N . VAL A 1 202 ? 21.172 8.312 15.688 1 98.38 202 VAL A N 1
ATOM 1530 C CA . VAL A 1 202 ? 20.891 7.328 14.648 1 98.38 202 VAL A CA 1
ATOM 1531 C C . VAL A 1 202 ? 20.141 8 13.492 1 98.38 202 VAL A C 1
ATOM 1533 O O . VAL A 1 202 ? 19.25 8.82 13.719 1 98.38 202 VAL A O 1
ATOM 1536 N N . PRO A 1 203 ? 20.469 7.664 12.227 1 98.81 203 PRO A N 1
ATOM 1537 C CA . PRO A 1 203 ? 19.844 8.336 11.086 1 98.81 203 PRO A CA 1
ATOM 1538 C C . PRO A 1 203 ? 18.328 8.125 11.023 1 98.81 203 PRO A C 1
ATOM 1540 O O . PRO A 1 203 ? 17.859 7 11.211 1 98.81 203 PRO A O 1
ATOM 1543 N N . VAL A 1 204 ? 17.672 9.195 10.781 1 98.88 204 VAL A N 1
ATOM 1544 C CA . VAL A 1 204 ? 16.234 9.18 10.57 1 98.88 204 VAL A CA 1
ATOM 1545 C C . VAL A 1 204 ? 15.914 9.625 9.141 1 98.88 204 VAL A C 1
ATOM 1547 O O . VAL A 1 204 ? 16.344 10.703 8.711 1 98.88 204 VAL A O 1
ATOM 1550 N N . VAL A 1 205 ? 15.227 8.75 8.383 1 98.94 205 VAL A N 1
ATOM 1551 C CA . VAL A 1 205 ? 14.734 9.062 7.047 1 98.94 205 VAL A CA 1
ATOM 1552 C C . VAL A 1 205 ? 13.211 9.195 7.074 1 98.94 205 VAL A C 1
ATOM 1554 O O . VAL A 1 205 ? 12.516 8.312 7.586 1 98.94 205 VAL A O 1
ATOM 1557 N N . SER A 1 206 ? 12.688 10.258 6.586 1 98.69 206 SER A N 1
ATOM 1558 C CA . SER A 1 206 ? 11.234 10.438 6.562 1 98.69 206 SER A CA 1
ATOM 1559 C C . SER A 1 206 ? 10.68 10.234 5.156 1 98.69 206 SER A C 1
ATOM 1561 O O . SER A 1 206 ? 11.297 10.641 4.172 1 98.69 206 SER A O 1
ATOM 1563 N N . LEU A 1 207 ? 9.625 9.5 5.027 1 98.81 207 LEU A N 1
ATOM 1564 C CA . LEU A 1 207 ? 8.766 9.453 3.855 1 98.81 207 LEU A CA 1
ATOM 1565 C C . LEU A 1 207 ? 7.461 10.203 4.105 1 98.81 207 LEU A C 1
ATOM 1567 O O . LEU A 1 207 ? 6.66 9.805 4.957 1 98.81 207 LEU A O 1
ATOM 1571 N N . THR A 1 208 ? 7.301 11.344 3.424 1 97.81 208 THR A N 1
ATOM 1572 C CA . THR A 1 208 ? 6.188 12.25 3.689 1 97.81 208 THR A CA 1
ATOM 1573 C C . THR A 1 208 ? 5.586 12.766 2.383 1 97.81 208 THR A C 1
ATOM 1575 O O . THR A 1 208 ? 6.055 12.414 1.298 1 97.81 208 THR A O 1
ATOM 1578 N N . ASN A 1 209 ? 4.492 13.469 2.527 1 97.31 209 ASN A N 1
ATOM 1579 C CA . ASN A 1 209 ? 3.918 14.188 1.393 1 97.31 209 ASN A CA 1
ATOM 1580 C C . ASN A 1 209 ? 4.07 15.695 1.543 1 97.31 209 ASN A C 1
ATOM 1582 O O . ASN A 1 209 ? 3.516 16.469 0.754 1 97.31 209 ASN A O 1
ATOM 1586 N N . ILE A 1 210 ? 4.777 16.078 2.58 1 93.19 210 ILE A N 1
ATOM 1587 C CA . ILE A 1 210 ? 4.992 17.5 2.859 1 93.19 210 ILE A CA 1
ATOM 1588 C C . ILE A 1 210 ? 6.461 17.734 3.201 1 93.19 210 ILE A C 1
ATOM 1590 O O . ILE A 1 210 ? 7.078 16.938 3.91 1 93.19 210 ILE A O 1
ATOM 1594 N N . SER A 1 211 ? 6.988 18.844 2.713 1 92.06 211 SER A N 1
ATOM 1595 C CA . SER A 1 211 ? 8.422 19.094 2.861 1 92.06 211 SER A CA 1
ATOM 1596 C C . SER A 1 211 ? 8.734 19.688 4.23 1 92.06 211 SER A C 1
ATOM 1598 O O . SER A 1 211 ? 9.766 19.375 4.828 1 92.06 211 SER A O 1
ATOM 1600 N N . HIS A 1 212 ? 7.898 20.562 4.68 1 91.81 212 HIS A N 1
ATOM 1601 C CA . HIS A 1 212 ? 8.156 21.25 5.941 1 91.81 212 HIS A CA 1
ATOM 1602 C C . HIS A 1 212 ? 7.18 20.797 7.023 1 91.81 212 HIS A C 1
ATOM 1604 O O . HIS A 1 212 ? 5.988 21.094 6.957 1 91.81 212 HIS A O 1
ATOM 1610 N N . SER A 1 213 ? 7.73 20.094 7.98 1 92.06 213 SER A N 1
ATOM 1611 C CA . SER A 1 213 ? 6.926 19.516 9.047 1 92.06 213 SER A CA 1
ATOM 1612 C C . SER A 1 213 ? 7.77 19.234 10.289 1 92.06 213 SER A C 1
ATOM 1614 O O . SER A 1 213 ? 9 19.297 10.234 1 92.06 213 SER A O 1
ATOM 1616 N N . PRO A 1 214 ? 7.129 18.969 11.391 1 92.19 214 PRO A N 1
ATOM 1617 C CA . PRO A 1 214 ? 7.887 18.562 12.57 1 92.19 214 PRO A CA 1
ATOM 1618 C C . PRO A 1 214 ? 8.773 17.344 12.312 1 92.19 214 PRO A C 1
ATOM 1620 O O . PRO A 1 214 ? 9.906 17.281 12.797 1 92.19 214 PRO A O 1
ATOM 1623 N N . LEU A 1 215 ? 8.352 16.453 11.539 1 96.31 215 LEU A N 1
ATOM 1624 C CA . LEU A 1 215 ? 9.125 15.242 11.242 1 96.31 215 LEU A CA 1
ATOM 1625 C C . LEU A 1 215 ? 10.352 15.578 10.406 1 96.31 215 LEU A C 1
ATOM 1627 O O . LEU A 1 215 ? 11.445 15.078 10.672 1 96.31 215 LEU A O 1
ATOM 1631 N N . SER A 1 216 ? 10.133 16.422 9.406 1 94 216 SER A N 1
ATOM 1632 C CA . SER A 1 216 ? 11.25 16.781 8.539 1 94 216 SER A CA 1
ATOM 1633 C C . SER A 1 216 ? 12.344 17.5 9.312 1 94 216 SER A C 1
ATOM 1635 O O . SER A 1 216 ? 13.523 17.391 8.977 1 94 216 SER A O 1
ATOM 1637 N N . SER A 1 217 ? 11.961 18.172 10.367 1 93.19 217 SER A N 1
ATOM 1638 C CA . SER A 1 217 ? 12.906 18.969 11.148 1 93.19 217 SER A CA 1
ATOM 1639 C C . SER A 1 217 ? 13.883 18.078 11.914 1 93.19 217 SER A C 1
ATOM 1641 O O . SER A 1 217 ? 14.961 18.516 12.305 1 93.19 217 SER A O 1
ATOM 1643 N N . ILE A 1 218 ? 13.57 16.875 12.117 1 96.88 218 ILE A N 1
ATOM 1644 C CA . ILE A 1 218 ? 14.438 15.984 12.883 1 96.88 218 ILE A CA 1
ATOM 1645 C C . ILE A 1 218 ? 14.938 14.852 11.992 1 96.88 218 ILE A C 1
ATOM 1647 O O . ILE A 1 218 ? 15.469 13.852 12.484 1 96.88 218 ILE A O 1
ATOM 1651 N N . SER A 1 219 ? 14.719 14.906 10.711 1 98.25 219 SER A N 1
ATOM 1652 C CA . SER A 1 219 ? 15.133 13.875 9.766 1 98.25 219 SER A CA 1
ATOM 1653 C C . SER A 1 219 ? 16.484 14.195 9.156 1 98.25 219 SER A C 1
ATOM 1655 O O . SER A 1 219 ? 16.781 15.359 8.844 1 98.25 219 SER A O 1
ATOM 1657 N N . ASP A 1 220 ? 17.312 13.227 8.992 1 98.62 220 ASP A N 1
ATOM 1658 C CA . ASP A 1 220 ? 18.594 13.391 8.297 1 98.62 220 ASP A CA 1
ATOM 1659 C C . ASP A 1 220 ? 18.406 13.422 6.785 1 98.62 220 ASP A C 1
ATOM 1661 O O . ASP A 1 220 ? 19.125 14.133 6.078 1 98.62 220 ASP A O 1
ATOM 1665 N N . GLU A 1 221 ? 17.5 12.609 6.273 1 98.56 221 GLU A N 1
ATOM 1666 C CA . GLU A 1 221 ? 17.094 12.555 4.875 1 98.56 221 GLU A CA 1
ATOM 1667 C C . GLU A 1 221 ? 15.586 12.43 4.742 1 98.56 221 GLU A C 1
ATOM 1669 O O . GLU A 1 221 ? 14.906 12.023 5.688 1 98.56 221 GLU A O 1
ATOM 1674 N N . MET A 1 222 ? 15.117 12.797 3.627 1 98.12 222 MET A N 1
ATOM 1675 C CA . MET A 1 222 ? 13.688 12.648 3.391 1 98.12 222 MET A CA 1
ATOM 1676 C C . MET A 1 222 ? 13.391 12.461 1.906 1 98.12 222 MET A C 1
ATOM 1678 O O . MET A 1 222 ? 14.148 12.93 1.057 1 98.12 222 MET A O 1
ATOM 1682 N N . LEU A 1 223 ? 12.438 11.719 1.595 1 98.56 223 LEU A N 1
ATOM 1683 C CA . LEU A 1 223 ? 11.789 11.695 0.287 1 98.56 223 LEU A CA 1
ATOM 1684 C C . LEU A 1 223 ? 10.344 12.164 0.385 1 98.56 223 LEU A C 1
ATOM 1686 O O . LEU A 1 223 ? 9.625 11.789 1.312 1 98.56 223 LEU A O 1
ATOM 1690 N N . VAL A 1 224 ? 9.938 13.031 -0.509 1 98.19 224 VAL A N 1
ATOM 1691 C CA . VAL A 1 224 ? 8.617 13.656 -0.464 1 98.19 224 VAL A CA 1
ATOM 1692 C C . VAL A 1 224 ? 7.797 13.227 -1.675 1 98.19 224 VAL A C 1
ATOM 1694 O O . VAL A 1 224 ? 8.242 13.359 -2.816 1 98.19 224 VAL A O 1
ATOM 1697 N N . ALA A 1 225 ? 6.672 12.633 -1.434 1 98.56 225 ALA A N 1
ATOM 1698 C CA . ALA A 1 225 ? 5.719 12.289 -2.486 1 98.56 225 ALA A CA 1
ATOM 1699 C C . ALA A 1 225 ? 4.75 13.438 -2.742 1 98.56 225 ALA A C 1
ATOM 1701 O O . ALA A 1 225 ? 4.535 14.289 -1.868 1 98.56 225 ALA A O 1
ATOM 1702 N N . ALA A 1 226 ? 4.141 13.406 -3.869 1 97.25 226 ALA A N 1
ATOM 1703 C CA . ALA A 1 226 ? 3.148 14.422 -4.234 1 97.25 226 ALA A CA 1
ATOM 1704 C C . ALA A 1 226 ? 1.816 14.156 -3.537 1 97.25 226 ALA A C 1
ATOM 1706 O O . ALA A 1 226 ? 1.654 13.141 -2.859 1 97.25 226 ALA A O 1
ATOM 1707 N N . ARG A 1 227 ? 0.912 15.078 -3.635 1 95.38 227 ARG A N 1
ATOM 1708 C CA . ARG A 1 227 ? -0.491 14.977 -3.248 1 95.38 227 ARG A CA 1
ATOM 1709 C C . ARG A 1 227 ? -0.63 14.789 -1.74 1 95.38 227 ARG A C 1
ATOM 1711 O O . ARG A 1 227 ? -1.074 13.734 -1.278 1 95.38 227 ARG A O 1
ATOM 1718 N N . PRO A 1 228 ? -0.402 15.797 -0.993 1 95.5 228 PRO A N 1
ATOM 1719 C CA . PRO A 1 228 ? -0.623 15.719 0.453 1 95.5 228 PRO A CA 1
ATOM 1720 C C . PRO A 1 228 ? -2.086 15.469 0.813 1 95.5 228 PRO A C 1
ATOM 1722 O O . PRO A 1 228 ? -2.969 15.617 -0.036 1 95.5 228 PRO A O 1
ATOM 1725 N N . GLU A 1 229 ? -2.242 15.031 2.029 1 95.31 229 GLU A N 1
ATOM 1726 C CA . GLU A 1 229 ? -3.582 14.734 2.525 1 95.31 229 GLU A CA 1
ATOM 1727 C C . GLU A 1 229 ? -4.137 15.891 3.352 1 95.31 229 GLU A C 1
ATOM 1729 O O . GLU A 1 229 ? -3.381 16.641 3.977 1 95.31 229 GLU A O 1
ATOM 1734 N N . GLY A 1 230 ? -5.453 16.031 3.283 1 92.38 230 GLY A N 1
ATOM 1735 C CA . GLY A 1 230 ? -6.16 16.938 4.164 1 92.38 230 GLY A CA 1
ATOM 1736 C C . GLY A 1 230 ? -6.922 16.234 5.27 1 92.38 230 GLY A C 1
ATOM 1737 O O . GLY A 1 230 ? -6.859 15.016 5.391 1 92.38 230 GLY A O 1
ATOM 1738 N N . PRO A 1 231 ? -7.594 17.031 6.07 1 91.19 231 PRO A N 1
ATOM 1739 C CA . PRO A 1 231 ? -8.32 16.469 7.207 1 91.19 231 PRO A CA 1
ATOM 1740 C C . PRO A 1 231 ? -9.383 15.453 6.777 1 91.19 231 PRO A C 1
ATOM 1742 O O . PRO A 1 231 ? -9.594 14.445 7.453 1 91.19 231 PRO A O 1
ATOM 1745 N N . LEU A 1 232 ? -10.039 15.719 5.645 1 91.88 232 LEU A N 1
ATOM 1746 C CA . LEU A 1 232 ? -11.141 14.859 5.219 1 91.88 232 LEU A CA 1
ATOM 1747 C C . LEU A 1 232 ? -10.656 13.812 4.219 1 91.88 232 LEU A C 1
ATOM 1749 O O . LEU A 1 232 ? -11.43 12.953 3.799 1 91.88 232 LEU A O 1
ATOM 1753 N N . THR A 1 233 ? -9.352 13.867 3.898 1 94.38 233 THR A N 1
ATOM 1754 C CA . THR A 1 233 ? -8.852 12.945 2.881 1 94.38 233 THR A CA 1
ATOM 1755 C C . THR A 1 233 ? -7.723 12.086 3.438 1 94.38 233 THR A C 1
ATOM 1757 O O . THR A 1 233 ? -6.816 11.688 2.701 1 94.38 233 THR A O 1
ATOM 1760 N N . GLY A 1 234 ? -7.777 11.859 4.781 1 94.5 234 GLY A N 1
ATOM 1761 C CA . GLY A 1 234 ? -6.816 10.945 5.371 1 94.5 234 GLY A CA 1
ATOM 1762 C C . GLY A 1 234 ? -6.844 9.562 4.734 1 94.5 234 GLY A C 1
ATOM 1763 O O . GLY A 1 234 ? -7.91 8.953 4.613 1 94.5 234 GLY A O 1
ATOM 1764 N N . GLY A 1 235 ? -5.625 9.117 4.277 1 97.06 235 GLY A N 1
ATOM 1765 C CA . GLY A 1 235 ? -5.535 7.805 3.662 1 97.06 235 GLY A CA 1
ATOM 1766 C C . GLY A 1 235 ? -5.809 7.824 2.17 1 97.06 235 GLY A C 1
ATOM 1767 O O . GLY A 1 235 ? -5.93 6.77 1.544 1 97.06 235 GLY A O 1
ATOM 1768 N N . ALA A 1 236 ? -5.844 8.977 1.548 1 97.69 236 ALA A N 1
ATOM 1769 C CA . ALA A 1 236 ? -6.145 9.078 0.123 1 97.69 236 ALA A CA 1
ATOM 1770 C C . ALA A 1 236 ? -5.18 8.234 -0.705 1 97.69 236 ALA A C 1
ATOM 1772 O O . ALA A 1 236 ? -3.975 8.234 -0.45 1 97.69 236 ALA A O 1
ATOM 1773 N N . PHE A 1 237 ? -5.777 7.531 -1.696 1 98.62 237 PHE A N 1
ATOM 1774 C CA . PHE A 1 237 ? -4.988 6.637 -2.533 1 98.62 237 PHE A CA 1
ATOM 1775 C C . PHE A 1 237 ? -3.926 7.41 -3.301 1 98.62 237 PHE A C 1
ATOM 1777 O O . PHE A 1 237 ? -2.793 6.945 -3.443 1 98.62 237 PHE A O 1
ATOM 1784 N N . SER A 1 238 ? -4.266 8.578 -3.801 1 97.94 238 SER A N 1
ATOM 1785 C CA . SER A 1 238 ? -3.32 9.391 -4.562 1 97.94 238 SER A CA 1
ATOM 1786 C C . SER A 1 238 ? -2.111 9.773 -3.717 1 97.94 238 SER A C 1
ATOM 1788 O O . SER A 1 238 ? -1 9.898 -4.234 1 97.94 238 SER A O 1
ATOM 1790 N N . SER A 1 239 ? -2.32 9.977 -2.453 1 98.25 239 SER A N 1
ATOM 1791 C CA . SER A 1 239 ? -1.214 10.258 -1.543 1 98.25 239 SER A CA 1
ATOM 1792 C C . SER A 1 239 ? -0.367 9.008 -1.301 1 98.25 239 SER A C 1
ATOM 1794 O O . SER A 1 239 ? 0.861 9.062 -1.392 1 98.25 239 SER A O 1
ATOM 1796 N N . LYS A 1 240 ? -1.009 7.879 -1.039 1 98.75 240 LYS A N 1
ATOM 1797 C CA . LYS A 1 240 ? -0.32 6.645 -0.668 1 98.75 240 LYS A CA 1
ATOM 1798 C C . LYS A 1 240 ? 0.451 6.07 -1.853 1 98.75 240 LYS A C 1
ATOM 1800 O O . LYS A 1 240 ? 1.541 5.52 -1.682 1 98.75 240 LYS A O 1
ATOM 1805 N N . VAL A 1 241 ? -0.125 6.223 -3.051 1 98.75 241 VAL A N 1
ATOM 1806 C CA . VAL A 1 241 ? 0.511 5.621 -4.219 1 98.75 241 VAL A CA 1
ATOM 1807 C C . VAL A 1 241 ? 1.843 6.316 -4.496 1 98.75 241 VAL A C 1
ATOM 1809 O O . VAL A 1 241 ? 2.822 5.664 -4.871 1 98.75 241 VAL A O 1
ATOM 1812 N N . GLY A 1 242 ? 1.874 7.641 -4.344 1 98.75 242 GLY A N 1
ATOM 1813 C CA . GLY A 1 242 ? 3.135 8.352 -4.457 1 98.75 242 GLY A CA 1
ATOM 1814 C C . GLY A 1 242 ? 4.168 7.906 -3.443 1 98.75 242 GLY A C 1
ATOM 1815 O O . GLY A 1 242 ? 5.336 7.711 -3.785 1 98.75 242 GLY A O 1
ATOM 1816 N N . ALA A 1 243 ? 3.721 7.77 -2.213 1 98.88 243 ALA A N 1
ATOM 1817 C CA . ALA A 1 243 ? 4.625 7.336 -1.151 1 98.88 243 ALA A CA 1
ATOM 1818 C C . ALA A 1 243 ? 5.148 5.93 -1.418 1 98.88 243 ALA A C 1
ATOM 1820 O O . ALA A 1 243 ? 6.316 5.633 -1.16 1 98.88 243 ALA A O 1
ATOM 1821 N N . LEU A 1 244 ? 4.316 5.039 -1.922 1 98.94 244 LEU A N 1
ATOM 1822 C CA . LEU A 1 244 ? 4.727 3.684 -2.264 1 98.94 244 LEU A CA 1
ATOM 1823 C C . LEU A 1 244 ? 5.719 3.689 -3.42 1 98.94 244 LEU A C 1
ATOM 1825 O O . LEU A 1 244 ? 6.617 2.848 -3.477 1 98.94 244 LEU A O 1
ATOM 1829 N N . LEU A 1 245 ? 5.566 4.648 -4.328 1 98.94 245 LEU A N 1
ATOM 1830 C CA . LEU A 1 245 ? 6.551 4.805 -5.395 1 98.94 245 LEU A CA 1
ATOM 1831 C C . LEU A 1 245 ? 7.93 5.117 -4.816 1 98.94 245 LEU A C 1
ATOM 1833 O O . LEU A 1 245 ? 8.945 4.621 -5.316 1 98.94 245 LEU A O 1
ATOM 1837 N N . LEU A 1 246 ? 8 5.957 -3.773 1 98.94 246 LEU A N 1
ATOM 1838 C CA . LEU A 1 246 ? 9.273 6.262 -3.133 1 98.94 246 LEU A CA 1
ATOM 1839 C C . LEU A 1 246 ? 9.977 4.984 -2.68 1 98.94 246 LEU A C 1
ATOM 1841 O O . LEU A 1 246 ? 11.188 4.848 -2.846 1 98.94 246 LEU A O 1
ATOM 1845 N N . VAL A 1 247 ? 9.211 4.043 -2.094 1 98.94 247 VAL A N 1
ATOM 1846 C CA . VAL A 1 247 ? 9.758 2.77 -1.641 1 98.94 247 VAL A CA 1
ATOM 1847 C C . VAL A 1 247 ? 10.273 1.974 -2.838 1 98.94 247 VAL A C 1
ATOM 1849 O O . VAL A 1 247 ? 11.383 1.432 -2.799 1 98.94 247 VAL A O 1
ATOM 1852 N N . ASP A 1 248 ? 9.461 1.939 -3.885 1 98.81 248 ASP A N 1
ATOM 1853 C CA . ASP A 1 248 ? 9.82 1.154 -5.062 1 98.81 248 ASP A CA 1
ATOM 1854 C C . ASP A 1 248 ? 11.117 1.669 -5.688 1 98.81 248 ASP A C 1
ATOM 1856 O O . ASP A 1 248 ? 12.008 0.883 -6.016 1 98.81 248 ASP A O 1
ATOM 1860 N N . VAL A 1 249 ? 11.211 2.977 -5.828 1 98.69 249 VAL A N 1
ATOM 1861 C CA . VAL A 1 249 ? 12.391 3.58 -6.445 1 98.69 249 VAL A CA 1
ATOM 1862 C C . VAL A 1 249 ? 13.609 3.354 -5.559 1 98.69 249 VAL A C 1
ATOM 1864 O O . VAL A 1 249 ? 14.711 3.107 -6.059 1 98.69 249 VAL A O 1
ATOM 1867 N N . LEU A 1 250 ? 13.445 3.455 -4.262 1 98.88 250 LEU A N 1
ATOM 1868 C CA . LEU A 1 250 ? 14.547 3.219 -3.33 1 98.88 250 LEU A CA 1
ATOM 1869 C C . LEU A 1 250 ? 15.102 1.806 -3.49 1 98.88 250 LEU A C 1
ATOM 1871 O O . LEU A 1 250 ? 16.312 1.624 -3.66 1 98.88 250 LEU A O 1
ATOM 1875 N N . ILE A 1 251 ? 14.242 0.815 -3.471 1 98.69 251 ILE A N 1
ATOM 1876 C CA . ILE A 1 251 ? 14.656 -0.582 -3.523 1 98.69 251 ILE A CA 1
ATOM 1877 C C . ILE A 1 251 ? 15.258 -0.89 -4.895 1 98.69 251 ILE A C 1
ATOM 1879 O O . ILE A 1 251 ? 16.281 -1.571 -4.992 1 98.69 251 ILE A O 1
ATOM 1883 N N . ASN A 1 252 ? 14.594 -0.38 -5.938 1 97.69 252 ASN A N 1
ATOM 1884 C CA . ASN A 1 252 ? 15.117 -0.634 -7.277 1 97.69 252 ASN A CA 1
ATOM 1885 C C . ASN A 1 252 ? 16.484 0.023 -7.484 1 97.69 252 ASN A C 1
ATOM 1887 O O . ASN A 1 252 ? 17.328 -0.51 -8.195 1 97.69 252 ASN A O 1
ATOM 1891 N N . THR A 1 253 ? 16.672 1.229 -6.906 1 98.19 253 THR A N 1
ATOM 1892 C CA . THR A 1 253 ? 17.984 1.865 -6.957 1 98.19 253 THR A CA 1
ATOM 1893 C C . THR A 1 253 ? 19.016 1.033 -6.203 1 98.19 253 THR A C 1
ATOM 1895 O O . THR A 1 253 ? 20.141 0.839 -6.684 1 98.19 253 THR A O 1
ATOM 1898 N N . LEU A 1 254 ? 18.688 0.492 -5.031 1 98.56 254 LEU A N 1
ATOM 1899 C CA . LEU A 1 254 ? 19.578 -0.376 -4.27 1 98.56 254 LEU A CA 1
ATOM 1900 C C . LEU A 1 254 ? 19.984 -1.592 -5.094 1 98.56 254 LEU A C 1
ATOM 1902 O O . LEU A 1 254 ? 21.172 -1.946 -5.145 1 98.56 254 LEU A O 1
ATOM 1906 N N . LEU A 1 255 ? 19.016 -2.209 -5.77 1 97.19 255 LEU A N 1
ATOM 1907 C CA . LEU A 1 255 ? 19.266 -3.398 -6.578 1 97.19 255 LEU A CA 1
ATOM 1908 C C . LEU A 1 255 ? 20.188 -3.072 -7.754 1 97.19 255 LEU A C 1
ATOM 1910 O O . LEU A 1 255 ? 21 -3.904 -8.164 1 97.19 255 LEU A O 1
ATOM 1914 N N . ASP A 1 256 ? 20.047 -1.864 -8.234 1 95.69 256 ASP A N 1
ATOM 1915 C CA . ASP A 1 256 ? 20.859 -1.428 -9.375 1 95.69 256 ASP A CA 1
ATOM 1916 C C . ASP A 1 256 ? 22.297 -1.126 -8.945 1 95.69 256 ASP A C 1
ATOM 1918 O O . ASP A 1 256 ? 23.234 -1.496 -9.641 1 95.69 256 ASP A O 1
ATOM 1922 N N . VAL A 1 257 ? 22.469 -0.486 -7.848 1 96.81 257 VAL A N 1
ATOM 1923 C CA . VAL A 1 257 ? 23.781 -0.019 -7.375 1 96.81 257 VAL A CA 1
ATOM 1924 C C . VAL A 1 257 ? 24.531 -1.17 -6.715 1 96.81 257 VAL A C 1
ATOM 1926 O O . VAL A 1 257 ? 25.75 -1.258 -6.816 1 96.81 257 VAL A O 1
ATOM 1929 N N . TYR A 1 258 ? 23.781 -2.037 -6.078 1 97.06 258 TYR A N 1
ATOM 1930 C CA . TYR A 1 258 ? 24.375 -3.15 -5.352 1 97.06 258 TYR A CA 1
ATOM 1931 C C . TYR A 1 258 ? 23.844 -4.484 -5.855 1 97.06 258 TYR A C 1
ATOM 1933 O O . TYR A 1 258 ? 22.953 -5.078 -5.238 1 97.06 258 TYR A O 1
ATOM 1941 N N . PRO A 1 259 ? 24.438 -5.035 -6.898 1 92.81 259 PRO A N 1
ATOM 1942 C CA . PRO A 1 259 ? 23.906 -6.227 -7.566 1 92.81 259 PRO A CA 1
ATOM 1943 C C . PRO A 1 259 ? 23.891 -7.453 -6.66 1 92.81 259 PRO A C 1
ATOM 1945 O O . PRO A 1 259 ? 23.203 -8.438 -6.957 1 92.81 259 PRO A O 1
ATOM 1948 N N . GLU A 1 260 ? 24.641 -7.371 -5.551 1 94.38 260 GLU A N 1
ATOM 1949 C CA . GLU A 1 260 ? 24.688 -8.5 -4.629 1 94.38 260 GLU A CA 1
ATOM 1950 C C . GLU A 1 260 ? 23.328 -8.758 -3.996 1 94.38 260 GLU A C 1
ATOM 1952 O O . GLU A 1 260 ? 23.062 -9.852 -3.502 1 94.38 260 GLU A O 1
ATOM 1957 N N . TYR A 1 261 ? 22.453 -7.816 -4.039 1 96.44 261 TYR A N 1
ATOM 1958 C CA . TYR A 1 261 ? 21.125 -7.973 -3.465 1 96.44 261 TYR A CA 1
ATOM 1959 C C . TYR A 1 261 ? 20.281 -8.945 -4.285 1 96.44 261 TYR A C 1
ATOM 1961 O O . TYR A 1 261 ? 19.281 -9.477 -3.793 1 96.44 261 TYR A O 1
ATOM 1969 N N . SER A 1 262 ? 20.656 -9.164 -5.555 1 92.69 262 SER A N 1
ATOM 1970 C CA . SER A 1 262 ? 19.906 -10.078 -6.41 1 92.69 262 SER A CA 1
ATOM 1971 C C . SER A 1 262 ? 19.906 -11.492 -5.84 1 92.69 262 SER A C 1
ATOM 1973 O O . SER A 1 262 ? 18.906 -12.219 -5.957 1 92.69 262 SER A O 1
ATOM 1975 N N . ALA A 1 263 ? 21.016 -11.859 -5.23 1 94.5 263 ALA A N 1
ATOM 1976 C CA . ALA A 1 263 ? 21.109 -13.18 -4.609 1 94.5 263 ALA A CA 1
ATOM 1977 C C . ALA A 1 263 ? 20.094 -13.32 -3.469 1 94.5 263 ALA A C 1
ATOM 1979 O O . ALA A 1 263 ? 19.516 -14.391 -3.268 1 94.5 263 ALA A O 1
ATOM 1980 N N . SER A 1 264 ? 19.953 -12.266 -2.74 1 96.06 264 SER A N 1
ATOM 1981 C CA . SER A 1 264 ? 18.984 -12.273 -1.639 1 96.06 264 SER A CA 1
ATOM 1982 C C . SER A 1 264 ? 17.562 -12.383 -2.152 1 96.06 264 SER A C 1
ATOM 1984 O O . SER A 1 264 ? 16.719 -13.062 -1.546 1 96.06 264 SER A O 1
ATOM 1986 N N . VAL A 1 265 ? 17.25 -11.727 -3.246 1 94.69 265 VAL A N 1
ATOM 1987 C CA . VAL A 1 265 ? 15.93 -11.828 -3.852 1 94.69 265 VAL A CA 1
ATOM 1988 C C . VAL A 1 265 ? 15.633 -13.281 -4.219 1 94.69 265 VAL A C 1
ATOM 1990 O O . VAL A 1 265 ? 14.547 -13.789 -3.924 1 94.69 265 VAL A O 1
ATOM 1993 N N . PHE A 1 266 ? 16.594 -13.922 -4.785 1 92.81 266 PHE A N 1
ATOM 1994 C CA . PHE A 1 266 ? 16.438 -15.32 -5.148 1 92.81 266 PHE A CA 1
ATOM 1995 C C . PHE A 1 266 ? 16.25 -16.188 -3.906 1 92.81 266 PHE A C 1
ATOM 1997 O O . PHE A 1 266 ? 15.344 -17.031 -3.865 1 92.81 266 PHE A O 1
ATOM 2004 N N . GLY A 1 267 ? 17.109 -15.945 -2.918 1 94.62 267 GLY A N 1
ATOM 2005 C CA . GLY A 1 267 ? 17.031 -16.734 -1.7 1 94.62 267 GLY A CA 1
ATOM 2006 C C . GLY A 1 267 ? 15.703 -16.594 -0.976 1 94.62 267 GLY A C 1
ATOM 2007 O O . GLY A 1 267 ? 15.133 -17.594 -0.526 1 94.62 267 GLY A O 1
ATOM 2008 N N . THR A 1 268 ? 15.227 -15.406 -0.877 1 95 268 THR A N 1
ATOM 2009 C CA . THR A 1 268 ? 13.977 -15.164 -0.161 1 95 268 THR A CA 1
ATOM 2010 C C . THR A 1 268 ? 12.789 -15.688 -0.96 1 95 268 THR A C 1
ATOM 2012 O O . THR A 1 268 ? 11.781 -16.109 -0.383 1 95 268 THR A O 1
ATOM 2015 N N . ALA A 1 269 ? 12.867 -15.664 -2.301 1 93.06 269 ALA A N 1
ATOM 2016 C CA . ALA A 1 269 ? 11.828 -16.266 -3.133 1 93.06 269 ALA A CA 1
ATOM 2017 C C . ALA A 1 269 ? 11.758 -17.781 -2.91 1 93.06 269 ALA A C 1
ATOM 2019 O O . ALA A 1 269 ? 10.672 -18.344 -2.781 1 93.06 269 ALA A O 1
ATOM 2020 N N . GLU A 1 270 ? 12.852 -18.391 -2.807 1 91.19 270 GLU A N 1
ATOM 2021 C CA . GLU A 1 270 ? 12.938 -19.828 -2.676 1 91.19 270 GLU A CA 1
ATOM 2022 C C . GLU A 1 270 ? 12.344 -20.312 -1.353 1 91.19 270 GLU A C 1
ATOM 2024 O O . GLU A 1 270 ? 11.68 -21.344 -1.302 1 91.19 270 GLU A O 1
ATOM 2029 N N . VAL A 1 271 ? 12.531 -19.578 -0.291 1 92.31 271 VAL A N 1
ATOM 2030 C CA . VAL A 1 271 ? 12.148 -20.016 1.05 1 92.31 271 VAL A CA 1
ATOM 2031 C C . VAL A 1 271 ? 10.633 -20.031 1.172 1 92.31 271 VAL A C 1
ATOM 2033 O O . VAL A 1 271 ? 10.07 -20.812 1.936 1 92.31 271 VAL A O 1
ATOM 2036 N N . ILE A 1 272 ? 9.938 -19.219 0.355 1 91.12 272 ILE A N 1
ATOM 2037 C CA . ILE A 1 272 ? 8.492 -19.109 0.537 1 91.12 272 ILE A CA 1
ATOM 2038 C C . ILE A 1 272 ? 7.777 -19.953 -0.524 1 91.12 272 ILE A C 1
ATOM 2040 O O . ILE A 1 272 ? 6.551 -20.062 -0.516 1 91.12 272 ILE A O 1
ATOM 2044 N N . LEU A 1 273 ? 8.492 -20.625 -1.401 1 87.44 273 LEU A N 1
ATOM 2045 C CA . LEU A 1 273 ? 7.934 -21.422 -2.486 1 87.44 273 LEU A CA 1
ATOM 2046 C C . LEU A 1 273 ? 7.012 -22.5 -1.94 1 87.44 273 LEU A C 1
ATOM 2048 O O . LEU A 1 273 ? 5.934 -22.734 -2.484 1 87.44 273 LEU A O 1
ATOM 2052 N N . PRO A 1 274 ? 7.344 -23.109 -0.823 1 85.75 274 PRO A N 1
ATOM 2053 C CA . PRO A 1 274 ? 6.5 -24.188 -0.301 1 85.75 274 PRO A CA 1
ATOM 2054 C C . PRO A 1 274 ? 5.145 -23.688 0.194 1 85.75 274 PRO A C 1
ATOM 2056 O O . PRO A 1 274 ? 4.227 -24.484 0.413 1 85.75 274 PRO A O 1
ATOM 2059 N N . LEU A 1 275 ? 5.086 -22.438 0.419 1 87.81 275 LEU A N 1
ATOM 2060 C CA . LEU A 1 275 ? 3.855 -21.859 0.951 1 87.81 275 LEU A CA 1
ATOM 2061 C C . LEU A 1 275 ? 2.877 -21.531 -0.172 1 87.81 275 LEU A C 1
ATOM 2063 O O . LEU A 1 275 ? 1.747 -21.109 0.085 1 87.81 275 LEU A O 1
ATOM 2067 N N . MET A 1 276 ? 3.26 -21.75 -1.37 1 81.44 276 MET A N 1
ATOM 2068 C CA . MET A 1 276 ? 2.408 -21.5 -2.531 1 81.44 276 MET A CA 1
ATOM 2069 C C . MET A 1 276 ? 1.81 -22.797 -3.053 1 81.44 276 MET A C 1
ATOM 2071 O O . MET A 1 276 ? 2.453 -23.859 -3 1 81.44 276 MET A O 1
ATOM 2075 N N . ASP A 1 277 ? 0.543 -22.703 -3.244 1 65.94 277 ASP A N 1
ATOM 2076 C CA . ASP A 1 277 ? -0.136 -23.938 -3.639 1 65.94 277 ASP A CA 1
ATOM 2077 C C . ASP A 1 277 ? 0.376 -24.438 -4.988 1 65.94 277 ASP A C 1
ATOM 2079 O O . ASP A 1 277 ? 0.707 -23.641 -5.867 1 65.94 277 ASP A O 1
ATOM 2083 N N . SER A 1 278 ? 0.833 -25.656 -5.02 1 58.97 278 SER A N 1
ATOM 2084 C CA . SER A 1 278 ? 1.344 -26.484 -6.109 1 58.97 278 SER A CA 1
ATOM 2085 C C . SER A 1 278 ? 0.209 -27.156 -6.875 1 58.97 278 SER A C 1
ATOM 2087 O O . SER A 1 278 ? -0.839 -27.453 -6.301 1 58.97 278 SER A O 1
ATOM 2089 N N . MET B 1 1 ? 17.797 -25 -3.033 1 52.41 1 MET B N 1
ATOM 2090 C CA . MET B 1 1 ? 17.328 -26.125 -3.814 1 52.41 1 MET B CA 1
ATOM 2091 C C . MET B 1 1 ? 17.984 -26.156 -5.191 1 52.41 1 MET B C 1
ATOM 2093 O O . MET B 1 1 ? 18.312 -25.109 -5.75 1 52.41 1 MET B O 1
ATOM 2097 N N . ASN B 1 2 ? 18.688 -27.188 -5.367 1 62.38 2 ASN B N 1
ATOM 2098 C CA . ASN B 1 2 ? 19.391 -27.484 -6.609 1 62.38 2 ASN B CA 1
ATOM 2099 C C . ASN B 1 2 ? 18.422 -27.703 -7.77 1 62.38 2 ASN B C 1
ATOM 2101 O O . ASN B 1 2 ? 18.016 -28.828 -8.039 1 62.38 2 ASN B O 1
ATOM 2105 N N . LEU B 1 3 ? 17.766 -26.516 -8.125 1 67.88 3 LEU B N 1
ATOM 2106 C CA . LEU B 1 3 ? 16.891 -26.641 -9.273 1 67.88 3 LEU B CA 1
ATOM 2107 C C . LEU B 1 3 ? 17.672 -26.953 -10.539 1 67.88 3 LEU B C 1
ATOM 2109 O O . LEU B 1 3 ? 18.734 -26.359 -10.781 1 67.88 3 LEU B O 1
ATOM 2113 N N . PRO B 1 4 ? 17.203 -28.031 -11.227 1 72.38 4 PRO B N 1
ATOM 2114 C CA . PRO B 1 4 ? 17.906 -28.266 -12.492 1 72.38 4 PRO B CA 1
ATOM 2115 C C . PRO B 1 4 ? 18.016 -27 -13.344 1 72.38 4 PRO B C 1
ATOM 2117 O O . PRO B 1 4 ? 17.062 -26.219 -13.43 1 72.38 4 PRO B O 1
ATOM 2120 N N . LYS B 1 5 ? 19.172 -26.797 -13.828 1 76.81 5 LYS B N 1
ATOM 2121 C CA . LYS B 1 5 ? 19.453 -25.594 -14.609 1 76.81 5 LYS B CA 1
ATOM 2122 C C . LYS B 1 5 ? 19.062 -25.766 -16.062 1 76.81 5 LYS B C 1
ATOM 2124 O O . LYS B 1 5 ? 18.766 -26.891 -16.5 1 76.81 5 LYS B O 1
ATOM 2129 N N . ASN B 1 6 ? 18.828 -24.703 -16.766 1 81.62 6 ASN B N 1
ATOM 2130 C CA . ASN B 1 6 ? 18.625 -24.672 -18.203 1 81.62 6 ASN B CA 1
ATOM 2131 C C . ASN B 1 6 ? 17.297 -25.328 -18.578 1 81.62 6 ASN B C 1
ATOM 2133 O O . ASN B 1 6 ? 17.25 -26.203 -19.453 1 81.62 6 ASN B O 1
ATOM 2137 N N . LEU B 1 7 ? 16.234 -24.922 -17.906 1 89.31 7 LEU B N 1
ATOM 2138 C CA . LEU B 1 7 ? 14.906 -25.484 -18.078 1 89.31 7 LEU B CA 1
ATOM 2139 C C . LEU B 1 7 ? 14.477 -25.391 -19.547 1 89.31 7 LEU B C 1
ATOM 2141 O O . LEU B 1 7 ? 13.992 -26.375 -20.125 1 89.31 7 LEU B O 1
ATOM 2145 N N . MET B 1 8 ? 14.703 -24.281 -20.141 1 89.62 8 MET B N 1
ATOM 2146 C CA . MET B 1 8 ? 14.219 -24.062 -21.5 1 89.62 8 MET B CA 1
ATOM 2147 C C . MET B 1 8 ? 14.922 -25 -22.484 1 89.62 8 MET B C 1
ATOM 2149 O O . MET B 1 8 ? 14.297 -25.516 -23.391 1 89.62 8 MET B O 1
ATOM 2153 N N . VAL B 1 9 ? 16.219 -25.188 -22.266 1 87.75 9 VAL B N 1
ATOM 2154 C CA . VAL B 1 9 ? 17 -26.078 -23.125 1 87.75 9 VAL B CA 1
ATOM 2155 C C . VAL B 1 9 ? 16.531 -27.516 -22.938 1 87.75 9 VAL B C 1
ATOM 2157 O O . VAL B 1 9 ? 16.359 -28.25 -23.922 1 87.75 9 VAL B O 1
ATOM 2160 N N . ARG B 1 10 ? 16.281 -27.875 -21.75 1 87 10 ARG B N 1
ATOM 2161 C CA . ARG B 1 10 ? 15.828 -29.219 -21.438 1 87 10 ARG B CA 1
ATOM 2162 C C . ARG B 1 10 ? 14.43 -29.469 -22 1 87 10 ARG B C 1
ATOM 2164 O O . ARG B 1 10 ? 14.133 -30.562 -22.484 1 87 10 ARG B O 1
ATOM 2171 N N . LEU B 1 11 ? 13.656 -28.484 -21.891 1 89.12 11 LEU B N 1
ATOM 2172 C CA . LEU B 1 11 ? 12.297 -28.594 -22.406 1 89.12 11 LEU B CA 1
ATOM 2173 C C . LEU B 1 11 ? 12.297 -28.781 -23.922 1 89.12 11 LEU B C 1
ATOM 2175 O O . LEU B 1 11 ? 11.5 -29.562 -24.453 1 89.12 11 LEU B O 1
ATOM 2179 N N . ARG B 1 12 ? 13.172 -28.219 -24.578 1 87.25 12 ARG B N 1
ATOM 2180 C CA . ARG B 1 12 ? 13.281 -28.312 -26.031 1 87.25 12 ARG B CA 1
ATOM 2181 C C . ARG B 1 12 ? 13.828 -29.688 -26.453 1 87.25 12 ARG B C 1
ATOM 2183 O O . ARG B 1 12 ? 13.406 -30.25 -27.453 1 87.25 12 ARG B O 1
ATOM 2190 N N . SER B 1 13 ? 14.734 -30.188 -25.625 1 84.69 13 SER B N 1
ATOM 2191 C CA . SER B 1 13 ? 15.43 -31.422 -25.984 1 84.69 13 SER B CA 1
ATOM 2192 C C . SER B 1 13 ? 14.617 -32.656 -25.594 1 84.69 13 SER B C 1
ATOM 2194 O O . SER B 1 13 ? 14.812 -33.719 -26.156 1 84.69 13 SER B O 1
ATOM 2196 N N . ASN B 1 14 ? 13.734 -32.5 -24.703 1 78.56 14 ASN B N 1
ATOM 2197 C CA . ASN B 1 14 ? 13.047 -33.656 -24.156 1 78.56 14 ASN B CA 1
ATOM 2198 C C . ASN B 1 14 ? 11.578 -33.719 -24.578 1 78.56 14 ASN B C 1
ATOM 2200 O O . ASN B 1 14 ? 10.75 -34.312 -23.891 1 78.56 14 ASN B O 1
ATOM 2204 N N . THR B 1 15 ? 11.242 -33.188 -25.641 1 74.31 15 THR B N 1
ATOM 2205 C CA . THR B 1 15 ? 9.836 -33.094 -26.016 1 74.31 15 THR B CA 1
ATOM 2206 C C . THR B 1 15 ? 9.398 -34.375 -26.734 1 74.31 15 THR B C 1
ATOM 2208 O O . THR B 1 15 ? 8.234 -34.75 -26.672 1 74.31 15 THR B O 1
ATOM 2211 N N . GLU B 1 16 ? 10.25 -35.062 -27.297 1 72.19 16 GLU B N 1
ATOM 2212 C CA . GLU B 1 16 ? 9.883 -36.156 -28.188 1 72.19 16 GLU B CA 1
ATOM 2213 C C . GLU B 1 16 ? 9.289 -37.344 -27.406 1 72.19 16 GLU B C 1
ATOM 2215 O O . GLU B 1 16 ? 8.258 -37.906 -27.797 1 72.19 16 GLU B O 1
ATOM 2220 N N . PRO B 1 17 ? 9.781 -37.594 -26.297 1 79.38 17 PRO B N 1
ATOM 2221 C CA . PRO B 1 17 ? 9.25 -38.75 -25.609 1 79.38 17 PRO B CA 1
ATOM 2222 C C . PRO B 1 17 ? 7.973 -38.469 -24.828 1 79.38 17 PRO B C 1
ATOM 2224 O O . PRO B 1 17 ? 7.355 -39.375 -24.281 1 79.38 17 PRO B O 1
ATOM 2227 N N . LEU B 1 18 ? 7.492 -37.312 -25 1 84.69 18 LEU B N 1
ATOM 2228 C CA . LEU B 1 18 ? 6.348 -36.938 -24.172 1 84.69 18 LEU B CA 1
ATOM 2229 C C . LEU B 1 18 ? 5.043 -37.406 -24.797 1 84.69 18 LEU B C 1
ATOM 2231 O O . LEU B 1 18 ? 4.906 -37.438 -26.031 1 84.69 18 LEU B O 1
ATOM 2235 N N . SER B 1 19 ? 4.168 -37.875 -23.906 1 87.69 19 SER B N 1
ATOM 2236 C CA . SER B 1 19 ? 2.816 -38.156 -24.375 1 87.69 19 SER B CA 1
ATOM 2237 C C . SER B 1 19 ? 2.197 -36.906 -25.047 1 87.69 19 SER B C 1
ATOM 2239 O O . SER B 1 19 ? 2.695 -35.812 -24.875 1 87.69 19 SER B O 1
ATOM 2241 N N . LYS B 1 20 ? 1.166 -37.156 -25.781 1 90 20 LYS B N 1
ATOM 2242 C CA . LYS B 1 20 ? 0.506 -36.062 -26.516 1 90 20 LYS B CA 1
ATOM 2243 C C . LYS B 1 20 ? 0.047 -34.969 -25.562 1 90 20 LYS B C 1
ATOM 2245 O O . LYS B 1 20 ? 0.223 -33.781 -25.859 1 90 20 LYS B O 1
ATOM 2250 N N . LYS B 1 21 ? -0.471 -35.344 -24.438 1 91.25 21 LYS B N 1
ATOM 2251 C CA . LYS B 1 21 ? -1.001 -34.375 -23.5 1 91.25 21 LYS B CA 1
ATOM 2252 C C . LYS B 1 21 ? 0.122 -33.562 -22.859 1 91.25 21 LYS B C 1
ATOM 2254 O O . LYS B 1 21 ? -0.014 -32.375 -22.656 1 91.25 21 LYS B O 1
ATOM 2259 N N . LEU B 1 22 ? 1.149 -34.219 -22.547 1 93.69 22 LEU B N 1
ATOM 2260 C CA . LEU B 1 22 ? 2.291 -33.531 -21.953 1 93.69 22 LEU B CA 1
ATOM 2261 C C . LEU B 1 22 ? 2.953 -32.625 -22.953 1 93.69 22 LEU B C 1
ATOM 2263 O O . LEU B 1 22 ? 3.422 -31.531 -22.594 1 93.69 22 LEU B O 1
ATOM 2267 N N . ARG B 1 23 ? 2.949 -33 -24.172 1 93.38 23 ARG B N 1
ATOM 2268 C CA . ARG B 1 23 ? 3.57 -32.219 -25.234 1 93.38 23 ARG B CA 1
ATOM 2269 C C . ARG B 1 23 ? 2.842 -30.906 -25.438 1 93.38 23 ARG B C 1
ATOM 2271 O O . ARG B 1 23 ? 3.471 -29.891 -25.719 1 93.38 23 ARG B O 1
ATOM 2278 N N . VAL B 1 24 ? 1.596 -30.938 -25.328 1 95.5 24 VAL B N 1
ATOM 2279 C CA . VAL B 1 24 ? 0.808 -29.719 -25.484 1 95.5 24 VAL B CA 1
ATOM 2280 C C . VAL B 1 24 ? 1.234 -28.688 -24.438 1 95.5 24 VAL B C 1
ATOM 2282 O O . VAL B 1 24 ? 1.398 -27.516 -24.75 1 95.5 24 VAL B O 1
ATOM 2285 N N . VAL B 1 25 ? 1.382 -29.109 -23.234 1 96.44 25 VAL B N 1
ATOM 2286 C CA . VAL B 1 25 ? 1.796 -28.219 -22.156 1 96.44 25 VAL B CA 1
ATOM 2287 C C . VAL B 1 25 ? 3.219 -27.734 -22.406 1 96.44 25 VAL B C 1
ATOM 2289 O O . VAL B 1 25 ? 3.5 -26.531 -22.281 1 96.44 25 VAL B O 1
ATOM 2292 N N . ALA B 1 26 ? 4.121 -28.656 -22.766 1 94.94 26 ALA B N 1
ATOM 2293 C CA . ALA B 1 26 ? 5.52 -28.328 -23.016 1 94.94 26 ALA B CA 1
ATOM 2294 C C . ALA B 1 26 ? 5.645 -27.297 -24.141 1 94.94 26 ALA B C 1
ATOM 2296 O O . ALA B 1 26 ? 6.387 -26.328 -24.016 1 94.94 26 ALA B O 1
ATOM 2297 N N . ASP B 1 27 ? 4.91 -27.5 -25.219 1 95.12 27 ASP B N 1
ATOM 2298 C CA . ASP B 1 27 ? 4.934 -26.594 -26.359 1 95.12 27 ASP B CA 1
ATOM 2299 C C . ASP B 1 27 ? 4.414 -25.203 -25.969 1 95.12 27 ASP B C 1
ATOM 2301 O O . ASP B 1 27 ? 4.965 -24.188 -26.391 1 95.12 27 ASP B O 1
ATOM 2305 N N . TYR B 1 28 ? 3.381 -25.25 -25.219 1 96.5 28 TYR B N 1
ATOM 2306 C CA . TYR B 1 28 ? 2.824 -23.984 -24.75 1 96.5 28 TYR B CA 1
ATOM 2307 C C . TYR B 1 28 ? 3.84 -23.203 -23.922 1 96.5 28 TYR B C 1
ATOM 2309 O O . TYR B 1 28 ? 3.996 -22 -24.094 1 96.5 28 TYR B O 1
ATOM 2317 N N . VAL B 1 29 ? 4.492 -23.875 -23.016 1 96.19 29 VAL B N 1
ATOM 2318 C CA . VAL B 1 29 ? 5.488 -23.234 -22.172 1 96.19 29 VAL B CA 1
ATOM 2319 C C . VAL B 1 29 ? 6.617 -22.672 -23.031 1 96.19 29 VAL B C 1
ATOM 2321 O O . VAL B 1 29 ? 7.062 -21.531 -22.828 1 96.19 29 VAL B O 1
ATOM 2324 N N . LEU B 1 30 ? 7.074 -23.438 -24 1 94.12 30 LEU B N 1
ATOM 2325 C CA . LEU B 1 30 ? 8.164 -23.016 -24.875 1 94.12 30 LEU B CA 1
ATOM 2326 C C . LEU B 1 30 ? 7.777 -21.766 -25.656 1 94.12 30 LEU B C 1
ATOM 2328 O O . LEU B 1 30 ? 8.602 -20.859 -25.844 1 94.12 30 LEU B O 1
ATOM 2332 N N . GLU B 1 31 ? 6.543 -21.688 -26.062 1 94.94 31 GLU B N 1
ATOM 2333 C CA . GLU B 1 31 ? 6.07 -20.609 -26.906 1 94.94 31 GLU B CA 1
ATOM 2334 C C . GLU B 1 31 ? 5.711 -19.375 -26.094 1 94.94 31 GLU B C 1
ATOM 2336 O O . GLU B 1 31 ? 5.711 -18.25 -26.609 1 94.94 31 GLU B O 1
ATOM 2341 N N . ASN B 1 32 ? 5.406 -19.594 -24.797 1 96.38 32 ASN B N 1
ATOM 2342 C CA . ASN B 1 32 ? 4.879 -18.516 -23.969 1 96.38 32 ASN B CA 1
ATOM 2343 C C . ASN B 1 32 ? 5.621 -18.422 -22.641 1 96.38 32 ASN B C 1
ATOM 2345 O O . ASN B 1 32 ? 5.02 -18.125 -21.594 1 96.38 32 ASN B O 1
ATOM 2349 N N . ALA B 1 33 ? 6.875 -18.672 -22.641 1 93.69 33 ALA B N 1
ATOM 2350 C CA . ALA B 1 33 ? 7.676 -18.781 -21.422 1 93.69 33 ALA B CA 1
ATOM 2351 C C . ALA B 1 33 ? 7.566 -17.531 -20.578 1 93.69 33 ALA B C 1
ATOM 2353 O O . ALA B 1 33 ? 7.41 -17.609 -19.344 1 93.69 33 ALA B O 1
ATOM 2354 N N . HIS B 1 34 ? 7.531 -16.391 -21.156 1 92.81 34 HIS B N 1
ATOM 2355 C CA . HIS B 1 34 ? 7.484 -15.117 -20.438 1 92.81 34 HIS B CA 1
ATOM 2356 C C . HIS B 1 34 ? 6.141 -14.93 -19.75 1 92.81 34 HIS B C 1
ATOM 2358 O O . HIS B 1 34 ? 6.074 -14.328 -18.672 1 92.81 34 HIS B O 1
ATOM 2364 N N . GLU B 1 35 ? 5.16 -15.453 -20.312 1 94.06 35 GLU B N 1
ATOM 2365 C CA . GLU B 1 35 ? 3.832 -15.352 -19.719 1 94.06 35 GLU B CA 1
ATOM 2366 C C . GLU B 1 35 ? 3.621 -16.438 -18.656 1 94.06 35 GLU B C 1
ATOM 2368 O O . GLU B 1 35 ? 2.992 -16.172 -17.625 1 94.06 35 GLU B O 1
ATOM 2373 N N . VAL B 1 36 ? 4.164 -17.594 -18.906 1 94.75 36 VAL B N 1
ATOM 2374 C CA . VAL B 1 36 ? 3.912 -18.75 -18.062 1 94.75 36 VAL B CA 1
ATOM 2375 C C . VAL B 1 36 ? 4.48 -18.516 -16.672 1 94.75 36 VAL B C 1
ATOM 2377 O O . VAL B 1 36 ? 3.9 -18.953 -15.68 1 94.75 36 VAL B O 1
ATOM 2380 N N . GLN B 1 37 ? 5.531 -17.781 -16.578 1 92.5 37 GLN B N 1
ATOM 2381 C CA . GLN B 1 37 ? 6.133 -17.562 -15.266 1 92.5 37 GLN B CA 1
ATOM 2382 C C . GLN B 1 37 ? 5.18 -16.812 -14.344 1 92.5 37 GLN B C 1
ATOM 2384 O O . GLN B 1 37 ? 5.367 -16.797 -13.125 1 92.5 37 GLN B O 1
ATOM 2389 N N . TYR B 1 38 ? 4.113 -16.25 -14.906 1 93.12 38 TYR B N 1
ATOM 2390 C CA . TYR B 1 38 ? 3.152 -15.484 -14.117 1 93.12 38 TYR B CA 1
ATOM 2391 C C . TYR B 1 38 ? 1.834 -16.234 -13.984 1 93.12 38 TYR B C 1
ATOM 2393 O O . TYR B 1 38 ? 0.865 -15.703 -13.43 1 93.12 38 TYR B O 1
ATOM 2401 N N . GLN B 1 39 ? 1.756 -17.406 -14.469 1 92.25 39 GLN B N 1
ATOM 2402 C CA . GLN B 1 39 ? 0.507 -18.172 -14.469 1 92.25 39 GLN B CA 1
ATOM 2403 C C . GLN B 1 39 ? 0.459 -19.141 -13.305 1 92.25 39 GLN B C 1
ATOM 2405 O O . GLN B 1 39 ? 1.477 -19.75 -12.945 1 92.25 39 GLN B O 1
ATOM 2410 N N . THR B 1 40 ? -0.711 -19.266 -12.766 1 90.88 40 THR B N 1
ATOM 2411 C CA . THR B 1 40 ? -0.939 -20.359 -11.82 1 90.88 40 THR B CA 1
ATOM 2412 C C . THR B 1 40 ? -1.059 -21.688 -12.555 1 90.88 40 THR B C 1
ATOM 2414 O O . THR B 1 40 ? -1.155 -21.719 -13.781 1 90.88 40 THR B O 1
ATOM 2417 N N . ILE B 1 41 ? -0.957 -22.734 -11.742 1 91.06 41 ILE B N 1
ATOM 2418 C CA . ILE B 1 41 ? -1.144 -24.047 -12.336 1 91.06 41 ILE B CA 1
ATOM 2419 C C . ILE B 1 41 ? -2.537 -24.141 -12.953 1 91.06 41 ILE B C 1
ATOM 2421 O O . ILE B 1 41 ? -2.715 -24.75 -14.016 1 91.06 41 ILE B O 1
ATOM 2425 N N . THR B 1 42 ? -3.494 -23.484 -12.32 1 90.12 42 THR B N 1
ATOM 2426 C CA . THR B 1 42 ? -4.863 -23.484 -12.82 1 90.12 42 THR B CA 1
ATOM 2427 C C . THR B 1 42 ? -4.953 -22.734 -14.148 1 90.12 42 THR B C 1
ATOM 2429 O O . THR B 1 42 ? -5.621 -23.203 -15.078 1 90.12 42 THR B O 1
ATOM 2432 N N . ASP B 1 43 ? -4.27 -21.672 -14.227 1 91.31 43 ASP B N 1
ATOM 2433 C CA . ASP B 1 43 ? -4.246 -20.875 -15.453 1 91.31 43 ASP B CA 1
ATOM 2434 C C . ASP B 1 43 ? -3.562 -21.641 -16.578 1 91.31 43 ASP B C 1
ATOM 2436 O O . ASP B 1 43 ? -4.039 -21.641 -17.719 1 91.31 43 ASP B O 1
ATOM 2440 N N . LEU B 1 44 ? -2.42 -22.234 -16.297 1 93.62 44 LEU B N 1
ATOM 2441 C CA . LEU B 1 44 ? -1.694 -23 -17.312 1 93.62 44 LEU B CA 1
ATOM 2442 C C . LEU B 1 44 ? -2.525 -24.188 -17.797 1 93.62 44 LEU B C 1
ATOM 2444 O O . LEU B 1 44 ? -2.604 -24.422 -19.016 1 93.62 44 LEU B O 1
ATOM 2448 N N . ALA B 1 45 ? -3.166 -24.891 -16.844 1 94.44 45 ALA B N 1
ATOM 2449 C CA . ALA B 1 45 ? -4.047 -25.984 -17.203 1 94.44 45 ALA B CA 1
ATOM 2450 C C . ALA B 1 45 ? -5.195 -25.516 -18.094 1 94.44 45 ALA B C 1
ATOM 2452 O O . ALA B 1 45 ? -5.527 -26.156 -19.094 1 94.44 45 ALA B O 1
ATOM 2453 N N . PHE B 1 46 ? -5.695 -24.422 -17.734 1 93.06 46 PHE B N 1
ATOM 2454 C CA . PHE B 1 46 ? -6.801 -23.844 -18.469 1 93.06 46 PHE B CA 1
ATOM 2455 C C . PHE B 1 46 ? -6.367 -23.453 -19.875 1 93.06 46 PHE B C 1
ATOM 2457 O O . PHE B 1 46 ? -7.031 -23.781 -20.859 1 93.06 46 PHE B O 1
ATOM 2464 N N . ASN B 1 47 ? -5.246 -22.812 -20.016 1 93.88 47 ASN B N 1
ATOM 2465 C CA . ASN B 1 47 ? -4.742 -22.297 -21.297 1 93.88 47 ASN B CA 1
ATOM 2466 C C . ASN B 1 47 ? -4.312 -23.438 -22.219 1 93.88 47 ASN B C 1
ATOM 2468 O O . ASN B 1 47 ? -4.328 -23.281 -23.438 1 93.88 47 ASN B O 1
ATOM 2472 N N . THR B 1 48 ? -3.932 -24.547 -21.656 1 96 48 THR B N 1
ATOM 2473 C CA . THR B 1 48 ? -3.479 -25.688 -22.453 1 96 48 THR B CA 1
ATOM 2474 C C . THR B 1 48 ? -4.59 -26.719 -22.594 1 96 48 THR B C 1
ATOM 2476 O O . THR B 1 48 ? -4.395 -27.766 -23.219 1 96 48 THR B O 1
ATOM 2479 N N . LYS B 1 49 ? -5.75 -26.422 -21.984 1 96.12 49 LYS B N 1
ATOM 2480 C CA . LYS B 1 49 ? -6.891 -27.328 -22.016 1 96.12 49 LYS B CA 1
ATOM 2481 C C . LYS B 1 49 ? -6.5 -28.719 -21.516 1 96.12 49 LYS B C 1
ATOM 2483 O O . LYS B 1 49 ? -6.812 -29.734 -22.156 1 96.12 49 LYS B O 1
ATOM 2488 N N . THR B 1 50 ? -5.73 -28.75 -20.484 1 95.94 50 THR B N 1
ATOM 2489 C CA . THR B 1 50 ? -5.336 -29.969 -19.797 1 95.94 50 THR B CA 1
ATOM 2490 C C . THR B 1 50 ? -5.707 -29.891 -18.312 1 95.94 50 THR B C 1
ATOM 2492 O O . THR B 1 50 ? -6.383 -28.953 -17.891 1 95.94 50 THR B O 1
ATOM 2495 N N . SER B 1 51 ? -5.359 -30.875 -17.547 1 93.81 51 SER B N 1
ATOM 2496 C CA . SER B 1 51 ? -5.629 -30.906 -16.109 1 93.81 51 SER B CA 1
ATOM 2497 C C . SER B 1 51 ? -4.426 -30.422 -15.32 1 93.81 51 SER B C 1
ATOM 2499 O O . SER B 1 51 ? -3.301 -30.406 -15.82 1 93.81 51 SER B O 1
ATOM 2501 N N . GLU B 1 52 ? -4.711 -30 -14.141 1 93.5 52 GLU B N 1
ATOM 2502 C CA . GLU B 1 52 ? -3.619 -29.641 -13.234 1 93.5 52 GLU B CA 1
ATOM 2503 C C . GLU B 1 52 ? -2.691 -30.828 -13 1 93.5 52 GLU B C 1
ATOM 2505 O O . GLU B 1 52 ? -1.48 -30.656 -12.852 1 93.5 52 GLU B O 1
ATOM 2510 N N . ALA B 1 53 ? -3.248 -32.031 -12.984 1 94.56 53 ALA B N 1
ATOM 2511 C CA . ALA B 1 53 ? -2.459 -33.25 -12.82 1 94.56 53 ALA B CA 1
ATOM 2512 C C . ALA B 1 53 ? -1.479 -33.406 -13.977 1 94.56 53 ALA B C 1
ATOM 2514 O O . ALA B 1 53 ? -0.341 -33.844 -13.773 1 94.56 53 ALA B O 1
ATOM 2515 N N . THR B 1 54 ? -1.909 -33.062 -15.125 1 95.44 54 THR B N 1
ATOM 2516 C CA . THR B 1 54 ? -1.059 -33.156 -16.312 1 95.44 54 THR B CA 1
ATOM 2517 C C . THR B 1 54 ? 0.115 -32.188 -16.203 1 95.44 54 THR B C 1
ATOM 2519 O O . THR B 1 54 ? 1.251 -32.531 -16.516 1 95.44 54 THR B O 1
ATOM 2522 N N . VAL B 1 55 ? -0.157 -31 -15.734 1 95.81 55 VAL B N 1
ATOM 2523 C CA . VAL B 1 55 ? 0.883 -30 -15.555 1 95.81 55 VAL B CA 1
ATOM 2524 C C . VAL B 1 55 ? 1.902 -30.484 -14.523 1 95.81 55 VAL B C 1
ATOM 2526 O O . VAL B 1 55 ? 3.111 -30.406 -14.758 1 95.81 55 VAL B O 1
ATOM 2529 N N . VAL B 1 56 ? 1.413 -31.031 -13.445 1 94.69 56 VAL B N 1
ATOM 2530 C CA . VAL B 1 56 ? 2.287 -31.516 -12.375 1 94.69 56 VAL B CA 1
ATOM 2531 C C . VAL B 1 56 ? 3.145 -32.656 -12.891 1 94.69 56 VAL B C 1
ATOM 2533 O O . VAL B 1 56 ? 4.332 -32.75 -12.578 1 94.69 56 VAL B O 1
ATOM 2536 N N . ARG B 1 57 ? 2.568 -33.469 -13.617 1 94.81 57 ARG B N 1
ATOM 2537 C CA . ARG B 1 57 ? 3.295 -34.594 -14.172 1 94.81 57 ARG B CA 1
ATOM 2538 C C . ARG B 1 57 ? 4.438 -34.156 -15.062 1 94.81 57 ARG B C 1
ATOM 2540 O O . ARG B 1 57 ? 5.543 -34.688 -15 1 94.81 57 ARG B O 1
ATOM 2547 N N . LEU B 1 58 ? 4.148 -33.188 -15.914 1 94.31 58 LEU B N 1
ATOM 2548 C CA . LEU B 1 58 ? 5.211 -32.625 -16.75 1 94.31 58 LEU B CA 1
ATOM 2549 C C . LEU B 1 58 ? 6.355 -32.094 -15.891 1 94.31 58 LEU B C 1
ATOM 2551 O O . LEU B 1 58 ? 7.527 -32.375 -16.188 1 94.31 58 LEU B O 1
ATOM 2555 N N . CYS B 1 59 ? 5.98 -31.344 -14.883 1 93.75 59 CYS B N 1
ATOM 2556 C CA . CYS B 1 59 ? 6.988 -30.766 -14 1 93.75 59 CYS B CA 1
ATOM 2557 C C . CYS B 1 59 ? 7.84 -31.844 -13.359 1 93.75 59 CYS B C 1
ATOM 2559 O O . CYS B 1 59 ? 9.07 -31.75 -13.328 1 93.75 59 CYS B O 1
ATOM 2561 N N . ARG B 1 60 ? 7.219 -32.875 -12.953 1 92.5 60 ARG B N 1
ATOM 2562 C CA . ARG B 1 60 ? 7.918 -33.969 -12.289 1 92.5 60 ARG B CA 1
ATOM 2563 C C . ARG B 1 60 ? 8.797 -34.75 -13.281 1 92.5 60 ARG B C 1
ATOM 2565 O O . ARG B 1 60 ? 9.914 -35.125 -12.945 1 92.5 60 ARG B O 1
ATOM 2572 N N . ASP B 1 61 ? 8.312 -34.906 -14.414 1 91.5 61 ASP B N 1
ATOM 2573 C CA . ASP B 1 61 ? 9.078 -35.594 -15.461 1 91.5 61 ASP B CA 1
ATOM 2574 C C . ASP B 1 61 ? 10.352 -34.812 -15.789 1 91.5 61 ASP B C 1
ATOM 2576 O O . ASP B 1 61 ? 11.367 -35.406 -16.172 1 91.5 61 ASP B O 1
ATOM 2580 N N . LEU B 1 62 ? 10.227 -33.594 -15.617 1 91.31 62 LEU B N 1
ATOM 2581 C CA . LEU B 1 62 ? 11.367 -32.719 -15.914 1 91.31 62 LEU B CA 1
ATOM 2582 C C . LEU B 1 62 ? 12.266 -32.594 -14.695 1 91.31 62 LEU B C 1
ATOM 2584 O O . LEU B 1 62 ? 13.266 -31.859 -14.734 1 91.31 62 LEU B O 1
ATOM 2588 N N . GLY B 1 63 ? 11.844 -33.219 -13.57 1 90.38 63 GLY B N 1
ATOM 2589 C CA . GLY B 1 63 ? 12.719 -33.281 -12.414 1 90.38 63 GLY B CA 1
ATOM 2590 C C . GLY B 1 63 ? 12.391 -32.281 -11.344 1 90.38 63 GLY B C 1
ATOM 2591 O O . GLY B 1 63 ? 13.172 -32.062 -10.414 1 90.38 63 GLY B O 1
ATOM 2592 N N . TYR B 1 64 ? 11.25 -31.656 -11.484 1 92.56 64 TYR B N 1
ATOM 2593 C CA . TYR B 1 64 ? 10.852 -30.688 -10.484 1 92.56 64 TYR B CA 1
ATOM 2594 C C . TYR B 1 64 ? 9.859 -31.281 -9.5 1 92.56 64 TYR B C 1
ATOM 2596 O O . TYR B 1 64 ? 9.117 -32.219 -9.836 1 92.56 64 TYR B O 1
ATOM 2604 N N . LYS B 1 65 ? 9.797 -30.734 -8.289 1 89.94 65 LYS B N 1
ATOM 2605 C CA . LYS B 1 65 ? 8.914 -31.25 -7.254 1 89.94 65 LYS B CA 1
ATOM 2606 C C . LYS B 1 65 ? 7.449 -30.953 -7.574 1 89.94 65 LYS B C 1
ATOM 2608 O O . LYS B 1 65 ? 6.555 -31.703 -7.184 1 89.94 65 LYS B O 1
ATOM 2613 N N . GLY B 1 66 ? 7.254 -29.859 -8.242 1 91.31 66 GLY B N 1
ATOM 2614 C CA . GLY B 1 66 ? 5.926 -29.391 -8.617 1 91.31 66 GLY B CA 1
ATOM 2615 C C . GLY B 1 66 ? 5.953 -28.156 -9.5 1 91.31 66 GLY B C 1
ATOM 2616 O O . GLY B 1 66 ? 6.996 -27.797 -10.047 1 91.31 66 GLY B O 1
ATOM 2617 N N . TYR B 1 67 ? 4.801 -27.656 -9.656 1 92.75 67 TYR B N 1
ATOM 2618 C CA . TYR B 1 67 ? 4.672 -26.531 -10.57 1 92.75 67 TYR B CA 1
ATOM 2619 C C . TYR B 1 67 ? 5.414 -25.312 -10.047 1 92.75 67 TYR B C 1
ATOM 2621 O O . TYR B 1 67 ? 6.02 -24.562 -10.812 1 92.75 67 TYR B O 1
ATOM 2629 N N . SER B 1 68 ? 5.352 -25.078 -8.695 1 91.19 68 SER B N 1
ATOM 2630 C CA . SER B 1 68 ? 6.023 -23.922 -8.117 1 91.19 68 SER B CA 1
ATOM 2631 C C . SER B 1 68 ? 7.527 -23.969 -8.367 1 91.19 68 SER B C 1
ATOM 2633 O O . SER B 1 68 ? 8.141 -22.953 -8.711 1 91.19 68 SER B O 1
ATOM 2635 N N . ASP B 1 69 ? 8.102 -25.125 -8.211 1 91.38 69 ASP B N 1
ATOM 2636 C CA . ASP B 1 69 ? 9.516 -25.328 -8.484 1 91.38 69 ASP B CA 1
ATOM 2637 C C . ASP B 1 69 ? 9.828 -25.094 -9.969 1 91.38 69 ASP B C 1
ATOM 2639 O O . ASP B 1 69 ? 10.828 -24.469 -10.305 1 91.38 69 ASP B O 1
ATOM 2643 N N . PHE B 1 70 ? 9 -25.703 -10.766 1 93.44 70 PHE B N 1
ATOM 2644 C CA . PHE B 1 70 ? 9.148 -25.562 -12.211 1 93.44 70 PHE B CA 1
ATOM 2645 C C . PHE B 1 70 ? 9.102 -24.094 -12.617 1 93.44 70 PHE B C 1
ATOM 2647 O O . PHE B 1 70 ? 9.953 -23.625 -13.375 1 93.44 70 PHE B O 1
ATOM 2654 N N . ARG B 1 71 ? 8.117 -23.406 -12.07 1 93.19 71 ARG B N 1
ATOM 2655 C CA . ARG B 1 71 ? 7.918 -22 -12.383 1 93.19 71 ARG B CA 1
ATOM 2656 C C . ARG B 1 71 ? 9.109 -21.156 -11.922 1 93.19 71 ARG B C 1
ATOM 2658 O O . ARG B 1 71 ? 9.523 -20.219 -12.617 1 93.19 71 ARG B O 1
ATOM 2665 N N . MET B 1 72 ? 9.641 -21.422 -10.812 1 92.31 72 MET B N 1
ATOM 2666 C CA . MET B 1 72 ? 10.828 -20.75 -10.305 1 92.31 72 MET B CA 1
ATOM 2667 C C . MET B 1 72 ? 12.016 -20.953 -11.234 1 92.31 72 MET B C 1
ATOM 2669 O O . MET B 1 72 ? 12.727 -20 -11.57 1 92.31 72 MET B O 1
ATOM 2673 N N . ALA B 1 73 ? 12.219 -22.172 -11.609 1 92.88 73 ALA B N 1
ATOM 2674 C CA . ALA B 1 73 ? 13.305 -22.484 -12.539 1 92.88 73 ALA B CA 1
ATOM 2675 C C . ALA B 1 73 ? 13.141 -21.734 -13.859 1 92.88 73 ALA B C 1
ATOM 2677 O O . ALA B 1 73 ? 14.117 -21.266 -14.438 1 92.88 73 ALA B O 1
ATOM 2678 N N . LEU B 1 74 ? 11.914 -21.703 -14.273 1 94.06 74 LEU B N 1
ATOM 2679 C CA . LEU B 1 74 ? 11.609 -20.969 -15.5 1 94.06 74 LEU B CA 1
ATOM 2680 C C . LEU B 1 74 ? 11.969 -19.5 -15.367 1 94.06 74 LEU B C 1
ATOM 2682 O O . LEU B 1 74 ? 12.602 -18.922 -16.25 1 94.06 74 LEU B O 1
ATOM 2686 N N . ALA B 1 75 ? 11.586 -18.922 -14.273 1 92.88 75 ALA B N 1
ATOM 2687 C CA . ALA B 1 75 ? 11.859 -17.516 -14.023 1 92.88 75 ALA B CA 1
ATOM 2688 C C . ALA B 1 75 ? 13.359 -17.234 -13.992 1 92.88 75 ALA B C 1
ATOM 2690 O O . ALA B 1 75 ? 13.828 -16.25 -14.555 1 92.88 75 ALA B O 1
ATOM 2691 N N . VAL B 1 76 ? 14.031 -18.094 -13.344 1 90.5 76 VAL B N 1
ATOM 2692 C CA . VAL B 1 76 ? 15.484 -17.969 -13.242 1 90.5 76 VAL B CA 1
ATOM 2693 C C . VAL B 1 76 ? 16.109 -18.047 -14.633 1 90.5 76 VAL B C 1
ATOM 2695 O O . VAL B 1 76 ? 16.969 -17.234 -14.984 1 90.5 76 VAL B O 1
ATOM 2698 N N . ASP B 1 77 ? 15.664 -18.969 -15.367 1 91 77 ASP B N 1
ATOM 2699 C CA . ASP B 1 77 ? 16.188 -19.172 -16.719 1 91 77 ASP B CA 1
ATOM 2700 C C . ASP B 1 77 ? 15.953 -17.922 -17.578 1 91 77 ASP B C 1
ATOM 2702 O O . ASP B 1 77 ? 16.859 -17.484 -18.297 1 91 77 ASP B O 1
ATOM 2706 N N . LEU B 1 78 ? 14.828 -17.484 -17.5 1 90.5 78 LEU B N 1
ATOM 2707 C CA . LEU B 1 78 ? 14.461 -16.328 -18.297 1 90.5 78 LEU B CA 1
ATOM 2708 C C . LEU B 1 78 ? 15.242 -15.094 -17.859 1 90.5 78 LEU B C 1
ATOM 2710 O O . LEU B 1 78 ? 15.602 -14.258 -18.672 1 90.5 78 LEU B O 1
ATOM 2714 N N . SER B 1 79 ? 15.391 -14.891 -16.578 1 87.06 79 SER B N 1
ATOM 2715 C CA . SER B 1 79 ? 16.109 -13.742 -16.047 1 87.06 79 SER B CA 1
ATOM 2716 C C . SER B 1 79 ? 17.562 -13.742 -16.5 1 87.06 79 SER B C 1
ATOM 2718 O O . SER B 1 79 ? 18.156 -12.688 -16.719 1 87.06 79 SER B O 1
ATOM 2720 N N . GLN B 1 80 ? 18.141 -14.867 -16.625 1 82.62 80 GLN B N 1
ATOM 2721 C CA . GLN B 1 80 ? 19.516 -15.016 -17.062 1 82.62 80 GLN B CA 1
ATOM 2722 C C . GLN B 1 80 ? 19.656 -14.711 -18.547 1 82.62 80 GLN B C 1
ATOM 2724 O O . GLN B 1 80 ? 20.703 -14.211 -18.984 1 82.62 80 GLN B O 1
ATOM 2729 N N . SER B 1 81 ? 18.547 -14.984 -19.172 1 76.06 81 SER B N 1
ATOM 2730 C CA . SER B 1 81 ? 18.562 -14.711 -20.609 1 76.06 81 SER B CA 1
ATOM 2731 C C . SER B 1 81 ? 18.312 -13.234 -20.891 1 76.06 81 SER B C 1
ATOM 2733 O O . SER B 1 81 ? 18.797 -12.695 -21.891 1 76.06 81 SER B O 1
ATOM 2735 N N . ALA B 1 82 ? 17.422 -12.594 -20.141 1 63.81 82 ALA B N 1
ATOM 2736 C CA . ALA B 1 82 ? 17.094 -11.188 -20.312 1 63.81 82 ALA B CA 1
ATOM 2737 C C . ALA B 1 82 ? 18.281 -10.289 -20 1 63.81 82 ALA B C 1
ATOM 2739 O O . ALA B 1 82 ? 18.453 -9.234 -20.609 1 63.81 82 ALA B O 1
ATOM 2740 N N . ASN B 1 83 ? 18.812 -10.461 -18.812 1 58.59 83 ASN B N 1
ATOM 2741 C CA . ASN B 1 83 ? 20 -9.688 -18.469 1 58.59 83 ASN B CA 1
ATOM 2742 C C . ASN B 1 83 ? 20.922 -9.516 -19.672 1 58.59 83 ASN B C 1
ATOM 2744 O O . ASN B 1 83 ? 21.734 -8.586 -19.703 1 58.59 83 ASN B O 1
ATOM 2748 N N . GLN B 1 84 ? 20.562 -10.305 -20.672 1 48.53 84 GLN B N 1
ATOM 2749 C CA . GLN B 1 84 ? 21.375 -10.195 -21.891 1 48.53 84 GLN B CA 1
ATOM 2750 C C . GLN B 1 84 ? 20.734 -9.242 -22.891 1 48.53 84 GLN B C 1
ATOM 2752 O O . GLN B 1 84 ? 21.422 -8.688 -23.75 1 48.53 84 GLN B O 1
ATOM 2757 N N . SER B 1 85 ? 19.344 -8.953 -22.75 1 46.16 85 SER B N 1
ATOM 2758 C CA . SER B 1 85 ? 18.734 -8.25 -23.875 1 46.16 85 SER B CA 1
ATOM 2759 C C . SER B 1 85 ? 17.828 -7.125 -23.406 1 46.16 85 SER B C 1
ATOM 2761 O O . SER B 1 85 ? 17.078 -6.547 -24.188 1 46.16 85 SER B O 1
ATOM 2763 N N . GLN B 1 86 ? 17.594 -6.855 -22.125 1 51.41 86 GLN B N 1
ATOM 2764 C CA . GLN B 1 86 ? 16.453 -5.98 -21.891 1 51.41 86 GLN B CA 1
ATOM 2765 C C . GLN B 1 86 ? 16.766 -4.547 -22.297 1 51.41 86 GLN B C 1
ATOM 2767 O O . GLN B 1 86 ? 17.797 -3.988 -21.906 1 51.41 86 GLN B O 1
ATOM 2772 N N . PRO B 1 87 ? 16.062 -4.109 -23.219 1 47.84 87 PRO B N 1
ATOM 2773 C CA . PRO B 1 87 ? 16.219 -2.715 -23.641 1 47.84 87 PRO B CA 1
ATOM 2774 C C . PRO B 1 87 ? 16.094 -1.729 -22.484 1 47.84 87 PRO B C 1
ATOM 2776 O O . PRO B 1 87 ? 15.297 -1.941 -21.578 1 47.84 87 PRO B O 1
ATOM 2779 N N . LYS B 1 88 ? 17.047 -0.958 -22.359 1 55.47 88 LYS B N 1
ATOM 2780 C CA . LYS B 1 88 ? 17.094 0.134 -21.391 1 55.47 88 LYS B CA 1
ATOM 2781 C C . LYS B 1 88 ? 15.906 1.076 -21.578 1 55.47 88 LYS B C 1
ATOM 2783 O O . LYS B 1 88 ? 15.672 1.587 -22.672 1 55.47 88 LYS B O 1
ATOM 2788 N N . MET B 1 89 ? 14.789 0.773 -20.844 1 61.34 89 MET B N 1
ATOM 2789 C CA . MET B 1 89 ? 13.766 1.809 -20.906 1 61.34 89 MET B CA 1
ATOM 2790 C C . MET B 1 89 ? 14.383 3.199 -20.812 1 61.34 89 MET B C 1
ATOM 2792 O O . MET B 1 89 ? 15.383 3.396 -20.109 1 61.34 89 MET B O 1
ATOM 2796 N N . ASP B 1 90 ? 13.805 4.082 -21.609 1 75.12 90 ASP B N 1
ATOM 2797 C CA . ASP B 1 90 ? 14.242 5.473 -21.578 1 75.12 90 ASP B CA 1
ATOM 2798 C C . ASP B 1 90 ? 13.867 6.129 -20.25 1 75.12 90 ASP B C 1
ATOM 2800 O O . ASP B 1 90 ? 12.805 5.848 -19.688 1 75.12 90 ASP B O 1
ATOM 2804 N N . GLY B 1 91 ? 14.789 6.668 -19.625 1 86.19 91 GLY B N 1
ATOM 2805 C CA . GLY B 1 91 ? 14.594 7.398 -18.375 1 86.19 91 GLY B CA 1
ATOM 2806 C C . GLY B 1 91 ? 15.336 6.785 -17.203 1 86.19 91 GLY B C 1
ATOM 2807 O O . GLY B 1 91 ? 15.867 5.676 -17.312 1 86.19 91 GLY B O 1
ATOM 2808 N N . ASP B 1 92 ? 15.297 7.523 -16.141 1 94.25 92 ASP B N 1
ATOM 2809 C CA . ASP B 1 92 ? 15.977 7.004 -14.961 1 94.25 92 ASP B CA 1
ATOM 2810 C C . ASP B 1 92 ? 15.055 6.098 -14.148 1 94.25 92 ASP B C 1
ATOM 2812 O O . ASP B 1 92 ? 13.922 5.828 -14.562 1 94.25 92 ASP B O 1
ATOM 2816 N N . ILE B 1 93 ? 15.477 5.5 -13.164 1 95.81 93 ILE B N 1
ATOM 2817 C CA . ILE B 1 93 ? 14.789 4.496 -12.359 1 95.81 93 ILE B CA 1
ATOM 2818 C C . ILE B 1 93 ? 13.469 5.066 -11.844 1 95.81 93 ILE B C 1
ATOM 2820 O O . ILE B 1 93 ? 12.453 4.363 -11.797 1 95.81 93 ILE B O 1
ATOM 2824 N N . CYS B 1 94 ? 13.406 6.375 -11.422 1 97.12 94 CYS B N 1
ATOM 2825 C CA . CYS B 1 94 ? 12.195 7.016 -10.938 1 97.12 94 CYS B CA 1
ATOM 2826 C C . CYS B 1 94 ? 11.117 7.039 -12.008 1 97.12 94 CYS B C 1
ATOM 2828 O O . CYS B 1 94 ? 9.969 6.676 -11.75 1 97.12 94 CYS B O 1
ATOM 2830 N N . GLU B 1 95 ? 11.477 7.375 -13.188 1 96.12 95 GLU B N 1
ATOM 2831 C CA . GLU B 1 95 ? 10.539 7.469 -14.305 1 96.12 95 GLU B CA 1
ATOM 2832 C C . GLU B 1 95 ? 10.047 6.09 -14.734 1 96.12 95 GLU B C 1
ATOM 2834 O O . GLU B 1 95 ? 8.859 5.906 -15.008 1 96.12 95 GLU B O 1
ATOM 2839 N N . VAL B 1 96 ? 10.969 5.156 -14.805 1 96.5 96 VAL B N 1
ATOM 2840 C CA . VAL B 1 96 ? 10.633 3.801 -15.234 1 96.5 96 VAL B CA 1
ATOM 2841 C C . VAL B 1 96 ? 9.68 3.158 -14.234 1 96.5 96 VAL B C 1
ATOM 2843 O O . VAL B 1 96 ? 8.688 2.539 -14.625 1 96.5 96 VAL B O 1
ATOM 2846 N N . SER B 1 97 ? 9.992 3.307 -12.938 1 97.5 97 SER B N 1
ATOM 2847 C CA . SER B 1 97 ? 9.125 2.762 -11.898 1 97.5 97 SER B CA 1
ATOM 2848 C C . SER B 1 97 ? 7.742 3.396 -11.938 1 97.5 97 SER B C 1
ATOM 2850 O O . SER B 1 97 ? 6.73 2.699 -11.844 1 97.5 97 SER B O 1
ATOM 2852 N N . ALA B 1 98 ? 7.699 4.715 -12.062 1 98.19 98 ALA B N 1
ATOM 2853 C CA . ALA B 1 98 ? 6.422 5.418 -12.156 1 98.19 98 ALA B CA 1
ATOM 2854 C C . ALA B 1 98 ? 5.617 4.949 -13.359 1 98.19 98 ALA B C 1
ATOM 2856 O O . ALA B 1 98 ? 4.418 4.68 -13.25 1 98.19 98 ALA B O 1
ATOM 2857 N N . GLN B 1 99 ? 6.27 4.82 -14.469 1 97.31 99 GLN B N 1
ATOM 2858 C CA . GLN B 1 99 ? 5.57 4.438 -15.688 1 97.31 99 GLN B CA 1
ATOM 2859 C C . GLN B 1 99 ? 5.031 3.016 -15.594 1 97.31 99 GLN B C 1
ATOM 2861 O O . GLN B 1 99 ? 3.93 2.73 -16.078 1 97.31 99 GLN B O 1
ATOM 2866 N N . SER B 1 100 ? 5.816 2.117 -15.047 1 97.25 100 SER B N 1
ATOM 2867 C CA . SER B 1 100 ? 5.348 0.752 -14.836 1 97.25 100 SER B CA 1
ATOM 2868 C C . SER B 1 100 ? 4.082 0.728 -13.984 1 97.25 100 SER B C 1
ATOM 2870 O O . SER B 1 100 ? 3.143 -0.012 -14.289 1 97.25 100 SER B O 1
ATOM 2872 N N . ALA B 1 101 ? 4.07 1.533 -12.953 1 98.5 101 ALA B N 1
ATOM 2873 C CA . ALA B 1 101 ? 2.9 1.63 -12.086 1 98.5 101 ALA B CA 1
ATOM 2874 C C . ALA B 1 101 ? 1.72 2.26 -12.82 1 98.5 101 ALA B C 1
ATOM 2876 O O . ALA B 1 101 ? 0.578 1.822 -12.656 1 98.5 101 ALA B O 1
ATOM 2877 N N . VAL B 1 102 ? 2.012 3.273 -13.609 1 98.62 102 VAL B N 1
ATOM 2878 C CA . VAL B 1 102 ? 0.983 3.943 -14.398 1 98.62 102 VAL B CA 1
ATOM 2879 C C . VAL B 1 102 ? 0.317 2.943 -15.336 1 98.62 102 VAL B C 1
ATOM 2881 O O . VAL B 1 102 ? -0.912 2.869 -15.406 1 98.62 102 VAL B O 1
ATOM 2884 N N . ASP B 1 103 ? 1.125 2.164 -16.016 1 98 103 ASP B N 1
ATOM 2885 C CA . ASP B 1 103 ? 0.592 1.159 -16.922 1 98 103 ASP B CA 1
ATOM 2886 C C . ASP B 1 103 ? -0.308 0.168 -16.188 1 98 103 ASP B C 1
ATOM 2888 O O . ASP B 1 103 ? -1.369 -0.207 -16.703 1 98 103 ASP B O 1
ATOM 2892 N N . SER B 1 104 ? 0.136 -0.205 -15.039 1 98.44 104 SER B N 1
ATOM 2893 C CA . SER B 1 104 ? -0.632 -1.145 -14.227 1 98.44 104 SER B CA 1
ATOM 2894 C C . SER B 1 104 ? -1.979 -0.556 -13.828 1 98.44 104 SER B C 1
ATOM 2896 O O . SER B 1 104 ? -3.006 -1.234 -13.906 1 98.44 104 SER B O 1
ATOM 2898 N N . LEU B 1 105 ? -1.956 0.689 -13.398 1 98.75 105 LEU B N 1
ATOM 2899 C CA . LEU B 1 105 ? -3.186 1.364 -12.992 1 98.75 105 LEU B CA 1
ATOM 2900 C C . LEU B 1 105 ? -4.168 1.444 -14.156 1 98.75 105 LEU B C 1
ATOM 2902 O O . LEU B 1 105 ? -5.348 1.122 -14 1 98.75 105 LEU B O 1
ATOM 2906 N N . MET B 1 106 ? -3.65 1.815 -15.289 1 98.12 106 MET B N 1
ATOM 2907 C CA . MET B 1 106 ? -4.504 1.98 -16.453 1 98.12 106 MET B CA 1
ATOM 2908 C C . MET B 1 106 ? -5.059 0.637 -16.922 1 98.12 106 MET B C 1
ATOM 2910 O O . MET B 1 106 ? -6.246 0.527 -17.234 1 98.12 106 MET B O 1
ATOM 2914 N N . ASP B 1 107 ? -4.25 -0.367 -16.938 1 98.44 107 ASP B N 1
ATOM 2915 C CA . ASP B 1 107 ? -4.695 -1.707 -17.312 1 98.44 107 ASP B CA 1
ATOM 2916 C C . ASP B 1 107 ? -5.73 -2.234 -16.328 1 98.44 107 ASP B C 1
ATOM 2918 O O . ASP B 1 107 ? -6.723 -2.85 -16.719 1 98.44 107 ASP B O 1
ATOM 2922 N N . THR B 1 108 ? -5.516 -1.999 -15.047 1 98.62 108 THR B N 1
ATOM 2923 C CA . THR B 1 108 ? -6.438 -2.467 -14.008 1 98.62 108 THR B CA 1
ATOM 2924 C C . THR B 1 108 ? -7.797 -1.788 -14.148 1 98.62 108 THR B C 1
ATOM 2926 O O . THR B 1 108 ? -8.836 -2.445 -14.062 1 98.62 108 THR B O 1
ATOM 2929 N N . ALA B 1 109 ? -7.77 -0.479 -14.398 1 98.31 109 ALA B N 1
ATOM 2930 C CA . ALA B 1 109 ? -9.016 0.263 -14.547 1 98.31 109 ALA B CA 1
ATOM 2931 C C . ALA B 1 109 ? -9.875 -0.32 -15.664 1 98.31 109 ALA B C 1
ATOM 2933 O O . ALA B 1 109 ? -11.102 -0.345 -15.57 1 98.31 109 ALA B O 1
ATOM 2934 N N . LYS B 1 110 ? -9.203 -0.809 -16.672 1 97 110 LYS B N 1
ATOM 2935 C CA . LYS B 1 110 ? -9.906 -1.399 -17.812 1 97 110 LYS B CA 1
ATOM 2936 C C . LYS B 1 110 ? -10.422 -2.795 -17.484 1 97 110 LYS B C 1
ATOM 2938 O O . LYS B 1 110 ? -11.453 -3.223 -18 1 97 110 LYS B O 1
ATOM 2943 N N . LEU B 1 111 ? -9.773 -3.465 -16.594 1 96.44 111 LEU B N 1
ATOM 2944 C CA . LEU B 1 111 ? -10.047 -4.867 -16.281 1 96.44 111 LEU B CA 1
ATOM 2945 C C . LEU B 1 111 ? -11.188 -4.996 -15.281 1 96.44 111 LEU B C 1
ATOM 2947 O O . LEU B 1 111 ? -11.867 -6.02 -15.234 1 96.44 111 LEU B O 1
ATOM 2951 N N . ILE B 1 112 ? -11.414 -3.994 -14.5 1 98.06 112 ILE B N 1
ATOM 2952 C CA . ILE B 1 112 ? -12.352 -4.078 -13.383 1 98.06 112 ILE B CA 1
ATOM 2953 C C . ILE B 1 112 ? -13.742 -4.414 -13.906 1 98.06 112 ILE B C 1
ATOM 2955 O O . ILE B 1 112 ? -14.258 -3.736 -14.797 1 98.06 112 ILE B O 1
ATOM 2959 N N . ASP B 1 113 ? -14.297 -5.512 -13.461 1 97.88 113 ASP B N 1
ATOM 2960 C CA . ASP B 1 113 ? -15.688 -5.871 -13.719 1 97.88 113 ASP B CA 1
ATOM 2961 C C . ASP B 1 113 ? -16.641 -4.988 -12.914 1 97.88 113 ASP B C 1
ATOM 2963 O O . ASP B 1 113 ? -16.844 -5.223 -11.719 1 97.88 113 ASP B O 1
ATOM 2967 N N . ARG B 1 114 ? -17.266 -4.082 -13.602 1 97.94 114 ARG B N 1
ATOM 2968 C CA . ARG B 1 114 ? -18.109 -3.098 -12.938 1 97.94 114 ARG B CA 1
ATOM 2969 C C . ARG B 1 114 ? -19.297 -3.768 -12.258 1 97.94 114 ARG B C 1
ATOM 2971 O O . ARG B 1 114 ? -19.75 -3.312 -11.211 1 97.94 114 ARG B O 1
ATOM 2978 N N . ALA B 1 115 ? -19.812 -4.812 -12.852 1 98.31 115 ALA B N 1
ATOM 2979 C CA . ALA B 1 115 ? -20.938 -5.527 -12.25 1 98.31 115 ALA B CA 1
ATOM 2980 C C . ALA B 1 115 ? -20.516 -6.215 -10.953 1 98.31 115 ALA B C 1
ATOM 2982 O O . ALA B 1 115 ? -21.234 -6.168 -9.961 1 98.31 115 ALA B O 1
ATOM 2983 N N . ALA B 1 116 ? -19.359 -6.828 -10.984 1 98.5 116 ALA B N 1
ATOM 2984 C CA . ALA B 1 116 ? -18.828 -7.445 -9.773 1 98.5 116 ALA B CA 1
ATOM 2985 C C . ALA B 1 116 ? -18.578 -6.395 -8.688 1 98.5 116 ALA B C 1
ATOM 2987 O O . ALA B 1 116 ? -18.891 -6.621 -7.516 1 98.5 116 ALA B O 1
ATOM 2988 N N . LEU B 1 117 ? -18.047 -5.258 -9.117 1 98.69 117 LEU B N 1
ATOM 2989 C CA . LEU B 1 117 ? -17.812 -4.156 -8.195 1 98.69 117 LEU B CA 1
ATOM 2990 C C . LEU B 1 117 ? -19.094 -3.738 -7.492 1 98.69 117 LEU B C 1
ATOM 2992 O O . LEU B 1 117 ? -19.109 -3.561 -6.273 1 98.69 117 LEU B O 1
ATOM 2996 N N . ASN B 1 118 ? -20.156 -3.635 -8.219 1 98.44 118 ASN B N 1
ATOM 2997 C CA . ASN B 1 118 ? -21.438 -3.234 -7.648 1 98.44 118 ASN B CA 1
ATOM 2998 C C . ASN B 1 118 ? -21.969 -4.285 -6.68 1 98.44 118 ASN B C 1
ATOM 3000 O O . ASN B 1 118 ? -22.484 -3.947 -5.617 1 98.44 118 ASN B O 1
ATOM 3004 N N . ARG B 1 119 ? -21.812 -5.543 -7.02 1 98.75 119 ARG B N 1
ATOM 3005 C CA . ARG B 1 119 ? -22.266 -6.613 -6.133 1 98.75 119 ARG B CA 1
ATOM 3006 C C . ARG B 1 119 ? -21.453 -6.637 -4.844 1 98.75 119 ARG B C 1
ATOM 3008 O O . ARG B 1 119 ? -22 -6.867 -3.764 1 98.75 119 ARG B O 1
ATOM 3015 N N . ILE B 1 120 ? -20.234 -6.367 -4.973 1 98.88 120 ILE B N 1
ATOM 3016 C CA . ILE B 1 120 ? -19.359 -6.332 -3.797 1 98.88 120 ILE B CA 1
ATOM 3017 C C . ILE B 1 120 ? -19.75 -5.145 -2.914 1 98.88 120 ILE B C 1
ATOM 3019 O O . ILE B 1 120 ? -19.75 -5.254 -1.686 1 98.88 120 ILE B O 1
ATOM 3023 N N . CYS B 1 121 ? -20.062 -4.012 -3.529 1 98.81 121 CYS B N 1
ATOM 3024 C CA . CYS B 1 121 ? -20.516 -2.852 -2.766 1 98.81 121 CYS B CA 1
ATOM 3025 C C . CYS B 1 121 ? -21.75 -3.188 -1.941 1 98.81 121 CYS B C 1
ATOM 3027 O O . CYS B 1 121 ? -21.844 -2.814 -0.771 1 98.81 121 CYS B O 1
ATOM 3029 N N . GLU B 1 122 ? -22.641 -3.906 -2.531 1 98.69 122 GLU B N 1
ATOM 3030 C CA . GLU B 1 122 ? -23.844 -4.312 -1.823 1 98.69 122 GLU B CA 1
ATOM 3031 C C . GLU B 1 122 ? -23.516 -5.238 -0.656 1 98.69 122 GLU B C 1
ATOM 3033 O O . GLU B 1 122 ? -24.094 -5.105 0.43 1 98.69 122 GLU B O 1
ATOM 3038 N N . LEU B 1 123 ? -22.625 -6.121 -0.941 1 98.69 123 LEU B N 1
ATOM 3039 C CA . LEU B 1 123 ? -22.188 -7.051 0.095 1 98.69 123 LEU B CA 1
ATOM 3040 C C . LEU B 1 123 ? -21.578 -6.301 1.274 1 98.69 123 LEU B C 1
ATOM 3042 O O . LEU B 1 123 ? -21.922 -6.57 2.43 1 98.69 123 LEU B O 1
ATOM 3046 N N . VAL B 1 124 ? -20.75 -5.367 1.019 1 98.88 124 VAL B N 1
ATOM 3047 C CA . VAL B 1 124 ? -20.047 -4.598 2.047 1 98.88 124 VAL B CA 1
ATOM 3048 C C . VAL B 1 124 ? -21.062 -3.75 2.822 1 98.88 124 VAL B C 1
ATOM 3050 O O . VAL B 1 124 ? -21.016 -3.684 4.051 1 98.88 124 VAL B O 1
ATOM 3053 N N . HIS B 1 125 ? -21.953 -3.146 2.074 1 98.75 125 HIS B N 1
ATOM 3054 C CA . HIS B 1 125 ? -22.953 -2.299 2.705 1 98.75 125 HIS B CA 1
ATOM 3055 C C . HIS B 1 125 ? -23.781 -3.082 3.719 1 98.75 125 HIS B C 1
ATOM 3057 O O . HIS B 1 125 ? -24.094 -2.572 4.797 1 98.75 125 HIS B O 1
ATOM 3063 N N . GLY B 1 126 ? -24.031 -4.277 3.404 1 98.38 126 GLY B N 1
ATOM 3064 C CA . GLY B 1 126 ? -24.891 -5.086 4.25 1 98.38 126 GLY B CA 1
ATOM 3065 C C . GLY B 1 126 ? -24.141 -5.828 5.336 1 98.38 126 GLY B C 1
ATOM 3066 O O . GLY B 1 126 ? -24.75 -6.383 6.254 1 98.38 126 GLY B O 1
ATOM 3067 N N . ALA B 1 127 ? -22.844 -5.805 5.301 1 98.69 127 ALA B N 1
ATOM 3068 C CA . ALA B 1 127 ? -22.047 -6.609 6.219 1 98.69 127 ALA B CA 1
ATOM 3069 C C . ALA B 1 127 ? -21.969 -5.961 7.598 1 98.69 127 ALA B C 1
ATOM 3071 O O . ALA B 1 127 ? -21.844 -4.738 7.707 1 98.69 127 ALA B O 1
ATOM 3072 N N . LYS B 1 128 ? -22.031 -6.793 8.633 1 98.5 128 LYS B N 1
ATOM 3073 C CA . LYS B 1 128 ? -21.906 -6.336 10.016 1 98.5 128 LYS B CA 1
ATOM 3074 C C . LYS B 1 128 ? -20.453 -6.422 10.484 1 98.5 128 LYS B C 1
ATOM 3076 O O . LYS B 1 128 ? -20.047 -5.676 11.383 1 98.5 128 LYS B O 1
ATOM 3081 N N . PHE B 1 129 ? -19.781 -7.324 9.914 1 98.75 129 PHE B N 1
ATOM 3082 C CA . PHE B 1 129 ? -18.359 -7.527 10.18 1 98.75 129 PHE B CA 1
ATOM 3083 C C . PHE B 1 129 ? -17.625 -7.934 8.906 1 98.75 129 PHE B C 1
ATOM 3085 O O . PHE B 1 129 ? -18.141 -8.711 8.109 1 98.75 129 PHE B O 1
ATOM 3092 N N . ILE B 1 130 ? -16.5 -7.328 8.703 1 98.94 130 ILE B N 1
ATOM 3093 C CA . ILE B 1 130 ? -15.695 -7.66 7.527 1 98.94 130 ILE B CA 1
ATOM 3094 C C . ILE B 1 130 ? -14.297 -8.086 7.961 1 98.94 130 ILE B C 1
ATOM 3096 O O . ILE B 1 130 ? -13.547 -7.285 8.531 1 98.94 130 ILE B O 1
ATOM 3100 N N . GLY B 1 131 ? -13.945 -9.359 7.785 1 98.94 131 GLY B N 1
ATOM 3101 C CA . GLY B 1 131 ? -12.594 -9.852 7.98 1 98.94 131 GLY B CA 1
ATOM 3102 C C . GLY B 1 131 ? -11.766 -9.836 6.711 1 98.94 131 GLY B C 1
ATOM 3103 O O . GLY B 1 131 ? -12.273 -10.117 5.625 1 98.94 131 GLY B O 1
ATOM 3104 N N . CYS B 1 132 ? -10.523 -9.445 6.816 1 98.94 132 CYS B N 1
ATOM 3105 C CA . CYS B 1 132 ? -9.562 -9.492 5.719 1 98.94 132 CYS B CA 1
ATOM 3106 C C . CYS B 1 132 ? -8.375 -10.375 6.074 1 98.94 132 CYS B C 1
ATOM 3108 O O . CYS B 1 132 ? -7.949 -10.422 7.23 1 98.94 132 CYS B O 1
ATOM 3110 N N . VAL B 1 133 ? -7.844 -11.086 5.09 1 98.94 133 VAL B N 1
ATOM 3111 C CA . VAL B 1 133 ? -6.652 -11.898 5.312 1 98.94 133 VAL B CA 1
ATOM 3112 C C . VAL B 1 133 ? -5.707 -11.773 4.117 1 98.94 133 VAL B C 1
ATOM 3114 O O . VAL B 1 133 ? -6.156 -11.711 2.969 1 98.94 133 VAL B O 1
ATOM 3117 N N . GLY B 1 134 ? -4.523 -11.633 4.332 1 98.56 134 GLY B N 1
ATOM 3118 C CA . GLY B 1 134 ? -3.418 -11.547 3.387 1 98.56 134 GLY B CA 1
ATOM 3119 C C . GLY B 1 134 ? -2.059 -11.547 4.059 1 98.56 134 GLY B C 1
ATOM 3120 O O . GLY B 1 134 ? -1.935 -11.156 5.223 1 98.56 134 GLY B O 1
ATOM 3121 N N . VAL B 1 135 ? -1.062 -11.977 3.363 1 98.06 135 VAL B N 1
ATOM 3122 C CA . VAL B 1 135 ? 0.271 -12.07 3.949 1 98.06 135 VAL B CA 1
ATOM 3123 C C . VAL B 1 135 ? 1.291 -11.422 3.016 1 98.06 135 VAL B C 1
ATOM 3125 O O . VAL B 1 135 ? 0.996 -11.164 1.847 1 98.06 135 VAL B O 1
ATOM 3128 N N . GLY B 1 136 ? 2.518 -11.164 3.594 1 96.88 136 GLY B N 1
ATOM 3129 C CA . GLY B 1 136 ? 3.572 -10.57 2.787 1 96.88 136 GLY B CA 1
ATOM 3130 C C . GLY B 1 136 ? 3.195 -9.219 2.215 1 96.88 136 GLY B C 1
ATOM 3131 O O . GLY B 1 136 ? 2.6 -8.391 2.904 1 96.88 136 GLY B O 1
ATOM 3132 N N . ALA B 1 137 ? 3.566 -9.016 0.971 1 97.69 137 ALA B N 1
ATOM 3133 C CA . ALA B 1 137 ? 3.283 -7.727 0.344 1 97.69 137 ALA B CA 1
ATOM 3134 C C . ALA B 1 137 ? 1.786 -7.543 0.121 1 97.69 137 ALA B C 1
ATOM 3136 O O . ALA B 1 137 ? 1.288 -6.414 0.111 1 97.69 137 ALA B O 1
ATOM 3137 N N . SER B 1 138 ? 1.096 -8.625 0.013 1 98.19 138 SER B N 1
ATOM 3138 C CA . SER B 1 138 ? -0.344 -8.539 -0.214 1 98.19 138 SER B CA 1
ATOM 3139 C C . SER B 1 138 ? -1.064 -7.98 1.009 1 98.19 138 SER B C 1
ATOM 3141 O O . SER B 1 138 ? -2.182 -7.473 0.899 1 98.19 138 SER B O 1
ATOM 3143 N N . SER B 1 139 ? -0.44 -8.117 2.174 1 98.44 139 SER B N 1
ATOM 3144 C CA . SER B 1 139 ? -1.076 -7.629 3.395 1 98.44 139 SER B CA 1
ATOM 3145 C C . SER B 1 139 ? -1.3 -6.121 3.338 1 98.44 139 SER B C 1
ATOM 3147 O O . SER B 1 139 ? -2.219 -5.602 3.975 1 98.44 139 SER B O 1
ATOM 3149 N N . ILE B 1 140 ? -0.499 -5.391 2.553 1 98.81 140 ILE B N 1
ATOM 3150 C CA . ILE B 1 140 ? -0.662 -3.939 2.533 1 98.81 140 ILE B CA 1
ATOM 3151 C C . ILE B 1 140 ? -1.988 -3.578 1.869 1 98.81 140 ILE B C 1
ATOM 3153 O O . ILE B 1 140 ? -2.623 -2.586 2.234 1 98.81 140 ILE B O 1
ATOM 3157 N N . VAL B 1 141 ? -2.432 -4.422 0.929 1 98.94 141 VAL B N 1
ATOM 3158 C CA . VAL B 1 141 ? -3.705 -4.195 0.256 1 98.94 141 VAL B CA 1
ATOM 3159 C C . VAL B 1 141 ? -4.855 -4.402 1.24 1 98.94 141 VAL B C 1
ATOM 3161 O O . VAL B 1 141 ? -5.777 -3.586 1.31 1 98.94 141 VAL B O 1
ATOM 3164 N N . GLY B 1 142 ? -4.781 -5.441 2.016 1 98.88 142 GLY B N 1
ATOM 3165 C CA . GLY B 1 142 ? -5.793 -5.711 3.023 1 98.88 142 GLY B CA 1
ATOM 3166 C C . GLY B 1 142 ? -5.832 -4.664 4.125 1 98.88 142 GLY B C 1
ATOM 3167 O O . GLY B 1 142 ? -6.91 -4.281 4.582 1 98.88 142 GLY B O 1
ATOM 3168 N N . ARG B 1 143 ? -4.688 -4.258 4.559 1 98.81 143 ARG B N 1
ATOM 3169 C CA . ARG B 1 143 ? -4.605 -3.229 5.59 1 98.81 143 ARG B CA 1
ATOM 3170 C C . ARG B 1 143 ? -5.211 -1.917 5.105 1 98.81 143 ARG B C 1
ATOM 3172 O O . ARG B 1 143 ? -5.91 -1.235 5.859 1 98.81 143 ARG B O 1
ATOM 3179 N N . TYR B 1 144 ? -4.941 -1.598 3.879 1 98.94 144 TYR B N 1
ATOM 3180 C CA . TYR B 1 144 ? -5.523 -0.391 3.303 1 98.94 144 TYR B CA 1
ATOM 3181 C C . TYR B 1 144 ? -7.043 -0.507 3.209 1 98.94 144 TYR B C 1
ATOM 3183 O O . TYR B 1 144 ? -7.766 0.433 3.549 1 98.94 144 TYR B O 1
ATOM 3191 N N . LEU B 1 145 ? -7.488 -1.67 2.812 1 98.94 145 LEU B N 1
ATOM 3192 C CA . LEU B 1 145 ? -8.922 -1.918 2.732 1 98.94 145 LEU B CA 1
ATOM 3193 C C . LEU B 1 145 ? -9.578 -1.771 4.102 1 98.94 145 LEU B C 1
ATOM 3195 O O . LEU B 1 145 ? -10.562 -1.043 4.25 1 98.94 145 LEU B O 1
ATOM 3199 N N . ALA B 1 146 ? -9.016 -2.449 5.059 1 98.88 146 ALA B N 1
ATOM 3200 C CA . ALA B 1 146 ? -9.586 -2.381 6.402 1 98.88 146 ALA B CA 1
ATOM 3201 C C . ALA B 1 146 ? -9.602 -0.946 6.918 1 98.88 146 ALA B C 1
ATOM 3203 O O . ALA B 1 146 ? -10.586 -0.504 7.512 1 98.88 146 ALA B O 1
ATOM 3204 N N . TYR B 1 147 ? -8.531 -0.259 6.684 1 98.69 147 TYR B N 1
ATOM 3205 C CA . TYR B 1 147 ? -8.453 1.139 7.094 1 98.69 147 TYR B CA 1
ATOM 3206 C C . TYR B 1 147 ? -9.57 1.956 6.461 1 98.69 147 TYR B C 1
ATOM 3208 O O . TYR B 1 147 ? -10.281 2.693 7.148 1 98.69 147 TYR B O 1
ATOM 3216 N N . ARG B 1 148 ? -9.727 1.85 5.152 1 98.69 148 ARG B N 1
ATOM 3217 C CA . ARG B 1 148 ? -10.711 2.65 4.43 1 98.69 148 ARG B CA 1
ATOM 3218 C C . ARG B 1 148 ? -12.133 2.258 4.82 1 98.69 148 ARG B C 1
ATOM 3220 O O . ARG B 1 148 ? -13.031 3.1 4.844 1 98.69 148 ARG B O 1
ATOM 3227 N N . LEU B 1 149 ? -12.32 0.986 5.137 1 98.94 149 LEU B N 1
ATOM 3228 C CA . LEU B 1 149 ? -13.625 0.532 5.598 1 98.94 149 LEU B CA 1
ATOM 3229 C C . LEU B 1 149 ? -13.953 1.117 6.965 1 98.94 149 LEU B C 1
ATOM 3231 O O . LEU B 1 149 ? -15.078 1.568 7.199 1 98.94 149 LEU B O 1
ATOM 3235 N N . VAL B 1 150 ? -12.977 1.128 7.875 1 98.62 150 VAL B N 1
ATOM 3236 C CA . VAL B 1 150 ? -13.172 1.717 9.195 1 98.62 150 VAL B CA 1
ATOM 3237 C C . VAL B 1 150 ? -13.484 3.205 9.055 1 98.62 150 VAL B C 1
ATOM 3239 O O . VAL B 1 150 ? -14.328 3.742 9.773 1 98.62 150 VAL B O 1
ATOM 3242 N N . ARG B 1 151 ? -12.867 3.869 8.117 1 97.81 151 ARG B N 1
ATOM 3243 C CA . ARG B 1 151 ? -13.062 5.297 7.879 1 97.81 151 ARG B CA 1
ATOM 3244 C C . ARG B 1 151 ? -14.508 5.598 7.52 1 97.81 151 ARG B C 1
ATOM 3246 O O . ARG B 1 151 ? -15.016 6.68 7.82 1 97.81 151 ARG B O 1
ATOM 3253 N N . ILE B 1 152 ? -15.18 4.598 6.902 1 97.94 152 ILE B N 1
ATOM 3254 C CA . ILE B 1 152 ? -16.562 4.855 6.508 1 97.94 152 ILE B CA 1
ATOM 3255 C C . ILE B 1 152 ? -17.516 4.168 7.48 1 97.94 152 ILE B C 1
ATOM 3257 O O . ILE B 1 152 ? -18.688 3.957 7.168 1 97.94 152 ILE B O 1
ATOM 3261 N N . GLY B 1 153 ? -17 3.701 8.594 1 98.06 153 GLY B N 1
ATOM 3262 C CA . GLY B 1 153 ? -17.859 3.293 9.703 1 98.06 153 GLY B CA 1
ATOM 3263 C C . GLY B 1 153 ? -18.094 1.796 9.75 1 98.06 153 GLY B C 1
ATOM 3264 O O . GLY B 1 153 ? -18.891 1.315 10.555 1 98.06 153 GLY B O 1
ATOM 3265 N N . LYS B 1 154 ? -17.438 1.032 8.898 1 98.75 154 LYS B N 1
ATOM 3266 C C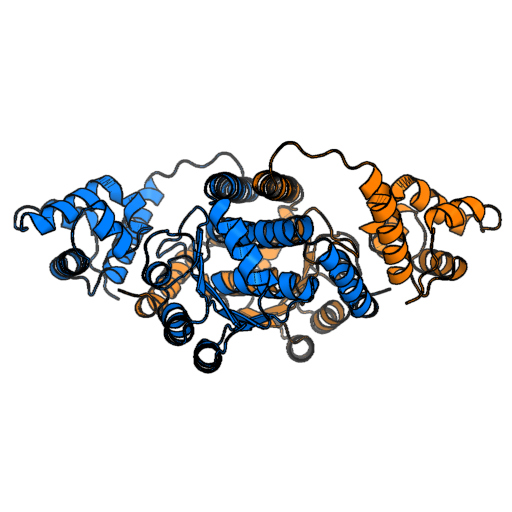A . LYS B 1 154 ? -17.562 -0.422 8.922 1 98.75 154 LYS B CA 1
ATOM 3267 C C . LYS B 1 154 ? -16.656 -1.04 9.977 1 98.75 154 LYS B C 1
ATOM 3269 O O . LYS B 1 154 ? -15.586 -0.5 10.281 1 98.75 154 LYS B O 1
ATOM 3274 N N . LYS B 1 155 ? -17.109 -2.107 10.562 1 98.62 155 LYS B N 1
ATOM 3275 C CA . LYS B 1 155 ? -16.25 -2.928 11.406 1 98.62 155 LYS B CA 1
ATOM 3276 C C . LYS B 1 155 ? -15.414 -3.896 10.57 1 98.62 155 LYS B C 1
ATOM 3278 O O . LYS B 1 155 ? -15.938 -4.891 10.055 1 98.62 155 LYS B O 1
ATOM 3283 N N . ALA B 1 156 ? -14.172 -3.562 10.43 1 98.88 156 ALA B N 1
ATOM 3284 C CA . ALA B 1 156 ? -13.289 -4.348 9.57 1 98.88 156 ALA B CA 1
ATOM 3285 C C . ALA B 1 156 ? -11.945 -4.609 10.25 1 98.88 156 ALA B C 1
ATOM 3287 O O . ALA B 1 156 ? -11.43 -3.746 10.961 1 98.88 156 ALA B O 1
ATOM 3288 N N . ILE B 1 157 ? -11.383 -5.777 10.039 1 98.75 157 ILE B N 1
ATOM 3289 C CA . ILE B 1 157 ? -10.086 -6.141 10.609 1 98.75 157 ILE B CA 1
ATOM 3290 C C . ILE B 1 157 ? -9.25 -6.867 9.562 1 98.75 157 ILE B C 1
ATOM 3292 O O . ILE B 1 157 ? -9.766 -7.672 8.789 1 98.75 157 ILE B O 1
ATOM 3296 N N . MET B 1 158 ? -7.984 -6.543 9.523 1 98.81 158 MET B N 1
ATOM 3297 C CA . MET B 1 158 ? -7.023 -7.254 8.68 1 98.81 158 MET B CA 1
ATOM 3298 C C . MET B 1 158 ? -6.176 -8.211 9.508 1 98.81 158 MET B C 1
ATOM 3300 O O . MET B 1 158 ? -5.547 -7.805 10.492 1 98.81 158 MET B O 1
ATOM 3304 N N . TYR B 1 159 ? -6.168 -9.5 9.148 1 98.69 159 TYR B N 1
ATOM 3305 C CA . TYR B 1 159 ? -5.312 -10.5 9.773 1 98.69 159 TYR B CA 1
ATOM 3306 C C . TYR B 1 159 ? -4.105 -10.812 8.906 1 98.69 159 TYR B C 1
ATOM 3308 O O . TYR B 1 159 ? -4.25 -11.281 7.773 1 98.69 159 TYR B O 1
ATOM 3316 N N . GLU B 1 160 ? -2.979 -10.531 9.461 1 97.62 160 GLU B N 1
ATOM 3317 C CA . GLU B 1 160 ? -1.759 -11.062 8.859 1 97.62 160 GLU B CA 1
ATOM 3318 C C . GLU B 1 160 ? -1.397 -12.414 9.469 1 97.62 160 GLU B C 1
ATOM 3320 O O . GLU B 1 160 ? -0.756 -13.242 8.812 1 97.62 160 GLU B O 1
ATOM 3325 N N . ASP B 1 161 ? -1.774 -12.578 10.727 1 98.06 161 ASP B N 1
ATOM 3326 C CA . ASP B 1 161 ? -1.698 -13.898 11.344 1 98.06 161 ASP B CA 1
ATOM 3327 C C . ASP B 1 161 ? -2.773 -14.828 10.789 1 98.06 161 ASP B C 1
ATOM 3329 O O . ASP B 1 161 ? -3.947 -14.719 11.148 1 98.06 161 ASP B O 1
ATOM 3333 N N . THR B 1 162 ? -2.32 -15.773 9.984 1 98.12 162 THR B N 1
ATOM 3334 C CA . THR B 1 162 ? -3.273 -16.578 9.227 1 98.12 162 THR B CA 1
ATOM 3335 C C . THR B 1 162 ? -3.947 -17.609 10.133 1 98.12 162 THR B C 1
ATOM 3337 O O . THR B 1 162 ? -5.02 -18.125 9.812 1 98.12 162 THR B O 1
ATOM 3340 N N . HIS B 1 163 ? -3.334 -17.906 11.258 1 98.31 163 HIS B N 1
ATOM 3341 C CA . HIS B 1 163 ? -4.008 -18.75 12.234 1 98.31 163 HIS B CA 1
ATOM 3342 C C . HIS B 1 163 ? -5.203 -18.047 12.852 1 98.31 163 HIS B C 1
ATOM 3344 O O . HIS B 1 163 ? -6.289 -18.625 12.953 1 98.31 163 HIS B O 1
ATOM 3350 N N . LEU B 1 164 ? -4.98 -16.844 13.234 1 98.62 164 LEU B N 1
ATOM 3351 C CA . LEU B 1 164 ? -6.074 -16.047 13.781 1 98.62 164 LEU B CA 1
ATOM 3352 C C . LEU B 1 164 ? -7.16 -15.82 12.734 1 98.62 164 LEU B C 1
ATOM 3354 O O . LEU B 1 164 ? -8.352 -15.836 13.055 1 98.62 164 LEU B O 1
ATOM 3358 N N . ALA B 1 165 ? -6.699 -15.602 11.5 1 98.81 165 ALA B N 1
ATOM 3359 C CA . ALA B 1 165 ? -7.664 -15.445 10.414 1 98.81 165 ALA B CA 1
ATOM 3360 C C . ALA B 1 165 ? -8.539 -16.688 10.281 1 98.81 165 ALA B C 1
ATOM 3362 O O . ALA B 1 165 ? -9.766 -16.594 10.195 1 98.81 165 ALA B O 1
ATOM 3363 N N . ALA B 1 166 ? -7.875 -17.828 10.273 1 98.75 166 ALA B N 1
ATOM 3364 C CA . ALA B 1 166 ? -8.602 -19.078 10.117 1 98.75 166 ALA B CA 1
ATOM 3365 C C . ALA B 1 166 ? -9.555 -19.312 11.289 1 98.75 166 ALA B C 1
ATOM 3367 O O . ALA B 1 166 ? -10.703 -19.719 11.094 1 98.75 166 ALA B O 1
ATOM 3368 N N . MET B 1 167 ? -9.07 -19.078 12.523 1 98.69 167 MET B N 1
ATOM 3369 C CA . MET B 1 167 ? -9.906 -19.219 13.711 1 98.69 167 MET B CA 1
ATOM 3370 C C . MET B 1 167 ? -11.125 -18.312 13.633 1 98.69 167 MET B C 1
ATOM 3372 O O . MET B 1 167 ? -12.25 -18.75 13.883 1 98.69 167 MET B O 1
ATOM 3376 N N . SER B 1 168 ? -10.914 -17.109 13.242 1 98.75 168 SER B N 1
ATOM 3377 C CA . SER B 1 168 ? -12 -16.125 13.164 1 98.75 168 SER B CA 1
ATOM 3378 C C . SER B 1 168 ? -12.977 -16.484 12.047 1 98.75 168 SER B C 1
ATOM 3380 O O . SER B 1 168 ? -14.188 -16.469 12.25 1 98.75 168 SER B O 1
ATOM 3382 N N . ALA B 1 169 ? -12.445 -16.766 10.898 1 98.75 169 ALA B N 1
ATOM 3383 C CA . ALA B 1 169 ? -13.273 -17.141 9.758 1 98.75 169 ALA B CA 1
ATOM 3384 C C . ALA B 1 169 ? -14.102 -18.391 10.07 1 98.75 169 ALA B C 1
ATOM 3386 O O . ALA B 1 169 ? -15.266 -18.484 9.672 1 98.75 169 ALA B O 1
ATOM 3387 N N . GLY B 1 170 ? -13.492 -19.25 10.766 1 98.69 170 GLY B N 1
ATOM 3388 C CA . GLY B 1 170 ? -14.18 -20.484 11.133 1 98.69 170 GLY B CA 1
ATOM 3389 C C . GLY B 1 170 ? -15.352 -20.25 12.07 1 98.69 170 GLY B C 1
ATOM 3390 O O . GLY B 1 170 ? -16.188 -21.141 12.242 1 98.69 170 GLY B O 1
ATOM 3391 N N . GLN B 1 171 ? -15.43 -19.141 12.633 1 98.44 171 GLN B N 1
ATOM 3392 C CA . GLN B 1 171 ? -16.516 -18.797 13.539 1 98.44 171 GLN B CA 1
ATOM 3393 C C . GLN B 1 171 ? -17.438 -17.734 12.922 1 98.44 171 GLN B C 1
ATOM 3395 O O . GLN B 1 171 ? -18.188 -17.062 13.633 1 98.44 171 GLN B O 1
ATOM 3400 N N . SER B 1 172 ? -17.344 -17.531 11.625 1 98.12 172 SER B N 1
ATOM 3401 C CA . SER B 1 172 ? -18.141 -16.516 10.93 1 98.12 172 SER B CA 1
ATOM 3402 C C . SER B 1 172 ? -19.625 -16.828 11.008 1 98.12 172 SER B C 1
ATOM 3404 O O . SER B 1 172 ? -20.016 -17.984 11.07 1 98.12 172 SER B O 1
ATOM 3406 N N . VAL B 1 173 ? -20.422 -15.82 11.031 1 98.12 173 VAL B N 1
ATOM 3407 C CA . VAL B 1 173 ? -21.875 -15.938 11.086 1 98.12 173 VAL B CA 1
ATOM 3408 C C . VAL B 1 173 ? -22.516 -15.117 9.961 1 98.12 173 VAL B C 1
ATOM 3410 O O . VAL B 1 173 ? -21.812 -14.375 9.266 1 98.12 173 VAL B O 1
ATOM 3413 N N . VAL B 1 174 ? -23.828 -15.273 9.852 1 97.44 174 VAL B N 1
ATOM 3414 C CA . VAL B 1 174 ? -24.578 -14.508 8.859 1 97.44 174 VAL B CA 1
ATOM 3415 C C . VAL B 1 174 ? -24.359 -13.016 9.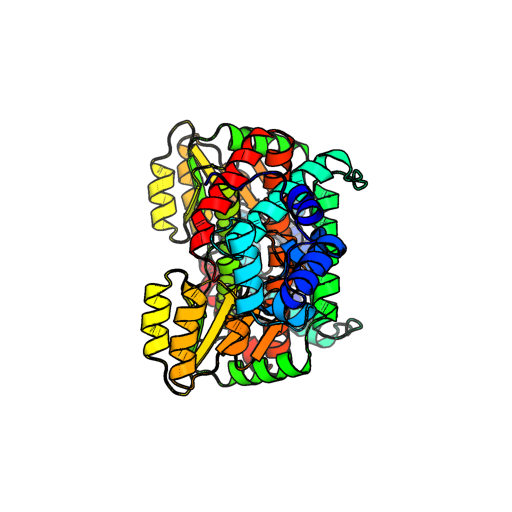094 1 97.44 174 VAL B C 1
ATOM 3417 O O . VAL B 1 174 ? -24.406 -12.539 10.234 1 97.44 174 VAL B O 1
ATOM 3420 N N . GLY B 1 175 ? -24.031 -12.305 8.125 1 98 175 GLY B N 1
ATOM 3421 C CA . GLY B 1 175 ? -23.734 -10.883 8.234 1 98 175 GLY B CA 1
ATOM 3422 C C . GLY B 1 175 ? -22.25 -10.57 8.133 1 98 175 GLY B C 1
ATOM 3423 O O . GLY B 1 175 ? -21.875 -9.414 7.914 1 98 175 GLY B O 1
ATOM 3424 N N . ASP B 1 176 ? -21.453 -11.625 8.258 1 98.75 176 ASP B N 1
ATOM 3425 C CA . ASP B 1 176 ? -20.016 -11.445 8.07 1 98.75 176 ASP B CA 1
ATOM 3426 C C . ASP B 1 176 ? -19.641 -11.523 6.59 1 98.75 176 ASP B C 1
ATOM 3428 O O . ASP B 1 176 ? -20.375 -12.094 5.785 1 98.75 176 ASP B O 1
ATOM 3432 N N . ALA B 1 177 ? -18.594 -10.93 6.234 1 98.88 177 ALA B N 1
ATOM 3433 C CA . ALA B 1 177 ? -17.969 -11.07 4.922 1 98.88 177 ALA B CA 1
ATOM 3434 C C . ALA B 1 177 ? -16.453 -11.109 5.043 1 98.88 177 ALA B C 1
ATOM 3436 O O . ALA B 1 177 ? -15.875 -10.523 5.969 1 98.88 177 ALA B O 1
ATOM 3437 N N . TRP B 1 178 ? -15.828 -11.828 4.18 1 98.94 178 TRP B N 1
ATOM 3438 C CA . TRP B 1 178 ? -14.375 -11.953 4.227 1 98.94 178 TRP B CA 1
ATOM 3439 C C . TRP B 1 178 ? -13.758 -11.531 2.9 1 98.94 178 TRP B C 1
ATOM 3441 O O . TRP B 1 178 ? -14.266 -11.867 1.83 1 98.94 178 TRP B O 1
ATOM 3451 N N . PHE B 1 179 ? -12.75 -10.734 2.988 1 99 179 PHE B N 1
ATOM 3452 C CA . PHE B 1 179 ? -11.867 -10.438 1.862 1 99 179 PHE B CA 1
ATOM 3453 C C . PHE B 1 179 ? -10.57 -11.219 1.972 1 99 179 PHE B C 1
ATOM 3455 O O . PHE B 1 179 ? -9.914 -11.203 3.014 1 99 179 PHE B O 1
ATOM 3462 N N . ALA B 1 180 ? -10.211 -11.945 0.967 1 98.94 180 ALA B N 1
ATOM 3463 C CA . ALA B 1 180 ? -8.938 -12.648 0.872 1 98.94 180 ALA B CA 1
ATOM 3464 C C . ALA B 1 180 ? -8.039 -12.023 -0.195 1 98.94 180 ALA B C 1
ATOM 3466 O O . ALA B 1 180 ? -8.43 -11.93 -1.363 1 98.94 180 ALA B O 1
ATOM 3467 N N . ILE B 1 181 ? -6.871 -11.57 0.212 1 98.88 181 ILE B N 1
ATOM 3468 C CA . ILE B 1 181 ? -5.953 -10.859 -0.677 1 98.88 181 ILE B CA 1
ATOM 3469 C C . ILE B 1 181 ? -4.758 -11.758 -0.999 1 98.88 181 ILE B C 1
ATOM 3471 O O . ILE B 1 181 ? -3.988 -12.125 -0.106 1 98.88 181 ILE B O 1
ATOM 3475 N N . SER B 1 182 ? -4.605 -12.102 -2.205 1 97.81 182 SER B N 1
ATOM 3476 C CA . SER B 1 182 ? -3.506 -12.922 -2.707 1 97.81 182 SER B CA 1
ATOM 3477 C C . SER B 1 182 ? -3.223 -12.625 -4.176 1 97.81 182 SER B C 1
ATOM 3479 O O . SER B 1 182 ? -4.043 -12.93 -5.043 1 97.81 182 SER B O 1
ATOM 3481 N N . SER B 1 183 ? -2.053 -12.094 -4.445 1 96.75 183 SER B N 1
ATOM 3482 C CA . SER B 1 183 ? -1.729 -11.734 -5.824 1 96.75 183 SER B CA 1
ATOM 3483 C C . SER B 1 183 ? -1.829 -12.953 -6.746 1 96.75 183 SER B C 1
ATOM 3485 O O . SER B 1 183 ? -2.379 -12.859 -7.844 1 96.75 183 SER B O 1
ATOM 3487 N N . SER B 1 184 ? -1.399 -14.062 -6.25 1 93 184 SER B N 1
ATOM 3488 C CA . SER B 1 184 ? -1.374 -15.273 -7.059 1 93 184 SER B CA 1
ATOM 3489 C C . SER B 1 184 ? -2.688 -16.047 -6.945 1 93 184 SER B C 1
ATOM 3491 O O . SER B 1 184 ? -2.955 -16.938 -7.742 1 93 184 SER B O 1
ATOM 3493 N N . GLY B 1 185 ? -3.395 -15.773 -5.914 1 95.62 185 GLY B N 1
ATOM 3494 C CA . GLY B 1 185 ? -4.582 -16.562 -5.629 1 95.62 185 GLY B CA 1
ATOM 3495 C C . GLY B 1 185 ? -4.27 -17.969 -5.152 1 95.62 185 GLY B C 1
ATOM 3496 O O . GLY B 1 185 ? -5.156 -18.828 -5.09 1 95.62 185 GLY B O 1
ATOM 3497 N N . SER B 1 186 ? -3.012 -18.156 -4.809 1 93.5 186 SER B N 1
ATOM 3498 C CA . SER B 1 186 ? -2.611 -19.531 -4.508 1 93.5 186 SER B CA 1
ATOM 3499 C C . SER B 1 186 ? -1.879 -19.609 -3.172 1 93.5 186 SER B C 1
ATOM 3501 O O . SER B 1 186 ? -1.251 -20.625 -2.863 1 93.5 186 SER B O 1
ATOM 3503 N N . THR B 1 187 ? -1.895 -18.531 -2.406 1 95.25 187 THR B N 1
ATOM 3504 C CA . THR B 1 187 ? -1.26 -18.562 -1.094 1 95.25 187 THR B CA 1
ATOM 3505 C C . THR B 1 187 ? -2 -19.5 -0.151 1 95.25 187 THR B C 1
ATOM 3507 O O . THR B 1 187 ? -3.123 -19.203 0.27 1 95.25 187 THR B O 1
ATOM 3510 N N . LYS B 1 188 ? -1.335 -20.578 0.252 1 95.69 188 LYS B N 1
ATOM 3511 C CA . LYS B 1 188 ? -1.985 -21.703 0.907 1 95.69 188 LYS B CA 1
ATOM 3512 C C . LYS B 1 188 ? -2.723 -21.266 2.168 1 95.69 188 LYS B C 1
ATOM 3514 O O . LYS B 1 188 ? -3.893 -21.594 2.357 1 95.69 188 LYS B O 1
ATOM 3519 N N . GLU B 1 189 ? -2.031 -20.531 3.002 1 97.25 189 GLU B N 1
ATOM 3520 C CA . GLU B 1 189 ? -2.611 -20.156 4.289 1 97.25 189 GLU B CA 1
ATOM 3521 C C . GLU B 1 189 ? -3.771 -19.172 4.109 1 97.25 189 GLU B C 1
ATOM 3523 O O . GLU B 1 189 ? -4.727 -19.188 4.887 1 97.25 189 GLU B O 1
ATOM 3528 N N . VAL B 1 190 ? -3.74 -18.359 3.094 1 98.38 190 VAL B N 1
ATOM 3529 C CA . VAL B 1 190 ? -4.824 -17.422 2.803 1 98.38 190 VAL B CA 1
ATOM 3530 C C . VAL B 1 190 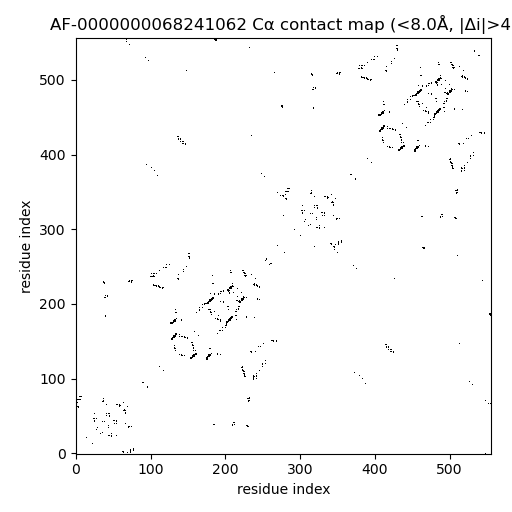? -6.031 -18.188 2.266 1 98.38 190 VAL B C 1
ATOM 3532 O O . VAL B 1 190 ? -7.164 -17.969 2.703 1 98.38 190 VAL B O 1
ATOM 3535 N N . VAL B 1 191 ? -5.734 -19.125 1.35 1 97.81 191 VAL B N 1
ATOM 3536 C CA . VAL B 1 191 ? -6.797 -19.953 0.801 1 97.81 191 VAL B CA 1
ATOM 3537 C C . VAL B 1 191 ? -7.449 -20.766 1.92 1 97.81 191 VAL B C 1
ATOM 3539 O O . VAL B 1 191 ? -8.672 -20.891 1.977 1 97.81 191 VAL B O 1
ATOM 3542 N N . HIS B 1 192 ? -6.652 -21.25 2.82 1 98.31 192 HIS B N 1
ATOM 3543 C CA . HIS B 1 192 ? -7.168 -22.031 3.938 1 98.31 192 HIS B CA 1
ATOM 3544 C C . HIS B 1 192 ? -8.109 -21.203 4.809 1 98.31 192 HIS B C 1
ATOM 3546 O O . HIS B 1 192 ? -9.203 -21.641 5.152 1 98.31 192 HIS B O 1
ATOM 3552 N N . ALA B 1 193 ? -7.695 -20.031 5.168 1 98.69 193 ALA B N 1
ATOM 3553 C CA . ALA B 1 193 ? -8.539 -19.156 5.977 1 98.69 193 ALA B CA 1
ATOM 3554 C C . ALA B 1 193 ? -9.836 -18.812 5.254 1 98.69 193 ALA B C 1
ATOM 3556 O O . ALA B 1 193 ? -10.922 -18.906 5.836 1 98.69 193 ALA B O 1
ATOM 3557 N N . ALA B 1 194 ? -9.742 -18.469 4.016 1 98.62 194 ALA B N 1
ATOM 3558 C CA . ALA B 1 194 ? -10.922 -18.125 3.217 1 98.62 194 ALA B CA 1
ATOM 3559 C C . ALA B 1 194 ? -11.875 -19.328 3.115 1 98.62 194 ALA B C 1
ATOM 3561 O O . ALA B 1 194 ? -13.094 -19.156 3.117 1 98.62 194 ALA B O 1
ATOM 3562 N N . THR B 1 195 ? -11.305 -20.469 3.021 1 98.62 195 THR B N 1
ATOM 3563 C CA . THR B 1 195 ? -12.094 -21.688 2.91 1 98.62 195 THR B CA 1
ATOM 3564 C C . THR B 1 195 ? -12.961 -21.891 4.148 1 98.62 195 THR B C 1
ATOM 3566 O O . THR B 1 195 ? -14.094 -22.375 4.051 1 98.62 195 THR B O 1
ATOM 3569 N N . GLN B 1 196 ? -12.414 -21.516 5.328 1 98.75 196 GLN B N 1
ATOM 3570 C CA . GLN B 1 196 ? -13.203 -21.625 6.551 1 98.75 196 GLN B CA 1
ATOM 3571 C C . GLN B 1 196 ? -14.492 -20.812 6.453 1 98.75 196 GLN B C 1
ATOM 3573 O O . GLN B 1 196 ? -15.57 -21.297 6.824 1 98.75 196 GLN B O 1
ATOM 3578 N N . ALA B 1 197 ? -14.414 -19.625 5.934 1 98.62 197 ALA B N 1
ATOM 3579 C CA . ALA B 1 197 ? -15.586 -18.766 5.754 1 98.62 197 ALA B CA 1
ATOM 3580 C C . ALA B 1 197 ? -16.531 -19.344 4.695 1 98.62 197 ALA B C 1
ATOM 3582 O O . ALA B 1 197 ? -17.75 -19.375 4.891 1 98.62 197 ALA B O 1
ATOM 3583 N N . HIS B 1 198 ? -15.93 -19.781 3.621 1 98.44 198 HIS B N 1
ATOM 3584 C CA . HIS B 1 198 ? -16.688 -20.375 2.527 1 98.44 198 HIS B CA 1
ATOM 3585 C C . HIS B 1 198 ? -17.531 -21.547 3.016 1 98.44 198 HIS B C 1
ATOM 3587 O O . HIS B 1 198 ? -18.703 -21.672 2.668 1 98.44 198 HIS B O 1
ATOM 3593 N N . GLN B 1 199 ? -16.922 -22.328 3.795 1 98.06 199 GLN B N 1
ATOM 3594 C CA . GLN B 1 199 ? -17.578 -23.531 4.289 1 98.06 199 GLN B CA 1
ATOM 3595 C C . GLN B 1 199 ? -18.734 -23.172 5.23 1 98.06 199 GLN B C 1
ATOM 3597 O O . GLN B 1 199 ? -19.656 -23.969 5.41 1 98.06 199 GLN B O 1
ATOM 3602 N N . ARG B 1 200 ? -18.734 -22.031 5.805 1 97.69 200 ARG B N 1
ATOM 3603 C CA . ARG B 1 200 ? -19.781 -21.562 6.707 1 97.69 200 ARG B CA 1
ATOM 3604 C C . ARG B 1 200 ? -20.875 -20.828 5.941 1 97.69 200 ARG B C 1
ATOM 3606 O O . ARG B 1 200 ? -21.844 -20.328 6.539 1 97.69 200 ARG B O 1
ATOM 3613 N N . GLY B 1 201 ? -20.656 -20.641 4.684 1 97.81 201 GLY B N 1
ATOM 3614 C CA . GLY B 1 201 ? -21.641 -19.953 3.855 1 97.81 201 GLY B CA 1
ATOM 3615 C C . GLY B 1 201 ? -21.531 -18.438 3.926 1 97.81 201 GLY B C 1
ATOM 3616 O O . GLY B 1 201 ? -22.453 -17.734 3.562 1 97.81 201 GLY B O 1
ATOM 3617 N N . VAL B 1 202 ? -20.469 -18 4.465 1 98.31 202 VAL B N 1
ATOM 3618 C CA . VAL B 1 202 ? -20.203 -16.562 4.543 1 98.31 202 VAL B CA 1
ATOM 3619 C C . VAL B 1 202 ? -19.531 -16.094 3.258 1 98.31 202 VAL B C 1
ATOM 3621 O O . VAL B 1 202 ? -18.641 -16.766 2.729 1 98.31 202 VAL B O 1
ATOM 3624 N N . PRO B 1 203 ? -19.891 -14.914 2.715 1 98.81 203 PRO B N 1
ATOM 3625 C CA . PRO B 1 203 ? -19.328 -14.453 1.44 1 98.81 203 PRO B CA 1
ATOM 3626 C C . PRO B 1 203 ? -17.812 -14.234 1.5 1 98.81 203 PRO B C 1
ATOM 3628 O O . PRO B 1 203 ? -17.312 -13.656 2.463 1 98.81 203 PRO B O 1
ATOM 3631 N N . VAL B 1 204 ? -17.188 -14.719 0.496 1 98.88 204 VAL B N 1
ATOM 3632 C CA . VAL B 1 204 ? -15.758 -14.523 0.31 1 98.88 204 VAL B CA 1
ATOM 3633 C C . VAL B 1 204 ? -15.508 -13.703 -0.958 1 98.88 204 VAL B C 1
ATOM 3635 O O . VAL B 1 204 ? -15.977 -14.078 -2.041 1 98.88 204 VAL B O 1
ATOM 3638 N N . VAL B 1 205 ? -14.844 -12.547 -0.801 1 98.94 205 VAL B N 1
ATOM 3639 C CA . VAL B 1 205 ? -14.414 -11.719 -1.919 1 98.94 205 VAL B CA 1
ATOM 3640 C C . VAL B 1 205 ? -12.891 -11.797 -2.066 1 98.94 205 VAL B C 1
ATOM 3642 O O . VAL B 1 205 ? -12.156 -11.617 -1.092 1 98.94 205 VAL B O 1
ATOM 3645 N N . SER B 1 206 ? -12.406 -12.086 -3.223 1 98.69 206 SER B N 1
ATOM 3646 C CA . SER B 1 206 ? -10.969 -12.148 -3.432 1 98.69 206 SER B CA 1
ATOM 3647 C C . SER B 1 206 ? -10.461 -10.938 -4.199 1 98.69 206 SER B C 1
ATOM 3649 O O . SER B 1 206 ? -11.125 -10.461 -5.121 1 98.69 206 SER B O 1
ATOM 3651 N N . LEU B 1 207 ? -9.398 -10.352 -3.771 1 98.81 207 LEU B N 1
ATOM 3652 C CA . LEU B 1 207 ? -8.578 -9.398 -4.523 1 98.81 207 LEU B CA 1
ATOM 3653 C C . LEU B 1 207 ? -7.285 -10.055 -4.996 1 98.81 207 LEU B C 1
ATOM 3655 O O . LEU B 1 207 ? -6.441 -10.43 -4.18 1 98.81 207 LEU B O 1
ATOM 3659 N N . THR B 1 208 ? -7.18 -10.266 -6.309 1 97.81 208 THR B N 1
ATOM 3660 C CA . THR B 1 208 ? -6.074 -11.023 -6.883 1 97.81 208 THR B CA 1
ATOM 3661 C C . THR B 1 208 ? -5.535 -10.336 -8.133 1 97.81 208 THR B C 1
ATOM 3663 O O . THR B 1 208 ? -6.039 -9.289 -8.539 1 97.81 208 THR B O 1
ATOM 3666 N N . ASN B 1 209 ? -4.453 -10.883 -8.633 1 97.38 209 ASN B N 1
ATOM 3667 C CA . ASN B 1 209 ? -3.938 -10.453 -9.93 1 97.38 209 ASN B CA 1
ATOM 3668 C C . ASN B 1 209 ? -4.113 -11.547 -10.992 1 97.38 209 ASN B C 1
ATOM 3670 O O . ASN B 1 209 ? -3.596 -11.422 -12.102 1 97.38 209 ASN B O 1
ATOM 3674 N N . ILE B 1 210 ? -4.793 -12.586 -10.594 1 93.19 210 ILE B N 1
ATOM 3675 C CA . ILE B 1 210 ? -5.023 -13.719 -11.492 1 93.19 210 ILE B CA 1
ATOM 3676 C C . ILE B 1 210 ? -6.48 -14.156 -11.398 1 93.19 210 ILE B C 1
ATOM 3678 O O . ILE B 1 210 ? -7.059 -14.195 -10.312 1 93.19 210 ILE B O 1
ATOM 3682 N N . SER B 1 211 ? -7.043 -14.523 -12.547 1 92 211 SER B N 1
ATOM 3683 C CA . SER B 1 211 ? -8.469 -14.82 -12.586 1 92 211 SER B CA 1
ATOM 3684 C C . SER B 1 211 ? -8.75 -16.25 -12.148 1 92 211 SER B C 1
ATOM 3686 O O . SER B 1 211 ? -9.75 -16.516 -11.484 1 92 211 SER B O 1
ATOM 3688 N N . HIS B 1 212 ? -7.91 -17.141 -12.555 1 91.81 212 HIS B N 1
ATOM 3689 C CA . HIS B 1 212 ? -8.125 -18.547 -12.258 1 91.81 212 HIS B CA 1
ATOM 3690 C C . HIS B 1 212 ? -7.102 -19.062 -11.25 1 91.81 212 HIS B C 1
ATOM 3692 O O . HIS B 1 212 ? -5.918 -19.188 -11.578 1 91.81 212 HIS B O 1
ATOM 3698 N N . SER B 1 213 ? -7.59 -19.359 -10.078 1 92 213 SER B N 1
ATOM 3699 C CA . SER B 1 213 ? -6.727 -19.797 -8.992 1 92 213 SER B CA 1
ATOM 3700 C C . SER B 1 213 ? -7.512 -20.578 -7.945 1 92 213 SER B C 1
ATOM 3702 O O . SER B 1 213 ? -8.742 -20.594 -7.973 1 92 213 SER B O 1
ATOM 3704 N N . PRO B 1 214 ? -6.82 -21.25 -7.062 1 92.25 214 PRO B N 1
ATOM 3705 C CA . PRO B 1 214 ? -7.52 -21.906 -5.953 1 92.25 214 PRO B CA 1
ATOM 3706 C C . PRO B 1 214 ? -8.391 -20.938 -5.156 1 92.25 214 PRO B C 1
ATOM 3708 O O . PRO B 1 214 ? -9.5 -21.297 -4.746 1 92.25 214 PRO B O 1
ATOM 3711 N N . LEU B 1 215 ? -7.984 -19.766 -4.984 1 96.31 215 LEU B N 1
ATOM 3712 C CA . LEU B 1 215 ? -8.742 -18.781 -4.215 1 96.31 215 LEU B CA 1
ATOM 3713 C C . LEU B 1 215 ? -10.016 -18.375 -4.953 1 96.31 215 LEU B C 1
ATOM 3715 O O . LEU B 1 215 ? -11.086 -18.281 -4.352 1 96.31 215 LEU B O 1
ATOM 3719 N N . SER B 1 216 ? -9.852 -18.141 -6.25 1 94.06 216 SER B N 1
ATOM 3720 C CA . SER B 1 216 ? -11.016 -17.734 -7.027 1 94.06 216 SER B CA 1
ATOM 3721 C C . SER B 1 216 ? -12.094 -18.812 -7.043 1 94.06 216 SER B C 1
ATOM 3723 O O . SER B 1 216 ? -13.281 -18.5 -7.125 1 94.06 216 SER B O 1
ATOM 3725 N N . SER B 1 217 ? -11.672 -20.047 -6.906 1 93.38 217 SER B N 1
ATOM 3726 C CA . SER B 1 217 ? -12.609 -21.172 -6.977 1 93.38 217 SER B CA 1
ATOM 3727 C C . SER B 1 217 ? -13.523 -21.203 -5.758 1 93.38 217 SER B C 1
ATOM 3729 O O . SER B 1 217 ? -14.594 -21.812 -5.797 1 93.38 217 SER B O 1
ATOM 3731 N N . ILE B 1 218 ? -13.188 -20.578 -4.715 1 96.94 218 ILE B N 1
ATOM 3732 C CA . ILE B 1 218 ? -14 -20.625 -3.504 1 96.94 218 ILE B CA 1
ATOM 3733 C C . ILE B 1 218 ? -14.516 -19.219 -3.186 1 96.94 218 ILE B C 1
ATOM 3735 O O . ILE B 1 218 ? -15 -18.969 -2.08 1 96.94 218 ILE B O 1
ATOM 3739 N N . SER B 1 219 ? -14.352 -18.266 -4.059 1 98.25 219 SER B N 1
ATOM 3740 C CA . SER B 1 219 ? -14.789 -16.891 -3.852 1 98.25 219 SER B CA 1
ATOM 3741 C C . SER B 1 219 ? -16.172 -16.656 -4.434 1 98.25 219 SER B C 1
ATOM 3743 O O . SER B 1 219 ? -16.5 -17.172 -5.508 1 98.25 219 SER B O 1
ATOM 3745 N N . ASP B 1 220 ? -17 -15.922 -3.76 1 98.69 220 ASP B N 1
ATOM 3746 C CA . ASP B 1 220 ? -18.297 -15.523 -4.27 1 98.69 220 ASP B CA 1
ATOM 3747 C C . ASP B 1 220 ? -18.172 -14.375 -5.27 1 98.69 220 ASP B C 1
ATOM 3749 O O . ASP B 1 220 ? -18.938 -14.305 -6.238 1 98.69 220 ASP B O 1
ATOM 3753 N N . GLU B 1 221 ? -17.281 -13.445 -5.02 1 98.56 221 GLU B N 1
ATOM 3754 C CA . GLU B 1 221 ? -16.938 -12.328 -5.895 1 98.56 221 GLU B CA 1
ATOM 3755 C C . GLU B 1 221 ? -15.422 -12.117 -5.945 1 98.56 221 GLU B C 1
ATOM 3757 O O . GLU B 1 221 ? -14.695 -12.57 -5.059 1 98.56 221 GLU B O 1
ATOM 3762 N N . MET B 1 222 ? -15.008 -11.492 -6.961 1 98.12 222 MET B N 1
ATOM 3763 C CA . MET B 1 222 ? -13.586 -11.195 -7.062 1 98.12 222 MET B CA 1
ATOM 3764 C C . MET B 1 222 ? -13.352 -9.93 -7.879 1 98.12 222 MET B C 1
ATOM 3766 O O . MET B 1 222 ? -14.148 -9.594 -8.758 1 98.12 222 MET B O 1
ATOM 3770 N N . LEU B 1 223 ? -12.398 -9.195 -7.547 1 98.62 223 LEU B N 1
ATOM 3771 C CA . LEU B 1 223 ? -11.812 -8.156 -8.391 1 98.62 223 LEU B CA 1
ATOM 3772 C C . LEU B 1 223 ? -10.367 -8.508 -8.75 1 98.62 223 LEU B C 1
ATOM 3774 O O . LEU B 1 223 ? -9.602 -8.961 -7.898 1 98.62 223 LEU B O 1
ATOM 3778 N N . VAL B 1 224 ? -10.016 -8.367 -10 1 98.19 224 VAL B N 1
ATOM 3779 C CA . VAL B 1 224 ? -8.711 -8.773 -10.508 1 98.19 224 VAL B CA 1
ATOM 3780 C C . VAL B 1 224 ? -7.934 -7.551 -10.984 1 98.19 224 VAL B C 1
ATOM 3782 O O . VAL B 1 224 ? -8.43 -6.773 -11.805 1 98.19 224 VAL B O 1
ATOM 3785 N N . ALA B 1 225 ? -6.785 -7.328 -10.414 1 98.56 225 ALA B N 1
ATOM 3786 C CA . ALA B 1 225 ? -5.871 -6.281 -10.875 1 98.56 225 ALA B CA 1
ATOM 3787 C C . ALA B 1 225 ? -4.938 -6.805 -11.961 1 98.56 225 ALA B C 1
ATOM 3789 O O . ALA B 1 225 ? -4.699 -8.008 -12.055 1 98.56 225 ALA B O 1
ATOM 3790 N N . ALA B 1 226 ? -4.379 -5.906 -12.688 1 97.31 226 ALA B N 1
ATOM 3791 C CA . ALA B 1 226 ? -3.428 -6.254 -13.742 1 97.31 226 ALA B CA 1
ATOM 3792 C C . ALA B 1 226 ? -2.061 -6.59 -13.156 1 97.31 226 ALA B C 1
ATOM 3794 O O . ALA B 1 226 ? -1.84 -6.438 -11.945 1 97.31 226 ALA B O 1
ATOM 3795 N N . ARG B 1 227 ? -1.177 -7.098 -13.977 1 95.5 227 ARG B N 1
ATOM 3796 C CA . ARG B 1 227 ? 0.244 -7.301 -13.711 1 95.5 227 ARG B CA 1
ATOM 3797 C C . ARG B 1 227 ? 0.454 -8.336 -12.609 1 95.5 227 ARG B C 1
ATOM 3799 O O . ARG B 1 227 ? 0.932 -8 -11.523 1 95.5 227 ARG B O 1
ATOM 3806 N N . PRO B 1 228 ? 0.244 -9.562 -12.891 1 95.5 228 PRO B N 1
ATOM 3807 C CA . PRO B 1 228 ? 0.527 -10.617 -11.914 1 95.5 228 PRO B CA 1
ATOM 3808 C C . PRO B 1 228 ? 2.008 -10.703 -11.555 1 95.5 228 PRO B C 1
ATOM 3810 O O . PRO B 1 228 ? 2.852 -10.141 -12.25 1 95.5 228 PRO B O 1
ATOM 3813 N N . GLU B 1 229 ? 2.227 -11.344 -10.445 1 95.31 229 GLU B N 1
ATOM 3814 C CA . GLU B 1 229 ? 3.592 -11.508 -9.953 1 95.31 229 GLU B CA 1
ATOM 3815 C C . GLU B 1 229 ? 4.16 -12.867 -10.344 1 95.31 229 GLU B C 1
ATOM 3817 O O . GLU B 1 229 ? 3.412 -13.836 -10.492 1 95.31 229 GLU B O 1
ATOM 3822 N N . GLY B 1 230 ? 5.469 -12.883 -10.539 1 92.44 230 GLY B N 1
ATOM 3823 C CA . GLY B 1 230 ? 6.191 -14.133 -10.711 1 92.44 230 GLY B CA 1
ATOM 3824 C C . GLY B 1 230 ? 7.016 -14.516 -9.492 1 92.44 230 GLY B C 1
ATOM 3825 O O . GLY B 1 230 ? 6.98 -13.828 -8.477 1 92.44 230 GLY B O 1
ATOM 3826 N N . PRO B 1 231 ? 7.703 -15.625 -9.625 1 91.12 231 PRO B N 1
ATOM 3827 C CA . PRO B 1 231 ? 8.492 -16.109 -8.484 1 91.12 231 PRO B CA 1
ATOM 3828 C C . PRO B 1 231 ? 9.555 -15.117 -8.031 1 91.12 231 PRO B C 1
ATOM 3830 O O . PRO B 1 231 ? 9.805 -14.984 -6.832 1 91.12 231 PRO B O 1
ATOM 3833 N N . LEU B 1 232 ? 10.148 -14.406 -8.984 1 91.88 232 LEU B N 1
ATOM 3834 C CA . LEU B 1 232 ? 11.25 -13.508 -8.648 1 91.88 232 LEU B CA 1
ATOM 3835 C C . LEU B 1 232 ? 10.75 -12.078 -8.461 1 91.88 232 LEU B C 1
ATOM 3837 O O . LEU B 1 232 ? 11.516 -11.188 -8.102 1 91.88 232 LEU B O 1
ATOM 3841 N N . THR B 1 233 ? 9.43 -11.898 -8.641 1 94.38 233 THR B N 1
ATOM 3842 C CA . THR B 1 233 ? 8.906 -10.539 -8.562 1 94.38 233 THR B CA 1
ATOM 3843 C C . THR B 1 233 ? 7.816 -10.438 -7.5 1 94.38 233 THR B C 1
ATOM 3845 O O . THR B 1 233 ? 6.887 -9.641 -7.625 1 94.38 233 THR B O 1
ATOM 3848 N N . GLY B 1 234 ? 7.934 -11.328 -6.477 1 94.38 234 GLY B N 1
ATOM 3849 C CA . GLY B 1 234 ? 7.02 -11.211 -5.352 1 94.38 234 GLY B CA 1
ATOM 3850 C C . GLY B 1 234 ? 7.047 -9.844 -4.703 1 94.38 234 GLY B C 1
ATOM 3851 O O . GLY B 1 234 ? 8.117 -9.328 -4.367 1 94.38 234 GLY B O 1
ATOM 3852 N N . GLY B 1 235 ? 5.816 -9.234 -4.602 1 97 235 GLY B N 1
ATOM 3853 C CA . GLY B 1 235 ? 5.719 -7.918 -3.984 1 97 235 GLY B CA 1
ATOM 3854 C C . GLY B 1 235 ? 5.926 -6.781 -4.965 1 97 235 GLY B C 1
ATOM 3855 O O . GLY B 1 235 ? 6.027 -5.617 -4.562 1 97 235 GLY B O 1
ATOM 3856 N N . ALA B 1 236 ? 5.914 -7.039 -6.25 1 97.69 236 ALA B N 1
ATOM 3857 C CA . ALA B 1 236 ? 6.156 -6.008 -7.254 1 97.69 236 ALA B CA 1
ATOM 3858 C C . ALA B 1 236 ? 5.172 -4.852 -7.094 1 97.69 236 ALA B C 1
ATOM 3860 O O . ALA B 1 236 ? 3.979 -5.066 -6.879 1 97.69 236 ALA B O 1
ATOM 3861 N N . PHE B 1 237 ? 5.742 -3.631 -7.207 1 98.56 237 PHE B N 1
ATOM 3862 C CA . PHE B 1 237 ? 4.938 -2.43 -7.027 1 98.56 237 PHE B CA 1
ATOM 3863 C C . PHE B 1 237 ? 3.828 -2.354 -8.07 1 98.56 237 PHE B C 1
ATOM 3865 O O . PHE B 1 237 ? 2.701 -1.97 -7.754 1 98.56 237 PHE B O 1
ATOM 3872 N N . SER B 1 238 ? 4.129 -2.719 -9.297 1 97.88 238 SER B N 1
ATOM 3873 C CA . SER B 1 238 ? 3.139 -2.67 -10.367 1 97.88 238 SER B CA 1
ATOM 3874 C C . SER B 1 238 ? 1.961 -3.594 -10.078 1 97.88 238 SER B C 1
ATOM 3876 O O . SER B 1 238 ? 0.829 -3.312 -10.477 1 97.88 238 SER B O 1
ATOM 3878 N N . SER B 1 239 ? 2.211 -4.684 -9.422 1 98.25 239 SER B N 1
ATOM 3879 C CA . SER B 1 239 ? 1.14 -5.582 -9.016 1 98.25 239 SER B CA 1
ATOM 3880 C C . SER B 1 239 ? 0.325 -4.988 -7.871 1 98.25 239 SER B C 1
ATOM 3882 O O . SER B 1 239 ? -0.906 -4.977 -7.918 1 98.25 239 SER B O 1
ATOM 3884 N N . LYS B 1 240 ? 0.998 -4.445 -6.859 1 98.75 240 LYS B N 1
ATOM 3885 C CA . LYS B 1 240 ? 0.346 -3.955 -5.648 1 98.75 240 LYS B CA 1
ATOM 3886 C C . LYS B 1 240 ? -0.464 -2.693 -5.934 1 98.75 240 LYS B C 1
ATOM 3888 O O . LYS B 1 240 ? -1.534 -2.494 -5.355 1 98.75 240 LYS B O 1
ATOM 3893 N N . VAL B 1 241 ? 0.059 -1.858 -6.844 1 98.75 241 VAL B N 1
ATOM 3894 C CA . VAL B 1 241 ? -0.611 -0.588 -7.102 1 98.75 241 VAL B CA 1
ATOM 3895 C C . VAL B 1 241 ? -1.969 -0.843 -7.75 1 98.75 241 VAL B C 1
ATOM 3897 O O . VAL B 1 241 ? -2.949 -0.158 -7.445 1 98.75 241 VAL B O 1
ATOM 3900 N N . GLY B 1 242 ? -2.025 -1.811 -8.664 1 98.75 242 GLY B N 1
ATOM 3901 C CA . GLY B 1 242 ? -3.305 -2.201 -9.234 1 98.75 242 GLY B CA 1
ATOM 3902 C C . GLY B 1 242 ? -4.285 -2.715 -8.195 1 98.75 242 GLY B C 1
ATOM 3903 O O . GLY B 1 242 ? -5.465 -2.35 -8.211 1 98.75 242 GLY B O 1
ATOM 3904 N N . ALA B 1 243 ? -3.787 -3.562 -7.324 1 98.88 243 ALA B N 1
ATOM 3905 C CA . ALA B 1 243 ? -4.637 -4.113 -6.273 1 98.88 243 ALA B CA 1
ATOM 3906 C C . ALA B 1 243 ? -5.137 -3.016 -5.34 1 98.88 243 ALA B C 1
ATOM 3908 O O . ALA B 1 243 ? -6.289 -3.049 -4.895 1 98.88 243 ALA B O 1
ATOM 3909 N N . LEU B 1 244 ? -4.309 -2.045 -5.016 1 98.94 244 LEU B N 1
ATOM 3910 C CA . LEU B 1 244 ? -4.703 -0.918 -4.18 1 98.94 244 LEU B CA 1
ATOM 3911 C C . LEU B 1 244 ? -5.746 -0.055 -4.883 1 98.94 244 LEU B C 1
ATOM 3913 O O . LEU B 1 244 ? -6.629 0.511 -4.234 1 98.94 244 LEU B O 1
ATOM 3917 N N . LEU B 1 245 ? -5.652 0.028 -6.203 1 98.94 245 LEU B N 1
ATOM 3918 C CA . LEU B 1 245 ? -6.684 0.726 -6.965 1 98.94 245 LEU B CA 1
ATOM 3919 C C . LEU B 1 245 ? -8.039 0.055 -6.781 1 98.94 245 LEU B C 1
ATOM 3921 O O . LEU B 1 245 ? -9.062 0.735 -6.672 1 98.94 245 LEU B O 1
ATOM 3925 N N . LEU B 1 246 ? -8.078 -1.289 -6.754 1 98.94 246 LEU B N 1
ATOM 3926 C CA . LEU B 1 246 ? -9.336 -2 -6.523 1 98.94 246 LEU B CA 1
ATOM 3927 C C . LEU B 1 246 ? -9.984 -1.543 -5.227 1 98.94 246 LEU B C 1
ATOM 3929 O O . LEU B 1 246 ? -11.203 -1.352 -5.172 1 98.94 246 LEU B O 1
ATOM 3933 N N . VAL B 1 247 ? -9.188 -1.373 -4.164 1 98.94 247 VAL B N 1
ATOM 3934 C CA . VAL B 1 247 ? -9.688 -0.913 -2.871 1 98.94 247 VAL B CA 1
ATOM 3935 C C . VAL B 1 247 ? -10.234 0.504 -3.006 1 98.94 247 VAL B C 1
ATOM 3937 O O . VAL B 1 247 ? -11.328 0.801 -2.52 1 98.94 247 VAL B O 1
ATOM 3940 N N . ASP B 1 248 ? -9.461 1.344 -3.68 1 98.81 248 ASP B N 1
ATOM 3941 C CA . ASP B 1 248 ? -9.859 2.742 -3.816 1 98.81 248 ASP B CA 1
ATOM 3942 C C . ASP B 1 248 ? -11.188 2.869 -4.555 1 98.81 248 ASP B C 1
ATOM 3944 O O . ASP B 1 248 ? -12.078 3.607 -4.125 1 98.81 248 ASP B O 1
ATOM 3948 N N . VAL B 1 249 ? -11.32 2.141 -5.645 1 98.69 249 VAL B N 1
ATOM 3949 C CA . VAL B 1 249 ? -12.531 2.203 -6.453 1 98.69 249 VAL B CA 1
ATOM 3950 C C . VAL B 1 249 ? -13.711 1.644 -5.656 1 98.69 249 VAL B C 1
ATOM 3952 O O . VAL B 1 249 ? -14.828 2.162 -5.742 1 98.69 249 VAL B O 1
ATOM 3955 N N . LEU B 1 250 ? -13.492 0.584 -4.906 1 98.88 250 LEU B N 1
ATOM 3956 C CA . LEU B 1 250 ? -14.547 0.001 -4.082 1 98.88 250 LEU B CA 1
ATOM 3957 C C . LEU B 1 250 ? -15.078 1.019 -3.076 1 98.88 250 LEU B C 1
ATOM 3959 O O . LEU B 1 250 ? -16.281 1.246 -2.994 1 98.88 250 LEU B O 1
ATOM 3963 N N . ILE B 1 251 ? -14.203 1.658 -2.338 1 98.69 251 ILE B N 1
ATOM 3964 C CA . ILE B 1 251 ? -14.594 2.586 -1.283 1 98.69 251 ILE B CA 1
ATOM 3965 C C . ILE B 1 251 ? -15.242 3.822 -1.897 1 98.69 251 ILE B C 1
ATOM 3967 O O . ILE B 1 251 ? -16.25 4.312 -1.394 1 98.69 251 ILE B O 1
ATOM 3971 N N . ASN B 1 252 ? -14.633 4.312 -2.99 1 97.69 252 ASN B N 1
ATOM 3972 C CA . ASN B 1 252 ? -15.203 5.492 -3.627 1 97.69 252 ASN B CA 1
ATOM 3973 C C . ASN B 1 252 ? -16.594 5.203 -4.207 1 97.69 252 ASN B C 1
ATOM 3975 O O . ASN B 1 252 ? -17.453 6.078 -4.219 1 97.69 252 ASN B O 1
ATOM 3979 N N . THR B 1 253 ? -16.781 3.982 -4.75 1 98.25 253 THR B N 1
ATOM 3980 C CA . THR B 1 253 ? -18.109 3.588 -5.215 1 98.25 253 THR B CA 1
ATOM 3981 C C . THR B 1 253 ? -19.094 3.521 -4.051 1 98.25 253 THR B C 1
ATOM 3983 O O . THR B 1 253 ? -20.219 3.994 -4.164 1 98.25 253 THR B O 1
ATOM 3986 N N . LEU B 1 254 ? -18.703 2.975 -2.904 1 98.56 254 LEU B N 1
ATOM 3987 C CA . LEU B 1 254 ? -19.547 2.932 -1.714 1 98.56 254 LEU B CA 1
ATOM 3988 C C . LEU B 1 254 ? -19.969 4.336 -1.291 1 98.56 254 LEU B C 1
ATOM 3990 O O . LEU B 1 254 ? -21.141 4.578 -1.002 1 98.56 254 LEU B O 1
ATOM 3994 N N . LEU B 1 255 ? -19 5.27 -1.285 1 97.19 255 LEU B N 1
ATOM 3995 C CA . LEU B 1 255 ? -19.266 6.648 -0.879 1 97.19 255 LEU B CA 1
ATOM 3996 C C . LEU B 1 255 ? -20.234 7.324 -1.842 1 97.19 255 LEU B C 1
ATOM 3998 O O . LEU B 1 255 ? -21.047 8.156 -1.43 1 97.19 255 LEU B O 1
ATOM 4002 N N . ASP B 1 256 ? -20.156 6.922 -3.086 1 95.69 256 ASP B N 1
ATOM 4003 C CA . ASP B 1 256 ? -21.016 7.504 -4.117 1 95.69 256 ASP B CA 1
ATOM 4004 C C . ASP B 1 256 ? -22.438 6.957 -4.016 1 95.69 256 ASP B C 1
ATOM 4006 O O . ASP B 1 256 ? -23.406 7.711 -4.133 1 95.69 256 ASP B O 1
ATOM 4010 N N . VAL B 1 257 ? -22.594 5.695 -3.789 1 96.75 257 VAL B N 1
ATOM 4011 C CA . VAL B 1 257 ? -23.875 5.012 -3.793 1 96.75 257 VAL B CA 1
ATOM 4012 C C . VAL B 1 257 ? -24.578 5.227 -2.455 1 96.75 257 VAL B C 1
ATOM 4014 O O . VAL B 1 257 ? -25.812 5.34 -2.402 1 96.75 257 VAL B O 1
ATOM 4017 N N . TYR B 1 258 ? -23.797 5.312 -1.417 1 97.06 258 TYR B N 1
ATOM 4018 C CA . TYR B 1 258 ? -24.344 5.457 -0.073 1 97.06 258 TYR B CA 1
ATOM 4019 C C . TYR B 1 258 ? -23.797 6.711 0.605 1 97.06 258 TYR B C 1
ATOM 4021 O O . TYR B 1 258 ? -22.875 6.633 1.414 1 97.06 258 TYR B O 1
ATOM 4029 N N . PRO B 1 259 ? -24.422 7.848 0.389 1 92.62 259 PRO B N 1
ATOM 4030 C CA . PRO B 1 259 ? -23.906 9.133 0.855 1 92.62 259 PRO B CA 1
ATOM 4031 C C . PRO B 1 259 ? -23.828 9.227 2.377 1 92.62 259 PRO B C 1
ATOM 4033 O O . PRO B 1 259 ? -23.141 10.094 2.916 1 92.62 259 PRO B O 1
ATOM 4036 N N . GLU B 1 260 ? -24.531 8.305 3.057 1 94.31 260 GLU B N 1
ATOM 4037 C CA . GLU B 1 260 ? -24.516 8.312 4.516 1 94.31 260 GLU B CA 1
ATOM 4038 C C . GLU B 1 260 ? -23.125 8.016 5.059 1 94.31 260 GLU B C 1
ATOM 4040 O O . GLU B 1 260 ? -22.812 8.344 6.207 1 94.31 260 GLU B O 1
ATOM 4045 N N . TYR B 1 261 ? -22.281 7.461 4.266 1 96.5 261 TYR B N 1
ATOM 4046 C CA . TYR B 1 261 ? -20.922 7.145 4.699 1 96.5 261 TYR B CA 1
ATOM 4047 C C . TYR B 1 261 ? -20.094 8.414 4.883 1 96.5 261 TYR B C 1
ATOM 4049 O O . TYR B 1 261 ? -19.062 8.398 5.562 1 96.5 261 TYR B O 1
ATOM 4057 N N . SER B 1 262 ? -20.5 9.523 4.258 1 92.75 262 SER B N 1
ATOM 4058 C CA . SER B 1 262 ? -19.781 10.789 4.383 1 92.75 262 SER B CA 1
ATOM 4059 C C . SER B 1 262 ? -19.719 11.25 5.836 1 92.75 262 SER B C 1
ATOM 4061 O O . SER B 1 262 ? -18.719 11.82 6.27 1 92.75 262 SER B O 1
ATOM 4063 N N . ALA B 1 263 ? -20.797 11 6.559 1 94.5 263 ALA B N 1
ATOM 4064 C CA . ALA B 1 263 ? -20.828 11.367 7.973 1 94.5 263 ALA B CA 1
ATOM 4065 C C . ALA B 1 263 ? -19.781 10.594 8.758 1 94.5 263 ALA B C 1
ATOM 4067 O O . ALA B 1 263 ? -19.172 11.133 9.688 1 94.5 263 ALA B O 1
ATOM 4068 N N . SER B 1 264 ? -19.625 9.359 8.414 1 96.12 264 SER B N 1
ATOM 4069 C CA . SER B 1 264 ? -18.609 8.539 9.078 1 96.12 264 SER B CA 1
ATOM 4070 C C . SER B 1 264 ? -17.203 9.031 8.773 1 96.12 264 SER B C 1
ATOM 4072 O O . SER B 1 264 ? -16.328 9.008 9.648 1 96.12 264 SER B O 1
ATOM 4074 N N . VAL B 1 265 ? -16.953 9.461 7.562 1 94.88 265 VAL B N 1
ATOM 4075 C CA . VAL B 1 265 ? -15.656 10.016 7.191 1 94.88 265 VAL B CA 1
ATOM 4076 C C . VAL B 1 265 ? -15.344 11.227 8.062 1 94.88 265 VAL B C 1
ATOM 4078 O O . VAL B 1 265 ? -14.242 11.352 8.602 1 94.88 265 VAL B O 1
ATOM 4081 N N . PHE B 1 266 ? -16.312 12.055 8.242 1 92.88 266 PHE B N 1
ATOM 4082 C CA . PHE B 1 266 ? -16.156 13.234 9.086 1 92.88 266 PHE B CA 1
ATOM 4083 C C . PHE B 1 266 ? -15.883 12.836 10.531 1 92.88 266 PHE B C 1
ATOM 4085 O O . PHE B 1 266 ? -14.961 13.359 11.156 1 92.88 266 PHE B O 1
ATOM 4092 N N . GLY B 1 267 ? -16.703 11.914 11.008 1 94.62 267 GLY B N 1
ATOM 4093 C CA . GLY B 1 267 ? -16.562 11.484 12.391 1 94.62 267 GLY B CA 1
ATOM 4094 C C . GLY B 1 267 ? -15.219 10.859 12.688 1 94.62 267 GLY B C 1
ATOM 4095 O O . GLY B 1 267 ? -14.602 11.164 13.711 1 94.62 267 GLY B O 1
ATOM 4096 N N . THR B 1 268 ? -14.758 10.031 11.805 1 95.12 268 THR B N 1
ATOM 4097 C CA . THR B 1 268 ? -13.484 9.352 12.023 1 95.12 268 THR B CA 1
ATOM 4098 C C . THR B 1 268 ? -12.312 10.32 11.859 1 95.12 268 THR B C 1
ATOM 4100 O O . THR B 1 268 ? -11.281 10.164 12.508 1 95.12 268 THR B O 1
ATOM 4103 N N . ALA B 1 269 ? -12.453 11.336 11 1 93.19 269 ALA B N 1
ATOM 4104 C CA . ALA B 1 269 ? -11.438 12.383 10.891 1 93.19 269 ALA B CA 1
ATOM 4105 C C . ALA B 1 269 ? -11.328 13.172 12.188 1 93.19 269 ALA B C 1
ATOM 4107 O O . ALA B 1 269 ? -10.227 13.453 12.664 1 93.19 269 ALA B O 1
ATOM 4108 N N . GLU B 1 270 ? -12.398 13.469 12.766 1 91.25 270 GLU B N 1
ATOM 4109 C CA . GLU B 1 270 ? -12.453 14.297 13.969 1 91.25 270 GLU B CA 1
ATOM 4110 C C . GLU B 1 270 ? -11.797 13.594 15.156 1 91.25 270 GLU B C 1
ATOM 4112 O O . GLU B 1 270 ? -11.109 14.227 15.953 1 91.25 270 GLU B O 1
ATOM 4117 N N . VAL B 1 271 ? -11.961 12.305 15.281 1 92.62 271 VAL B N 1
ATOM 4118 C CA . VAL B 1 271 ? -11.516 11.562 16.453 1 92.62 271 VAL B CA 1
ATOM 4119 C C . VAL B 1 271 ? -9.992 11.508 16.484 1 92.62 271 VAL B C 1
ATOM 4121 O O . VAL B 1 271 ? -9.383 11.438 17.547 1 92.62 271 VAL B O 1
ATOM 4124 N N . ILE B 1 272 ? -9.336 11.633 15.305 1 91.38 272 ILE B N 1
ATOM 4125 C CA . ILE B 1 272 ? -7.887 11.461 15.281 1 91.38 272 ILE B CA 1
ATOM 4126 C C . ILE B 1 272 ? -7.199 12.82 15.219 1 91.38 272 ILE B C 1
ATOM 4128 O O . ILE B 1 272 ? -5.973 12.906 15.25 1 91.38 272 ILE B O 1
ATOM 4132 N N . LEU B 1 273 ? -7.934 13.914 15.211 1 87.5 273 LEU B N 1
ATOM 4133 C CA . LEU B 1 273 ? -7.402 15.266 15.109 1 87.5 273 LEU B CA 1
ATOM 4134 C C . LEU B 1 273 ? -6.441 15.562 16.25 1 87.5 273 LEU B C 1
ATOM 4136 O O . LEU B 1 273 ? -5.379 16.156 16.047 1 87.5 273 LEU B O 1
ATOM 4140 N N . PRO B 1 274 ? -6.707 15.07 17.453 1 86.06 274 PRO B N 1
ATOM 4141 C CA . PRO B 1 274 ? -5.82 15.367 18.578 1 86.06 274 PRO B CA 1
ATOM 4142 C C . PRO B 1 274 ? -4.453 14.695 18.438 1 86.06 274 PRO B C 1
ATOM 4144 O O . PRO B 1 274 ? -3.516 15.055 19.156 1 86.06 274 PRO B O 1
ATOM 4147 N N . LEU B 1 275 ? -4.41 13.742 17.609 1 88.25 275 LEU B N 1
ATOM 4148 C CA . LEU B 1 275 ? -3.17 12.984 17.453 1 88.25 275 LEU B CA 1
ATOM 4149 C C . LEU B 1 275 ? -2.252 13.656 16.438 1 88.25 275 LEU B C 1
ATOM 4151 O O . LEU B 1 275 ? -1.126 13.203 16.219 1 88.25 275 LEU B O 1
ATOM 4155 N N . MET B 1 276 ? -2.676 14.711 15.859 1 82.06 276 MET B N 1
ATOM 4156 C CA . MET B 1 276 ? -1.881 15.453 14.891 1 82.06 276 MET B CA 1
ATOM 4157 C C . MET B 1 276 ? -1.273 16.703 15.523 1 82.06 276 MET B C 1
ATOM 4159 O O . MET B 1 276 ? -1.89 17.328 16.391 1 82.06 276 MET B O 1
ATOM 4163 N N . ASP B 1 277 ? -0.016 16.812 15.266 1 66.31 277 ASP B N 1
ATOM 4164 C CA . ASP B 1 277 ? 0.681 17.906 15.922 1 66.31 277 ASP B CA 1
ATOM 4165 C C . ASP B 1 277 ? 0.123 19.266 15.477 1 66.31 277 ASP B C 1
ATOM 4167 O O . ASP B 1 277 ? -0.267 19.422 14.312 1 66.31 277 ASP B O 1
ATOM 4171 N N . SER B 1 278 ? -0.264 20.047 16.422 1 59.47 278 SER B N 1
ATOM 4172 C CA . SER B 1 278 ? -0.808 21.406 16.391 1 59.47 278 SER B CA 1
ATOM 4173 C C . SER B 1 278 ? 0.305 22.438 16.328 1 59.47 278 SER B C 1
ATOM 4175 O O . SER B 1 278 ? 1.396 22.219 16.859 1 59.47 278 SER B O 1
#

Sequence (556 aa):
MNLPKNLMVRLRSNTEPLSKKLRVVADYVLENAHEVQYQTITDLAFNTKTSEATVVRLCRDLGYKGYSDFRMALAVDLSQSANQSQPKMDGDICEVSAQSAVDSLMDTAKLIDRAALNRICELVHGAKFIGCVGVGASSIVGRYLAYRLVRIGKKAIMYEDTHLAAMSAGQSVVGDAWFAISSSGSTKEVVHAATQAHQRGVPVVSLTNISHSPLSSISDEMLVAARPEGPLTGGAFSSKVGALLLVDVLINTLLDVYPEYSASVFGTAEVILPLMDSMNLPKNLMVRLRSNTEPLSKKLRVVADYVLENAHEVQYQTITDLAFNTKTSEATVVRLCRDLGYKGYSDFRMALAVDLSQSANQSQPKMDGDICEVSAQSAVDSLMDTAKLIDRAALNRICELVHGAKFIGCVGVGASSIVGRYLAYRLVRIGKKAIMYEDTHLAAMSAGQSVVGDAWFAISSSGSTKEVVHAATQAHQRGVPVVSLTNISHSPLSSISDEMLVAARPEGPLTGGAFSSKVGALLLVDVLINTLLDVYPEYSASVFGTAEVILPLMDS

Radius of gyration: 25.0 Å; Cα contacts (8 Å, |Δi|>4): 1029; chains: 2; bounding box: 50×83×51 Å

Secondary structure (DSSP, 8-state):
--PPS-HHHHHHHT-TTS-HHHHHHHHHHHHSHHHHTT--HHHHHHHTT--HHHHHHHHHHTT-SSHHHHHHHHHHHHHHHHTTT----SS-HHHHHHHHHHHHHHHHHHH--HHHHHHHHHHHHH-SEEEEE--GGGHHHHHHHHHHHHHTT--EEEE-SHHHHHHHHTT--TTEEEEEE-SSS-BHHHHHHHHHHHHTT--EEEEES-SSSHHHHT-SEEEE-SS---GGGTT-HHHHHHHHHHHHHHHHHHHHH-TTHHHHHHHHHHHHGGGB--/--PPS-HHHHHHHT-TTS-HHHHHHHHHHHHSHHHHTT--HHHHHHHHT--HHHHHHHHHHTT-SSHHHHHHHHHHHHHHHHTTT----SS-HHHHHHHHHHHHHHHHHHH--HHHHHHHHHHHHH-SEEEEE--GGGHHHHHHHHHHHHHTT--EEEE-SHHHHHHHHTT--TTEEEEEE-SSS-BHHHHHHHHHHHHTT--EEEEES-SSSHHHHT-SEEEE-SS---GGGTT-HHHHHHHHHHHHHHHHHHHHH-TTHHHHHHHHHHHHGGGB--

Nearest PDB structures (foldseek):
  4ivn-assembly1_A  TM=9.797E-01  e=1.213E-34  Vibrio vulnificus YJ016
  4ivn-assembly1_B  TM=9.815E-01  e=3.256E-34  Vibrio vulnificus YJ016
  7en7-assembly1_A  TM=9.108E-01  e=7.604E-13  Escherichia coli K-12
  7en6-assembly1_D  TM=8.733E-01  e=3.614E-12  Escherichia coli
  7en6-assembly1_C  TM=8.996E-01  e=2.114E-11  Escherichia coli

Foldseek 3Di:
DCQDADLLVLLVVPLVVDDPLLNLLSVCCNVPVVPLLQADLQRSCVVSVHDSVSQQVNCVVSPHNGDQSSSVNSVVRVVVVVVVPPPDPPDDPVVVLVVLLVVQQVQLVVQWDVVLLVVVLVLLVQAQEEEEEDEDLQQVLQVLLQVLSVLLPHHYDYDRPLVVLQVVLLVDDPRYEYEQEDQRQEDPSSLNSQVSNLVRVHAYEYQYQDCGHSNNVSHPGYRHTHDGDGPVQPNPSSSNSRSNVSSVVSSVVSCVVPVSSVVSNVVVVVVCVVVDDD/DCQDADLLVLLVVPLVVDDPLLNLLSVCCNVPVVPLLQADLQRSCVVSVHDSVSQQVNCVVSPHNGDQSSSVNSVVRVVVVCVVPPDDPPDDPVVVLVVLLVVQQVQLVVQWDVVLLVVVLVLLVQAQEEEEEDEDLQQVLQVLLQVLSVLLPHHYDYDRPLVVLQVVLLVDDPRYEYEQEDQRQEDPSSLNSQVSNLVRVHAYEYQYQDCGHSNNVSHPGYRHTHDGAGPVQPNPPSSNSRSNVSSVVSSVVSCVVPVSSVVSNVVVVVVCVVVDDD

Organism: Vibrio cholerae serotype O1 (strain ATCC 39315 / El Tor Inaba N16961) (NCBI:txid243277)

pLDDT: mean 93.31, std 9.53, range [46.16, 99.0]

InterPro domains:
  IPR000281 Helix-turn-helix protein RpiR [PF01418] (6-81)
  IPR000281 Helix-turn-helix protein RpiR [PS51071] (5-81)
  IPR001347 SIS domain [PF01380] (128-251)
  IPR001347 SIS domain [PS51464] (120-260)
  IPR009057 Homedomain-like superfamily [SSF46689] (5-80)
  IPR035472 RpiR-like, SIS domain [cd05013] (115-251)
  IPR036388 Winged helix-like DNA-binding domain superfamily [G3DSA:1.10.10.10] (1-81)
  IPR046348 SIS domain superfamily [SSF53697] (103-262)
  IPR047640 HTH-type transcriptional regulator RpiR-like [PTHR30514] (5-265)

Solvent-accessible surface area (backbone atoms only — not comparable to full-atom values): 27851 Å² total; per-residue (Å²): 130,89,62,71,74,58,45,69,61,49,55,68,72,56,45,77,83,42,54,74,72,46,34,50,48,52,52,48,40,72,75,35,48,83,58,48,34,46,47,38,64,54,37,50,16,59,76,54,72,51,48,54,67,52,52,34,47,48,24,39,74,72,70,26,93,22,47,55,52,38,36,40,38,46,41,52,46,48,52,66,55,35,81,70,62,66,73,77,66,83,66,54,64,46,51,45,51,34,49,50,34,38,52,16,27,55,50,14,43,69,54,49,53,65,68,49,51,52,52,48,42,52,50,57,71,65,36,68,32,35,44,24,29,16,50,78,58,36,26,38,45,30,44,46,38,24,50,55,38,40,37,44,64,44,52,45,45,56,29,64,53,48,65,60,32,26,57,51,26,58,65,55,48,92,43,35,34,35,38,37,32,27,50,62,20,31,42,42,60,48,42,52,19,48,46,34,21,38,73,65,69,27,51,25,33,33,44,20,27,44,80,49,25,70,36,50,73,61,33,75,44,62,49,47,17,28,53,48,50,32,61,85,36,70,65,38,59,32,29,50,50,11,44,41,46,53,45,50,37,49,53,53,49,40,44,68,77,39,60,72,30,54,58,29,37,52,52,51,35,59,72,50,45,80,53,39,60,104,129,91,64,73,74,57,45,71,61,49,53,67,71,56,44,78,84,42,53,73,72,45,34,49,47,52,51,48,40,72,76,35,49,83,59,48,36,45,47,38,64,52,36,49,15,58,76,55,72,53,46,55,67,51,51,34,48,46,22,39,74,73,69,27,93,23,45,54,53,39,36,39,37,46,42,51,45,48,51,66,54,35,82,70,61,67,73,78,68,82,66,54,64,45,51,45,51,33,48,49,34,38,52,16,27,55,49,14,44,70,56,48,53,65,69,49,51,53,52,48,42,52,50,58,72,65,37,68,34,35,45,24,30,16,52,78,58,34,24,38,45,31,45,46,40,24,49,57,37,40,36,44,64,44,52,45,44,56,27,62,53,47,65,60,33,26,57,51,26,57,64,54,49,92,43,35,32,34,39,38,31,25,50,62,21,30,43,40,60,48,42,52,20,47,45,34,20,38,75,67,71,28,51,26,34,32,44,19,27,46,79,50,26,70,35,51,73,60,32,75,44,63,50,48,18,29,54,49,51,32,59,86,36,69,66,38,60,34,31,51,50,11,42,41,46,54,45,50,36,49,52,54,48,41,44,67,76,39,60,73,31,53,59,29,37,51,53,52,35,58,73,50,45,83,53,40,61,106